Protein AF-A0AAN9PR32-F1 (afdb_monomer)

Mean predicted aligned error: 22.36 Å

Sequence (413 aa):
MELLKLSKLKLQLQALVAEVRDLRDRERSATEQQHHLIQQKLKRNEEECGRKIQELQGELASIKEERQKLERKVNYLENDNVLLENKHKELKGTLNNLLQSREHFVHAYEVIVIVCDWRFCSLLLMLLRKPWFFSLINFVNGRRVPEFSITEIGEESTSQMKRSIETKDRMISVLSEKINSHLLLFDSIEKEVYCIKQIVDKVQNIVNDREEVMTSLKSKMDRISAFEKAFVENISDLRSRMENNEAELRRKDRVISELEAKLDAAKLRNNNQVLHYEVGSLRLVLQRVHNTVTNMNEEDKRLFSSILQPKEASVMDMKIADNCVPVYSVGLFQSISGSLQPTLSLITGTQSSDRKKSKVTPYLAVCAPSLPSIPQTNKKRTPGSLCMGLVCVLVQYQKESCLTKSSAYRYRL

Structure (mmCIF, N/CA/C/O backbone):
data_AF-A0AAN9PR32-F1
#
_entry.id   AF-A0AAN9PR32-F1
#
loop_
_atom_site.group_PDB
_atom_site.id
_atom_site.type_symbol
_atom_site.label_atom_id
_atom_site.label_alt_id
_atom_site.label_comp_id
_atom_site.label_asym_id
_atom_site.label_entity_id
_atom_site.label_seq_id
_atom_site.pdbx_PDB_ins_code
_atom_site.Cartn_x
_atom_site.Cartn_y
_atom_site.Cartn_z
_atom_site.occupancy
_atom_site.B_iso_or_equiv
_atom_site.auth_seq_id
_atom_site.auth_comp_id
_atom_site.auth_asym_id
_atom_site.auth_atom_id
_atom_site.pdbx_PDB_model_num
ATOM 1 N N . MET A 1 1 ? -34.795 -29.668 75.881 1.00 60.62 1 MET A N 1
ATOM 2 C CA . MET A 1 1 ? -34.990 -29.578 74.413 1.00 60.62 1 MET A CA 1
ATOM 3 C C . MET A 1 1 ? -34.187 -28.428 73.782 1.00 60.62 1 MET A C 1
ATOM 5 O O . MET A 1 1 ? -33.631 -28.623 72.710 1.00 60.62 1 MET A O 1
ATOM 9 N N . GLU A 1 2 ? -34.036 -27.278 74.450 1.00 67.56 2 GLU A N 1
ATOM 10 C CA . GLU A 1 2 ? -33.294 -26.096 73.949 1.00 67.56 2 GLU A CA 1
ATOM 11 C C . GLU A 1 2 ? -31.763 -26.286 73.809 1.00 67.56 2 GLU A C 1
ATOM 13 O O . GLU A 1 2 ? -31.183 -25.914 72.792 1.00 67.56 2 GLU A O 1
ATOM 18 N N . LEU A 1 3 ? -31.104 -26.961 74.762 1.00 70.44 3 LEU A N 1
ATOM 19 C CA . LEU A 1 3 ? -29.653 -27.249 74.715 1.00 70.44 3 LEU A CA 1
ATOM 20 C C . LEU A 1 3 ? -29.220 -28.067 73.480 1.00 70.44 3 LEU A C 1
ATOM 22 O O . LEU A 1 3 ? -28.127 -27.876 72.949 1.00 70.44 3 LEU A O 1
ATOM 26 N N . LEU A 1 4 ? -30.093 -28.953 72.995 1.00 78.19 4 LEU A N 1
ATOM 27 C CA . LEU A 1 4 ? -29.823 -29.832 71.852 1.00 78.19 4 LEU A CA 1
ATOM 28 C C . LEU A 1 4 ? -29.930 -29.071 70.517 1.00 78.19 4 LEU A C 1
ATOM 30 O O . LEU A 1 4 ? -29.149 -29.306 69.596 1.00 78.19 4 LEU A O 1
ATOM 34 N N . LYS A 1 5 ? -30.843 -28.090 70.439 1.00 84.56 5 LYS A N 1
ATOM 35 C CA . LYS A 1 5 ? -30.944 -27.160 69.303 1.00 84.56 5 LYS A CA 1
ATOM 36 C C . LYS A 1 5 ? -29.714 -26.254 69.219 1.00 84.56 5 LYS A C 1
ATOM 38 O O . LYS A 1 5 ? -29.181 -26.068 68.129 1.00 84.56 5 LYS A O 1
ATOM 43 N N . LEU A 1 6 ? -29.228 -25.755 70.360 1.00 85.69 6 LEU A N 1
ATOM 44 C CA . LEU A 1 6 ? -28.029 -24.912 70.434 1.00 85.69 6 LEU A CA 1
ATOM 45 C C . LEU A 1 6 ? -26.762 -25.670 69.994 1.00 85.69 6 LEU A C 1
ATOM 47 O O . LEU A 1 6 ? -25.956 -25.147 69.228 1.00 85.69 6 LEU A O 1
ATOM 51 N N . SER A 1 7 ? -26.614 -26.925 70.430 1.00 88.88 7 SER A N 1
ATOM 52 C CA . SER A 1 7 ? -25.534 -27.828 70.004 1.00 88.88 7 SER A CA 1
ATOM 53 C C . SER A 1 7 ? -25.527 -28.054 68.485 1.00 88.88 7 SER A C 1
ATOM 55 O O . SER A 1 7 ? -24.475 -27.939 67.852 1.00 88.88 7 SER A O 1
ATOM 57 N N . LYS A 1 8 ? -26.700 -28.306 67.889 1.00 91.81 8 LYS A N 1
ATOM 58 C CA . LYS A 1 8 ? -26.852 -28.480 66.438 1.00 91.81 8 LYS A CA 1
ATOM 59 C C . LYS A 1 8 ? -26.476 -27.211 65.669 1.00 91.81 8 LYS A C 1
ATOM 61 O O . LYS A 1 8 ? -25.722 -27.287 64.703 1.00 91.81 8 LYS A O 1
ATOM 66 N N . LEU A 1 9 ? -26.941 -26.053 66.138 1.00 92.44 9 LEU A N 1
ATOM 67 C CA . LEU A 1 9 ? -26.614 -24.748 65.558 1.00 92.44 9 LEU A CA 1
ATOM 68 C C . LEU A 1 9 ? -25.109 -24.459 65.609 1.00 92.44 9 LEU A C 1
ATOM 70 O O . LEU A 1 9 ? -24.534 -24.008 64.623 1.00 92.44 9 LEU A O 1
ATOM 74 N N . LYS A 1 10 ? -24.448 -24.773 66.730 1.00 93.75 10 LYS A N 1
ATOM 75 C CA . LYS A 1 10 ? -22.998 -24.599 66.890 1.00 93.75 10 LYS A CA 1
ATOM 76 C C . LYS A 1 10 ? -22.202 -25.435 65.883 1.00 93.75 10 LYS A C 1
ATOM 78 O O . LYS A 1 10 ? -21.266 -24.918 65.281 1.00 93.75 10 LYS A O 1
ATOM 83 N N . LEU A 1 11 ? -22.582 -26.697 65.683 1.00 94.69 11 LEU A N 1
ATOM 84 C CA . LEU A 1 11 ? -21.932 -27.579 64.708 1.00 94.69 11 LEU A CA 1
ATOM 85 C C . LEU A 1 11 ? -22.156 -27.100 63.267 1.00 94.69 11 LEU A C 1
ATOM 87 O O . LEU A 1 11 ? -21.213 -27.081 62.482 1.00 94.69 11 LEU A O 1
ATOM 91 N N . GLN A 1 12 ? -23.370 -26.649 62.934 1.00 94.75 12 GLN A N 1
ATOM 92 C CA . GLN A 1 12 ? -23.669 -26.073 61.618 1.00 94.75 12 GLN A CA 1
ATOM 93 C C . GLN A 1 12 ? -22.874 -24.790 61.359 1.00 94.75 12 GLN A C 1
ATOM 95 O O . GLN A 1 12 ? -22.346 -24.609 60.266 1.00 94.75 12 GLN A O 1
ATOM 100 N N . LEU A 1 13 ? -22.730 -23.926 62.369 1.00 94.56 13 LEU A N 1
ATOM 101 C CA . LEU A 1 13 ? -21.920 -22.716 62.259 1.00 94.56 13 LEU A CA 1
ATOM 102 C C . LEU A 1 13 ? -20.433 -23.050 62.072 1.00 94.56 13 LEU A C 1
ATOM 104 O O . LEU A 1 13 ? -19.771 -22.431 61.246 1.00 94.56 13 LEU A O 1
ATOM 108 N N . GLN A 1 14 ? -19.905 -24.044 62.794 1.00 95.44 14 GLN A N 1
ATOM 109 C CA . GLN A 1 14 ? -18.523 -24.503 62.613 1.00 95.44 14 GLN A CA 1
ATOM 110 C C . GLN A 1 14 ? -18.286 -25.097 61.218 1.00 95.44 14 GLN A C 1
ATOM 112 O O . GLN A 1 14 ? -17.263 -24.791 60.606 1.00 95.44 14 GLN A O 1
ATOM 117 N N . ALA A 1 15 ? -19.234 -25.883 60.699 1.00 94.62 15 ALA A N 1
ATOM 118 C CA . ALA A 1 15 ? -19.174 -26.425 59.343 1.00 94.62 15 ALA A CA 1
ATOM 119 C C . ALA A 1 15 ? -19.189 -25.309 58.285 1.00 94.62 15 ALA A C 1
ATOM 121 O O . ALA A 1 15 ? -18.332 -25.289 57.405 1.00 94.62 15 ALA A O 1
ATOM 122 N N . LEU A 1 16 ? -20.083 -24.325 58.430 1.00 95.75 16 LEU A N 1
ATOM 123 C CA . LEU A 1 16 ? -20.166 -23.179 57.524 1.00 95.75 16 LEU A CA 1
ATOM 124 C C . LEU A 1 16 ? -18.889 -22.323 57.555 1.00 95.75 16 LEU A C 1
ATOM 126 O O . LEU A 1 16 ? -18.403 -21.886 56.517 1.00 95.75 16 LEU A O 1
ATOM 130 N N . VAL A 1 17 ? -18.304 -22.099 58.737 1.00 95.81 17 VAL A N 1
ATOM 131 C CA . VAL A 1 17 ? -17.031 -21.368 58.871 1.00 95.81 17 VAL A CA 1
ATOM 132 C C . VAL A 1 17 ? -15.878 -22.120 58.199 1.00 95.81 17 VAL A C 1
ATOM 134 O O . VAL A 1 17 ? -15.019 -21.480 57.591 1.00 95.81 17 VAL A O 1
ATOM 137 N N . ALA A 1 18 ? -15.848 -23.453 58.288 1.00 95.00 18 ALA A N 1
ATOM 138 C CA . ALA A 1 18 ? -14.849 -24.270 57.602 1.00 95.00 18 ALA A CA 1
ATOM 139 C C . ALA A 1 18 ? -15.007 -24.193 56.074 1.00 95.00 18 ALA A C 1
ATOM 141 O O . ALA A 1 18 ? -14.023 -23.991 55.369 1.00 95.00 18 ALA A O 1
ATOM 142 N N . GLU A 1 19 ? -16.240 -24.254 55.573 1.00 96.06 19 GLU A N 1
ATOM 143 C CA . GLU A 1 19 ? -16.541 -24.164 54.142 1.00 96.06 19 GLU A CA 1
ATOM 144 C C . GLU A 1 19 ? -16.216 -22.777 53.566 1.00 96.06 19 GLU A C 1
ATOM 146 O O . GLU A 1 19 ? -15.592 -22.669 52.513 1.00 96.06 19 GLU A O 1
ATOM 151 N N . VAL A 1 20 ? -16.531 -21.700 54.294 1.00 95.19 20 VAL A N 1
ATOM 152 C CA . VAL A 1 20 ? -16.152 -20.328 53.909 1.00 95.19 20 VAL A CA 1
ATOM 153 C C . VAL A 1 20 ? -14.633 -20.138 53.897 1.00 95.19 20 VAL A C 1
ATOM 155 O O . VAL A 1 20 ? -14.124 -19.366 53.083 1.00 95.19 20 VAL A O 1
ATOM 158 N N . ARG A 1 21 ? -13.886 -20.806 54.788 1.00 95.44 21 ARG A N 1
ATOM 159 C CA . ARG A 1 21 ? -12.414 -20.785 54.751 1.00 95.44 21 ARG A CA 1
ATOM 160 C C . ARG A 1 21 ? -11.884 -21.504 53.517 1.00 95.44 21 ARG A C 1
ATOM 162 O O . ARG A 1 21 ? -11.101 -20.907 52.788 1.00 95.44 21 ARG A O 1
ATOM 169 N N . ASP A 1 22 ? -12.372 -22.709 53.247 1.00 96.06 22 ASP A N 1
ATOM 170 C CA . ASP A 1 22 ? -11.945 -23.502 52.093 1.00 96.06 22 ASP A CA 1
ATOM 171 C C . ASP A 1 22 ? -12.285 -22.817 50.757 1.00 96.06 22 ASP A C 1
ATOM 173 O O . ASP A 1 22 ? -11.457 -22.756 49.850 1.00 96.06 22 ASP A O 1
ATOM 177 N N . LEU A 1 23 ? -13.467 -22.198 50.653 1.00 94.56 23 LEU A N 1
ATOM 178 C CA . LEU A 1 23 ? -13.840 -21.379 49.496 1.00 94.56 23 LEU A CA 1
ATOM 179 C C . LEU A 1 23 ? -12.902 -20.185 49.308 1.00 94.56 23 LEU A C 1
ATOM 181 O O . LEU A 1 23 ? -12.512 -19.896 48.181 1.00 94.56 23 LEU A O 1
ATOM 185 N N . ARG A 1 24 ? -12.509 -19.516 50.395 1.00 95.44 24 ARG A N 1
ATOM 186 C CA . ARG A 1 24 ? -11.589 -18.372 50.342 1.00 95.44 24 ARG A CA 1
ATOM 187 C C . ARG A 1 24 ? -10.173 -18.794 49.951 1.00 95.44 24 ARG A C 1
ATOM 189 O O . ARG A 1 24 ? -9.487 -18.055 49.253 1.00 95.44 24 ARG A O 1
ATOM 196 N N . ASP A 1 25 ? -9.732 -19.969 50.384 1.00 95.12 25 ASP A N 1
ATOM 197 C CA . ASP A 1 25 ? -8.428 -20.516 50.009 1.00 95.12 25 ASP A CA 1
ATOM 198 C C . ASP A 1 25 ? -8.421 -20.964 48.536 1.00 95.12 25 ASP A C 1
ATOM 200 O O . ASP A 1 25 ? -7.474 -20.663 47.805 1.00 95.12 25 ASP A O 1
ATOM 204 N N . ARG A 1 26 ? -9.519 -21.567 48.054 1.00 95.06 26 ARG A N 1
ATOM 205 C CA . ARG A 1 26 ? -9.723 -21.873 46.627 1.00 95.06 26 ARG A CA 1
ATOM 206 C C . ARG A 1 26 ? -9.806 -20.615 45.762 1.00 95.06 26 ARG A C 1
ATOM 208 O O . ARG A 1 26 ? -9.203 -20.586 44.694 1.00 95.06 26 ARG A O 1
ATOM 215 N N . GLU A 1 27 ? -10.498 -19.574 46.222 1.00 93.94 27 GLU A N 1
ATOM 216 C CA . GLU A 1 27 ? -10.556 -18.270 45.551 1.00 93.94 27 GLU A CA 1
ATOM 217 C C . GLU A 1 27 ? -9.156 -17.659 45.425 1.00 93.94 27 GLU A C 1
ATOM 219 O O . GLU A 1 27 ? -8.745 -17.303 44.321 1.00 93.94 27 GLU A O 1
ATOM 224 N N . ARG A 1 28 ? -8.377 -17.620 46.519 1.00 94.75 28 ARG A N 1
ATOM 225 C CA . ARG A 1 28 ? -6.992 -17.124 46.475 1.00 94.75 28 ARG A CA 1
ATOM 226 C C . ARG A 1 28 ? -6.135 -17.923 45.494 1.00 94.75 28 ARG A C 1
ATOM 228 O O . ARG A 1 28 ? -5.510 -17.321 44.624 1.00 94.75 28 ARG A O 1
ATOM 235 N N .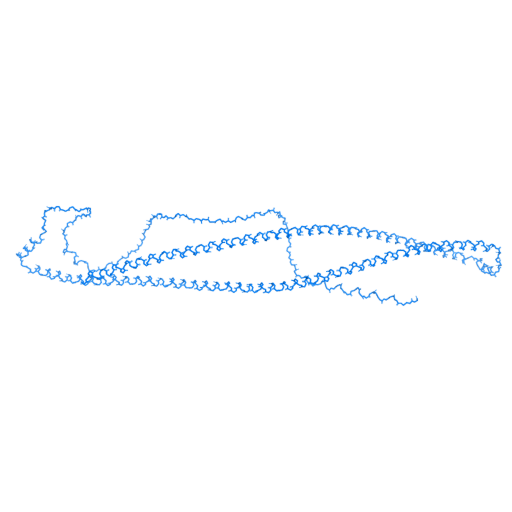 SER A 1 29 ? -6.180 -19.254 45.549 1.00 95.25 29 SER A N 1
ATOM 236 C CA . SER A 1 29 ? -5.419 -20.106 44.625 1.00 95.25 29 SER A CA 1
ATOM 237 C C . SER A 1 29 ? -5.806 -19.876 43.157 1.00 95.25 29 SER A C 1
ATOM 239 O O . SER A 1 29 ? -4.930 -19.744 42.301 1.00 95.25 29 SER A O 1
ATOM 241 N N . ALA A 1 30 ? -7.102 -19.747 42.856 1.00 94.31 30 ALA A N 1
ATOM 242 C CA . ALA A 1 30 ? -7.576 -19.456 41.505 1.00 94.31 30 ALA A CA 1
ATOM 243 C C . ALA A 1 30 ? -7.101 -18.078 41.011 1.00 94.31 30 ALA A C 1
ATOM 245 O O . ALA A 1 30 ? -6.661 -17.950 39.865 1.00 94.31 30 ALA A O 1
ATOM 246 N N . THR A 1 31 ? -7.125 -17.054 41.874 1.00 93.31 31 THR A N 1
ATOM 247 C CA . THR A 1 31 ? -6.624 -15.716 41.518 1.00 93.31 31 THR A CA 1
ATOM 248 C C . THR A 1 31 ? -5.117 -15.701 41.266 1.00 93.31 31 THR A C 1
ATOM 250 O O . THR A 1 31 ? -4.672 -15.075 40.305 1.00 93.31 31 THR A O 1
ATOM 253 N N . GLU A 1 32 ? -4.330 -16.436 42.056 1.00 94.88 32 GLU A N 1
ATOM 254 C CA . GLU A 1 32 ? -2.880 -16.566 41.870 1.00 94.88 32 GLU A CA 1
ATOM 255 C C . GLU A 1 32 ? -2.542 -17.300 40.567 1.00 94.88 32 GLU A C 1
ATOM 257 O O . GLU A 1 32 ? -1.697 -16.841 39.794 1.00 94.88 32 GLU A O 1
ATOM 262 N N . GLN A 1 33 ? -3.251 -18.391 40.259 1.00 94.62 33 GLN A N 1
ATOM 263 C CA . GLN A 1 33 ? -3.103 -19.105 38.987 1.00 94.62 33 GLN A CA 1
ATOM 264 C C . GLN A 1 33 ? -3.440 -18.212 37.789 1.00 94.62 33 GLN A C 1
ATOM 266 O O . GLN A 1 33 ? -2.694 -18.175 36.805 1.00 94.62 33 GLN A O 1
ATOM 271 N N . GLN A 1 34 ? -4.536 -17.454 37.872 1.00 93.81 34 GLN A N 1
ATOM 272 C CA . GLN A 1 34 ? -4.925 -16.519 36.821 1.00 93.81 34 GLN A CA 1
ATOM 273 C C . GLN A 1 34 ? -3.890 -15.396 36.658 1.00 93.81 34 GLN A C 1
ATOM 275 O O . GLN A 1 34 ? -3.549 -15.033 35.529 1.00 93.81 34 GLN A O 1
ATOM 280 N N . HIS A 1 35 ? -3.349 -14.877 37.764 1.00 95.06 35 HIS A N 1
ATOM 281 C CA . HIS A 1 35 ? -2.312 -13.849 37.741 1.00 95.06 35 HIS A CA 1
ATOM 282 C C . HIS A 1 35 ? -1.027 -14.354 37.071 1.00 95.06 35 HIS A C 1
ATOM 284 O O . HIS A 1 35 ? -0.492 -13.684 36.184 1.00 95.06 35 HIS A O 1
ATOM 290 N N . HIS A 1 36 ? -0.580 -15.567 37.410 1.00 96.19 36 HIS A N 1
ATOM 291 C CA . HIS A 1 36 ? 0.566 -16.202 36.760 1.00 96.19 36 HIS A CA 1
ATOM 292 C C . HIS A 1 36 ? 0.350 -16.410 35.257 1.00 96.19 36 HIS A C 1
ATOM 294 O O . HIS A 1 36 ? 1.250 -16.127 34.462 1.00 96.19 36 HIS A O 1
ATOM 300 N N . LEU A 1 37 ? -0.844 -16.846 34.843 1.00 96.44 37 LEU A N 1
ATOM 301 C CA . LEU A 1 37 ? -1.163 -17.043 33.428 1.00 96.44 37 LEU A CA 1
ATOM 302 C C . LEU A 1 37 ? -1.130 -15.720 32.645 1.00 96.44 37 LEU A C 1
ATOM 304 O O . LEU A 1 37 ? -0.610 -15.668 31.527 1.00 96.44 37 LEU A O 1
ATOM 308 N N . ILE A 1 38 ? -1.667 -14.644 33.231 1.00 94.94 38 ILE A N 1
ATOM 309 C CA . ILE A 1 38 ? -1.645 -13.304 32.631 1.00 94.94 38 ILE A CA 1
ATOM 310 C C . ILE A 1 38 ? -0.203 -12.803 32.504 1.00 94.94 38 ILE A C 1
ATOM 312 O O . ILE A 1 38 ? 0.184 -12.377 31.417 1.00 94.94 38 ILE A O 1
ATOM 316 N N . GLN A 1 39 ? 0.609 -12.905 33.562 1.00 94.75 39 GLN A N 1
ATOM 317 C CA . GLN A 1 39 ? 2.021 -12.506 33.514 1.00 94.75 39 GLN A CA 1
ATOM 318 C C . GLN A 1 39 ? 2.800 -13.273 32.444 1.00 94.75 39 GLN A C 1
ATOM 320 O O . GLN A 1 39 ? 3.554 -12.675 31.679 1.00 94.75 39 GLN A O 1
ATOM 325 N N . GLN A 1 40 ? 2.593 -14.588 32.341 1.00 95.44 40 GLN A N 1
ATOM 326 C CA . GLN A 1 40 ? 3.268 -15.399 31.332 1.00 95.44 40 GLN A CA 1
ATOM 327 C C . GLN A 1 40 ? 2.862 -14.998 29.906 1.00 95.44 40 GLN A C 1
ATOM 329 O O . GLN A 1 40 ? 3.715 -14.944 29.018 1.00 95.44 40 GLN A O 1
ATOM 334 N N . LYS A 1 41 ? 1.574 -14.705 29.674 1.00 94.25 41 LYS A N 1
ATOM 335 C CA . LYS A 1 41 ? 1.090 -14.216 28.374 1.00 94.25 41 LYS A CA 1
ATOM 336 C C . LYS A 1 41 ? 1.673 -12.850 28.025 1.00 94.25 41 LYS A C 1
ATOM 338 O O . LYS A 1 41 ? 2.115 -12.672 26.896 1.00 94.25 41 LYS A O 1
ATOM 343 N N . LEU A 1 42 ? 1.704 -11.919 28.977 1.00 93.75 42 LEU A N 1
ATOM 344 C CA . LEU A 1 42 ? 2.298 -10.597 28.767 1.00 93.75 42 LEU A CA 1
ATOM 345 C C . LEU A 1 42 ? 3.776 -10.715 28.396 1.00 93.75 42 LEU A C 1
ATOM 347 O O . LEU A 1 42 ? 4.183 -10.174 27.373 1.00 93.75 42 LEU A O 1
ATOM 351 N N . LYS A 1 43 ? 4.540 -11.519 29.141 1.00 95.81 43 LYS A N 1
ATOM 352 C CA . LYS A 1 43 ? 5.958 -11.751 28.857 1.00 95.81 43 LYS A CA 1
ATOM 353 C C . LYS A 1 43 ? 6.191 -12.343 27.463 1.00 95.81 43 LYS A C 1
ATOM 355 O O . LYS A 1 43 ? 7.041 -11.857 26.726 1.00 95.81 43 LYS A O 1
ATOM 360 N N . ARG A 1 44 ? 5.408 -13.355 27.063 1.00 94.38 44 ARG A N 1
ATOM 361 C CA . ARG A 1 44 ? 5.492 -13.914 25.699 1.00 94.38 44 ARG A CA 1
ATOM 362 C C . ARG A 1 44 ? 5.194 -12.870 24.626 1.00 94.38 44 ARG A C 1
ATOM 364 O O . ARG A 1 44 ? 5.899 -12.823 23.622 1.00 94.38 44 ARG A O 1
ATOM 371 N N . ASN A 1 45 ? 4.167 -12.050 24.837 1.00 92.88 45 ASN A N 1
ATOM 372 C CA . ASN A 1 45 ? 3.782 -11.019 23.879 1.00 92.88 45 ASN A CA 1
ATOM 373 C C . ASN A 1 45 ? 4.855 -9.925 23.762 1.00 92.88 45 ASN A C 1
ATOM 375 O O . ASN A 1 45 ? 5.126 -9.459 22.659 1.00 92.88 45 ASN A O 1
ATOM 379 N N . GLU A 1 46 ? 5.490 -9.534 24.869 1.00 94.50 46 GLU A N 1
ATOM 380 C CA . GLU A 1 46 ? 6.612 -8.585 24.867 1.00 94.50 46 GLU A CA 1
ATOM 381 C C . GLU A 1 46 ? 7.823 -9.139 24.105 1.00 94.50 46 GLU A C 1
ATOM 383 O O . GLU A 1 46 ? 8.397 -8.439 23.272 1.00 94.50 46 GLU A O 1
ATOM 388 N N . GLU A 1 47 ? 8.176 -10.409 24.319 1.00 95.44 47 GLU A N 1
ATOM 389 C CA . GLU A 1 47 ? 9.267 -11.081 23.598 1.00 95.44 47 GLU A CA 1
ATOM 390 C C . GLU A 1 47 ? 8.971 -11.226 22.094 1.00 95.44 47 GLU A C 1
ATOM 392 O O . GLU A 1 47 ? 9.857 -11.077 21.250 1.00 95.44 47 GLU A O 1
ATOM 397 N N . GLU A 1 48 ? 7.721 -11.505 21.720 1.00 94.81 48 GLU A N 1
ATOM 398 C CA . GLU A 1 48 ? 7.290 -11.547 20.320 1.00 94.81 48 GLU A CA 1
ATOM 399 C C . GLU A 1 48 ? 7.322 -10.162 19.662 1.00 94.81 48 GLU A C 1
ATOM 401 O O . GLU A 1 48 ? 7.853 -10.022 18.558 1.00 94.81 48 GLU A O 1
ATOM 406 N N . CYS A 1 49 ? 6.845 -9.130 20.361 1.00 94.19 49 CYS A N 1
ATOM 407 C CA . CYS A 1 49 ? 6.929 -7.746 19.905 1.00 94.19 49 CYS A CA 1
ATOM 408 C C . CYS A 1 49 ? 8.391 -7.308 19.719 1.00 94.19 49 CYS A C 1
ATOM 410 O O . CYS A 1 49 ? 8.740 -6.747 18.680 1.00 94.19 49 CYS A O 1
ATOM 412 N N . GLY A 1 50 ? 9.268 -7.642 20.671 1.00 95.81 50 GLY A N 1
ATOM 413 C CA . GLY A 1 50 ? 10.702 -7.360 20.588 1.00 95.81 50 GLY A CA 1
ATOM 414 C C . GLY A 1 50 ? 11.362 -7.999 19.364 1.00 95.81 50 GLY A C 1
ATOM 415 O O . GLY A 1 50 ? 12.083 -7.318 18.634 1.00 95.81 50 GLY A O 1
ATOM 416 N N . ARG A 1 51 ? 11.053 -9.272 19.077 1.00 96.06 51 ARG A N 1
ATOM 417 C CA . ARG A 1 51 ? 11.544 -9.961 17.868 1.00 96.06 51 ARG A CA 1
ATOM 418 C C . ARG A 1 51 ? 11.081 -9.270 16.588 1.00 96.06 51 ARG A C 1
ATOM 420 O O . ARG A 1 51 ? 11.896 -9.039 15.700 1.00 96.06 51 ARG A O 1
ATOM 427 N N . LYS A 1 52 ? 9.805 -8.883 16.520 1.00 96.31 52 LYS A N 1
ATOM 428 C CA . LYS A 1 52 ? 9.233 -8.201 15.351 1.00 96.31 52 LYS A CA 1
ATOM 429 C C . LYS A 1 52 ? 9.867 -6.831 15.108 1.00 96.31 52 LYS A C 1
ATOM 431 O O . LYS A 1 52 ? 10.144 -6.465 13.971 1.00 96.31 52 LYS A O 1
ATOM 436 N N . ILE A 1 53 ? 10.122 -6.078 16.178 1.00 93.75 53 ILE A N 1
ATOM 437 C CA . ILE A 1 53 ? 10.817 -4.789 16.095 1.00 93.75 53 ILE A CA 1
ATOM 438 C C . ILE A 1 53 ? 12.228 -4.985 15.535 1.00 93.75 53 ILE A C 1
ATOM 440 O O . ILE A 1 53 ? 12.637 -4.238 14.650 1.00 93.75 53 ILE A O 1
ATOM 444 N N . GLN A 1 54 ? 12.957 -5.992 16.015 1.00 95.88 54 GLN A N 1
ATOM 445 C CA . GLN A 1 54 ? 14.322 -6.259 15.568 1.00 95.88 54 GLN A CA 1
ATOM 446 C C . GLN A 1 54 ? 14.379 -6.712 14.100 1.00 95.88 54 GLN A C 1
ATOM 448 O O . GLN A 1 54 ? 15.251 -6.266 13.355 1.00 95.88 54 GLN A O 1
ATOM 453 N N . GLU A 1 55 ? 13.429 -7.543 13.669 1.00 95.81 55 GLU A N 1
ATOM 454 C CA . GLU A 1 55 ? 13.263 -7.957 12.271 1.00 95.81 55 GLU A CA 1
ATOM 455 C C . GLU A 1 55 ? 13.026 -6.745 11.358 1.00 95.81 55 GLU A C 1
ATOM 457 O O . GLU A 1 55 ? 13.798 -6.511 10.427 1.00 95.81 55 GLU A O 1
ATOM 462 N N . LEU A 1 56 ? 12.044 -5.900 11.693 1.00 94.19 56 LEU A N 1
ATOM 463 C CA . LEU A 1 56 ? 11.735 -4.687 10.929 1.00 94.19 56 LEU A CA 1
ATOM 464 C C . LEU A 1 56 ? 12.904 -3.691 10.902 1.00 94.19 56 LEU A C 1
ATOM 466 O O . LEU A 1 56 ? 13.130 -3.021 9.896 1.00 94.19 56 LEU A O 1
ATOM 470 N N . GLN A 1 57 ? 13.670 -3.583 11.990 1.00 96.69 57 GLN A N 1
ATOM 471 C CA . GLN A 1 57 ? 14.886 -2.767 12.020 1.00 96.69 57 GLN A CA 1
ATOM 472 C C . GLN A 1 57 ? 15.957 -3.298 11.057 1.00 96.69 57 GLN A C 1
ATOM 474 O O . GLN A 1 57 ? 16.614 -2.502 10.381 1.00 96.69 57 GLN A O 1
ATOM 479 N N . GLY A 1 58 ? 16.113 -4.622 10.965 1.00 95.88 58 GLY A N 1
ATOM 480 C CA . GLY A 1 58 ? 17.011 -5.270 10.009 1.00 95.88 58 GLY A CA 1
ATOM 481 C C . GLY A 1 58 ? 16.592 -5.027 8.557 1.00 95.88 58 GLY A C 1
ATOM 482 O O . GLY A 1 58 ? 17.414 -4.604 7.742 1.00 95.88 58 GLY A O 1
ATOM 483 N N . GLU A 1 59 ? 15.306 -5.206 8.247 1.00 96.06 59 GLU A N 1
ATOM 484 C CA . GLU A 1 59 ? 14.753 -4.912 6.918 1.00 96.06 59 GLU A CA 1
ATOM 485 C C . GLU A 1 59 ? 14.953 -3.443 6.532 1.00 96.06 59 GLU A C 1
ATOM 487 O O . GLU A 1 59 ? 15.390 -3.135 5.422 1.00 96.06 59 GLU A O 1
ATOM 492 N N . LEU A 1 60 ? 14.710 -2.516 7.462 1.00 94.50 60 LEU A N 1
ATOM 493 C CA . LEU A 1 60 ? 14.892 -1.086 7.222 1.00 94.50 60 LEU A CA 1
ATOM 494 C C . LEU A 1 60 ? 16.360 -0.727 6.949 1.00 94.50 60 LEU A C 1
ATOM 496 O O . LEU A 1 60 ? 16.636 0.117 6.092 1.00 94.50 60 LEU A O 1
ATOM 500 N N . ALA A 1 61 ? 17.307 -1.374 7.635 1.00 96.56 61 ALA A N 1
ATOM 501 C CA . ALA A 1 61 ? 18.734 -1.207 7.371 1.00 96.56 61 ALA A CA 1
ATOM 502 C C . ALA A 1 61 ? 19.123 -1.729 5.976 1.00 96.56 61 ALA A C 1
ATOM 504 O O . ALA A 1 61 ? 19.808 -1.022 5.234 1.00 96.56 61 ALA A O 1
ATOM 505 N N . SER A 1 62 ? 18.624 -2.908 5.593 1.00 97.56 62 SER A N 1
ATOM 506 C CA . SER A 1 62 ? 18.843 -3.491 4.263 1.00 97.56 62 SER A CA 1
ATOM 507 C C . SER A 1 62 ? 18.288 -2.595 3.148 1.00 97.56 62 SER A C 1
ATOM 509 O O . SER A 1 62 ? 19.010 -2.234 2.217 1.00 97.56 62 SER A O 1
ATOM 511 N N . ILE A 1 63 ? 17.047 -2.118 3.291 1.00 94.94 63 ILE A N 1
ATOM 512 C CA . ILE A 1 63 ? 16.415 -1.201 2.329 1.00 94.94 63 ILE A CA 1
ATOM 513 C C . ILE A 1 63 ? 17.210 0.106 2.201 1.00 94.94 63 ILE A C 1
ATOM 515 O O . ILE A 1 63 ? 17.335 0.665 1.107 1.00 94.94 63 ILE A O 1
ATOM 519 N N . LYS A 1 64 ? 17.756 0.623 3.308 1.00 96.75 64 LYS A N 1
ATOM 520 C CA . LYS A 1 64 ? 18.577 1.840 3.295 1.00 96.75 64 LYS A CA 1
ATOM 521 C C . LYS A 1 64 ? 19.869 1.642 2.497 1.00 96.75 64 LYS A C 1
ATOM 523 O O . LYS A 1 64 ? 20.250 2.535 1.739 1.00 96.75 64 LYS A O 1
ATOM 528 N N . GLU A 1 65 ? 20.516 0.489 2.635 1.00 96.94 65 GLU A N 1
ATOM 529 C CA . GLU A 1 65 ? 21.717 0.144 1.871 1.00 96.94 65 GLU A CA 1
ATOM 530 C C . GLU A 1 65 ? 21.418 0.020 0.369 1.00 96.94 65 GLU A C 1
ATOM 532 O O . GLU A 1 65 ? 22.127 0.600 -0.462 1.00 96.94 65 GLU A O 1
ATOM 537 N N . GLU A 1 66 ? 20.325 -0.656 0.007 1.00 93.12 66 GLU A N 1
ATOM 538 C CA . GLU A 1 66 ? 19.893 -0.775 -1.387 1.00 93.12 66 GLU A CA 1
ATOM 539 C C . GLU A 1 66 ? 19.555 0.584 -2.010 1.00 93.12 66 GLU A C 1
ATOM 541 O O . GLU A 1 66 ? 19.995 0.875 -3.128 1.00 93.12 66 GLU A O 1
ATOM 546 N N . ARG A 1 67 ? 18.846 1.455 -1.277 1.00 90.81 67 ARG A N 1
ATOM 547 C CA . ARG A 1 67 ? 18.578 2.835 -1.715 1.00 90.81 67 ARG A CA 1
ATOM 548 C C . ARG A 1 67 ? 19.866 3.599 -1.983 1.00 90.81 67 ARG A C 1
ATOM 550 O O . ARG A 1 67 ? 19.976 4.239 -3.025 1.00 90.81 67 ARG A O 1
ATOM 557 N N . GLN A 1 68 ? 20.855 3.489 -1.100 1.00 96.75 68 GLN A N 1
ATOM 558 C CA . GLN A 1 68 ? 22.140 4.157 -1.289 1.00 96.75 68 GLN A CA 1
ATOM 559 C C . GLN A 1 68 ? 22.892 3.611 -2.514 1.00 96.75 68 GLN A C 1
ATOM 561 O O . GLN A 1 68 ? 23.526 4.360 -3.257 1.00 96.75 68 GLN A O 1
ATOM 566 N N . LYS A 1 69 ? 22.822 2.299 -2.768 1.00 97.38 69 LYS A N 1
ATOM 567 C CA . LYS A 1 69 ? 23.402 1.685 -3.972 1.00 97.38 69 LYS A CA 1
ATOM 568 C C . LYS A 1 69 ? 22.719 2.180 -5.247 1.00 97.38 69 LYS A C 1
ATOM 570 O O . LYS A 1 69 ? 23.406 2.429 -6.238 1.00 97.38 69 LYS A O 1
ATOM 575 N N . LEU A 1 70 ? 21.396 2.325 -5.225 1.00 96.12 70 LEU A N 1
ATOM 576 C CA . LEU A 1 70 ? 20.633 2.856 -6.349 1.00 96.12 70 LEU A CA 1
ATOM 577 C C . LEU A 1 70 ? 20.958 4.332 -6.600 1.00 96.12 70 LEU A C 1
ATOM 579 O O . LEU A 1 70 ? 21.203 4.707 -7.739 1.00 96.12 70 LEU A O 1
ATOM 583 N N . GLU A 1 71 ? 21.050 5.138 -5.546 1.00 96.19 71 GLU A N 1
ATOM 584 C CA . GLU A 1 71 ? 21.407 6.557 -5.626 1.00 96.19 71 GLU A CA 1
ATOM 585 C C . GLU A 1 71 ? 22.783 6.768 -6.277 1.00 96.19 71 GLU A C 1
ATOM 587 O O . GLU A 1 71 ? 22.924 7.577 -7.191 1.00 96.19 71 GLU A O 1
ATOM 592 N N . ARG A 1 72 ? 23.785 5.951 -5.919 1.00 97.44 72 ARG A N 1
ATOM 593 C CA . ARG A 1 72 ? 25.096 5.976 -6.594 1.00 97.44 72 ARG A CA 1
ATOM 594 C C . ARG A 1 72 ? 24.991 5.679 -8.095 1.00 97.44 72 ARG A C 1
ATOM 596 O O . ARG A 1 72 ? 25.686 6.312 -8.884 1.00 97.44 72 ARG A O 1
ATOM 603 N N . LYS A 1 73 ? 24.140 4.725 -8.497 1.00 97.50 73 LYS A N 1
ATOM 604 C CA . LYS A 1 73 ? 23.924 4.396 -9.918 1.00 97.50 73 LYS A CA 1
ATOM 605 C C . LYS A 1 73 ? 23.221 5.525 -10.666 1.00 97.50 73 LYS A C 1
ATOM 607 O O . LYS A 1 73 ? 23.608 5.813 -11.792 1.00 97.50 73 LYS A O 1
ATOM 612 N N . VAL A 1 74 ? 22.223 6.157 -10.047 1.00 95.62 74 VAL A N 1
ATOM 613 C CA . VAL A 1 74 ? 21.525 7.314 -10.625 1.00 95.62 74 VAL A CA 1
ATOM 614 C C . VAL A 1 74 ? 22.513 8.449 -10.870 1.00 95.62 74 VAL A C 1
ATOM 616 O O . VAL A 1 74 ? 22.599 8.922 -11.996 1.00 95.62 74 VAL A O 1
ATOM 619 N N . ASN A 1 75 ? 23.344 8.785 -9.880 1.00 97.19 75 ASN A N 1
ATOM 620 C CA . ASN A 1 75 ? 24.354 9.835 -10.030 1.00 97.19 75 ASN A CA 1
ATOM 621 C C . ASN A 1 75 ? 25.367 9.520 -11.143 1.00 97.19 75 ASN A C 1
ATOM 623 O O . ASN A 1 75 ? 25.778 10.411 -11.880 1.00 97.19 75 ASN A O 1
ATOM 627 N N . TYR A 1 76 ? 25.778 8.255 -11.291 1.00 96.50 76 TYR A N 1
ATOM 628 C CA . TYR A 1 76 ? 26.669 7.851 -12.381 1.00 96.50 76 TYR A CA 1
ATOM 629 C C . TYR A 1 76 ? 26.024 8.062 -13.758 1.00 96.50 76 TYR A C 1
ATOM 631 O O . TYR A 1 76 ? 26.641 8.658 -14.637 1.00 96.50 76 TYR A O 1
ATOM 639 N N . LEU A 1 77 ? 24.776 7.617 -13.929 1.00 95.12 77 LEU A N 1
ATOM 640 C CA . LEU A 1 77 ? 24.040 7.777 -15.185 1.00 95.12 77 LEU A CA 1
ATOM 641 C C . LEU A 1 77 ? 23.724 9.244 -15.493 1.00 95.12 77 LEU A C 1
ATOM 643 O O . LEU A 1 77 ? 23.755 9.650 -16.649 1.00 95.12 77 LEU A O 1
ATOM 647 N N . GLU A 1 78 ? 23.441 10.048 -14.472 1.00 96.19 78 GLU A N 1
ATOM 648 C CA . GLU A 1 78 ? 23.219 11.484 -14.628 1.00 96.19 78 GLU A CA 1
ATOM 649 C C . GLU A 1 78 ? 24.484 12.187 -15.136 1.00 96.19 78 GLU A C 1
ATOM 651 O O . GLU A 1 78 ? 24.419 12.950 -16.099 1.00 96.19 78 GLU A O 1
ATOM 656 N N . ASN A 1 79 ? 25.649 11.853 -14.575 1.00 97.56 79 ASN A N 1
ATOM 657 C CA . ASN A 1 79 ? 26.931 12.373 -15.052 1.00 97.56 79 ASN A CA 1
ATOM 658 C C . ASN A 1 79 ? 27.233 11.958 -16.502 1.00 97.56 79 ASN A C 1
ATOM 660 O O . ASN A 1 79 ? 27.706 12.781 -17.288 1.00 97.56 79 ASN A O 1
ATOM 664 N N . ASP A 1 80 ? 26.951 10.705 -16.868 1.00 96.75 80 ASP A N 1
ATOM 665 C CA . ASP A 1 80 ? 27.172 10.209 -18.231 1.00 96.75 80 ASP A CA 1
ATOM 666 C C . ASP A 1 80 ? 26.230 10.889 -19.241 1.00 96.75 80 ASP A C 1
ATOM 668 O O . ASP A 1 80 ? 26.657 11.328 -20.308 1.00 96.75 80 ASP A O 1
ATOM 672 N N . ASN A 1 81 ? 24.968 11.113 -18.863 1.00 94.62 81 ASN A N 1
ATOM 673 C CA . ASN A 1 81 ? 24.024 11.886 -19.672 1.00 94.62 81 ASN A CA 1
ATOM 674 C C . ASN A 1 81 ? 24.505 13.322 -19.912 1.00 94.62 81 ASN A C 1
ATOM 676 O O . ASN A 1 81 ? 24.430 13.803 -21.042 1.00 94.62 81 ASN A O 1
ATOM 680 N N . VAL A 1 82 ? 25.044 13.997 -18.890 1.00 97.94 82 VAL A N 1
ATOM 681 C CA . VAL A 1 82 ? 25.626 15.343 -19.046 1.00 97.94 82 VAL A CA 1
ATOM 682 C C . VAL A 1 82 ? 26.803 15.321 -20.026 1.00 97.94 82 VAL A C 1
ATOM 684 O O . VAL A 1 82 ? 26.916 16.199 -20.888 1.00 97.94 82 VAL A O 1
ATOM 687 N N . LEU A 1 83 ? 27.676 14.313 -19.938 1.00 97.31 83 LEU A N 1
ATOM 688 C CA . LEU A 1 83 ? 28.796 14.150 -20.865 1.00 97.31 83 LEU A CA 1
ATOM 689 C C . LEU A 1 83 ? 28.313 13.943 -22.309 1.00 97.31 83 LEU A C 1
ATOM 691 O O . LEU A 1 83 ? 28.817 14.597 -23.228 1.00 97.31 83 LEU A O 1
ATOM 695 N N . LEU A 1 84 ? 27.320 13.075 -22.508 1.00 94.88 84 LEU A N 1
ATOM 696 C CA . LEU A 1 84 ? 26.726 12.806 -23.817 1.00 94.88 84 LEU A CA 1
ATOM 697 C C . LEU A 1 84 ? 26.032 14.041 -24.396 1.00 94.88 84 LEU A C 1
ATOM 699 O O . LEU A 1 84 ? 26.182 14.330 -25.584 1.00 94.88 84 LEU A O 1
ATOM 703 N N . GLU A 1 85 ? 25.328 14.816 -23.573 1.00 96.38 85 GLU A N 1
ATOM 704 C CA . GLU A 1 85 ? 24.682 16.052 -24.009 1.00 96.38 85 GLU A CA 1
ATOM 705 C C . GLU A 1 85 ? 25.716 17.094 -24.465 1.00 96.38 85 GLU A C 1
ATOM 707 O O . GLU A 1 85 ? 25.538 17.752 -25.496 1.00 96.38 85 GLU A O 1
ATOM 712 N N . ASN A 1 86 ? 26.841 17.201 -23.753 1.00 97.62 86 ASN A N 1
ATOM 713 C CA . ASN A 1 86 ? 27.955 18.060 -24.150 1.00 97.62 86 ASN A CA 1
ATOM 714 C C . ASN A 1 86 ? 28.584 17.600 -25.471 1.00 97.62 86 ASN A C 1
ATOM 716 O O . ASN A 1 86 ? 28.810 18.423 -26.360 1.00 97.62 86 ASN A O 1
ATOM 720 N N . LYS A 1 87 ? 28.800 16.290 -25.645 1.00 97.75 87 LYS A N 1
ATOM 721 C CA . LYS A 1 87 ? 29.310 15.722 -26.902 1.00 97.75 87 LYS A CA 1
ATOM 722 C C . LYS A 1 87 ? 28.357 15.951 -28.071 1.00 97.75 87 LYS A C 1
ATOM 724 O O . LYS A 1 87 ? 28.798 16.274 -29.172 1.00 97.75 87 LYS A O 1
ATOM 729 N N . HIS A 1 88 ? 27.053 15.855 -27.833 1.00 94.06 88 HIS A N 1
ATOM 730 C CA . HIS A 1 88 ? 26.046 16.172 -28.837 1.00 94.06 88 HIS A CA 1
ATOM 731 C C . HIS A 1 88 ? 26.090 17.653 -29.245 1.00 94.06 88 HIS A C 1
ATOM 733 O O . HIS A 1 88 ? 26.060 17.965 -30.437 1.00 94.06 88 HIS A O 1
ATOM 739 N N . LYS A 1 89 ? 26.205 18.571 -28.274 1.00 97.56 89 LYS A N 1
ATOM 740 C CA . LYS A 1 89 ? 26.344 20.015 -28.534 1.00 97.56 89 LYS A CA 1
ATOM 741 C C . LYS A 1 89 ? 27.603 20.328 -29.346 1.00 97.56 89 LYS A C 1
ATOM 743 O O . LYS A 1 89 ? 27.517 21.089 -30.308 1.00 97.56 89 LYS A O 1
ATOM 748 N N . GLU A 1 90 ? 28.734 19.712 -29.002 1.00 97.19 90 GLU A N 1
ATOM 749 C CA . GLU A 1 90 ? 30.001 19.834 -29.735 1.00 97.19 90 GLU A CA 1
ATOM 750 C C . GLU A 1 90 ? 29.837 19.384 -31.194 1.00 97.19 90 GLU A C 1
ATOM 752 O O . GLU A 1 90 ? 30.085 20.163 -32.114 1.00 97.19 90 GLU A O 1
ATOM 757 N N . LEU A 1 91 ? 29.316 18.170 -31.409 1.00 94.94 91 LEU A N 1
ATOM 758 C CA . LEU A 1 91 ? 29.126 17.604 -32.746 1.00 94.94 91 LEU A CA 1
ATOM 759 C C . LEU A 1 91 ? 28.172 18.449 -33.603 1.00 94.94 91 LEU A C 1
ATOM 761 O O . LEU A 1 91 ? 28.428 18.677 -34.787 1.00 94.94 91 LEU A O 1
ATOM 765 N N . LYS A 1 92 ? 27.089 18.956 -33.003 1.00 97.06 92 LYS A N 1
ATOM 766 C CA . LYS A 1 92 ? 26.152 19.874 -33.662 1.00 97.06 92 LYS A CA 1
ATOM 767 C C . LYS A 1 92 ? 26.837 21.180 -34.078 1.00 97.06 92 LYS A C 1
ATOM 769 O O . LYS A 1 92 ? 26.585 21.673 -35.176 1.00 97.06 92 LYS A O 1
ATOM 774 N N . GLY A 1 93 ? 27.717 21.719 -33.233 1.00 95.88 93 GLY A N 1
ATOM 775 C CA . GLY A 1 93 ? 28.535 22.889 -33.554 1.00 95.88 93 GLY A CA 1
ATOM 776 C C . GLY A 1 93 ? 29.474 22.632 -34.733 1.00 95.88 93 GLY A C 1
ATOM 777 O O . GLY A 1 93 ? 29.489 23.408 -35.688 1.00 95.88 93 GLY A O 1
ATOM 778 N N . THR A 1 94 ? 30.191 21.506 -34.721 1.00 96.75 94 THR A N 1
ATOM 779 C CA . THR A 1 94 ? 31.062 21.100 -35.833 1.00 96.75 94 THR A CA 1
ATOM 780 C C . THR A 1 94 ? 30.280 20.966 -37.139 1.00 96.75 94 THR A C 1
ATOM 782 O O . THR A 1 94 ? 30.699 21.513 -38.156 1.00 96.75 94 THR A O 1
ATOM 785 N N . LEU A 1 95 ? 29.116 20.307 -37.117 1.00 95.00 95 LEU A N 1
ATOM 786 C CA . LEU A 1 95 ? 28.265 20.156 -38.299 1.00 95.00 95 LEU A CA 1
ATOM 787 C C . LEU A 1 95 ? 27.833 21.511 -38.872 1.00 95.00 95 LEU A C 1
ATOM 789 O O . LEU A 1 95 ? 27.918 21.714 -40.082 1.00 95.00 95 LEU A O 1
ATOM 793 N N . ASN A 1 96 ? 27.415 22.445 -38.017 1.00 95.62 96 ASN A N 1
ATOM 794 C CA . ASN A 1 96 ? 27.024 23.786 -38.451 1.00 95.62 96 ASN A CA 1
ATOM 795 C C . ASN A 1 96 ? 28.187 24.537 -39.116 1.00 95.62 96 ASN A C 1
ATOM 797 O O . ASN A 1 96 ? 27.992 25.138 -40.170 1.00 95.62 96 ASN A O 1
ATOM 801 N N . ASN A 1 97 ? 29.398 24.447 -38.559 1.00 95.69 97 ASN A N 1
ATOM 802 C CA . ASN A 1 97 ? 30.588 25.062 -39.153 1.00 95.69 97 ASN A CA 1
ATOM 803 C C . ASN A 1 97 ? 30.916 24.459 -40.530 1.00 95.69 97 ASN A C 1
ATOM 805 O O . ASN A 1 97 ? 31.250 25.189 -41.464 1.00 95.69 97 ASN A O 1
ATOM 809 N N . LEU A 1 98 ? 30.791 23.133 -40.686 1.00 93.56 98 LEU A N 1
ATOM 810 C CA . LEU A 1 98 ? 30.966 22.479 -41.987 1.00 93.56 98 LEU A CA 1
ATOM 811 C C . LEU A 1 98 ? 29.901 22.913 -42.998 1.00 93.56 98 LEU A C 1
ATOM 813 O O . LEU A 1 98 ? 30.231 23.141 -44.160 1.00 93.56 98 LEU A O 1
ATOM 817 N N . LEU A 1 99 ? 28.639 23.032 -42.577 1.00 90.06 99 LEU A N 1
ATOM 818 C CA . LEU A 1 99 ? 27.557 23.492 -43.448 1.00 90.06 99 LEU A CA 1
ATOM 819 C C . LEU A 1 99 ? 27.788 24.930 -43.923 1.00 90.06 99 LEU A C 1
ATOM 821 O O . LEU A 1 99 ? 27.665 25.181 -45.119 1.00 90.06 99 LEU A O 1
ATOM 825 N N . GLN A 1 100 ? 28.205 25.833 -43.030 1.00 91.62 100 GLN A N 1
ATOM 826 C CA . GLN A 1 100 ? 28.575 27.205 -43.398 1.00 91.62 100 GLN A CA 1
ATOM 827 C C . GLN A 1 100 ? 29.762 27.233 -44.366 1.00 91.62 100 GLN A C 1
ATOM 829 O O . GLN A 1 100 ? 29.708 27.898 -45.395 1.00 91.62 100 GLN A O 1
ATOM 834 N N . SER A 1 101 ? 30.817 26.459 -44.091 1.00 93.12 101 SER A N 1
ATOM 835 C CA . SER A 1 101 ? 31.971 26.341 -44.993 1.00 93.12 101 SER A CA 1
ATOM 836 C C . SER A 1 101 ? 31.570 25.831 -46.384 1.00 93.12 101 SER A C 1
ATOM 838 O O . SER A 1 101 ? 31.982 26.393 -47.400 1.00 93.12 101 SER A O 1
ATOM 840 N N . ARG A 1 102 ? 30.694 24.817 -46.448 1.00 93.88 102 ARG A N 1
ATOM 841 C CA . ARG A 1 102 ? 30.122 24.319 -47.706 1.00 93.88 102 ARG A CA 1
ATOM 842 C C . ARG A 1 102 ? 29.339 25.408 -48.435 1.00 93.88 102 ARG A C 1
ATOM 844 O O . ARG A 1 102 ? 29.481 25.526 -49.645 1.00 93.88 102 ARG A O 1
ATOM 851 N N . GLU A 1 103 ? 28.506 26.168 -47.736 1.00 92.50 103 GLU A N 1
ATOM 852 C CA . GLU A 1 103 ? 27.701 27.238 -48.331 1.00 92.50 103 GLU A CA 1
ATOM 853 C C . GLU A 1 103 ? 28.584 28.354 -48.902 1.00 92.50 103 GLU A C 1
ATOM 855 O O . GLU A 1 103 ? 28.405 28.750 -50.052 1.00 92.50 103 GLU A O 1
ATOM 860 N N . HIS A 1 104 ? 29.620 28.769 -48.167 1.00 91.06 104 HIS A N 1
ATOM 861 C CA . HIS A 1 104 ? 30.628 29.708 -48.665 1.00 91.06 104 HIS A CA 1
ATOM 862 C C . HIS A 1 104 ? 31.352 29.182 -49.907 1.00 91.06 104 HIS A C 1
ATOM 864 O O . HIS A 1 104 ? 31.560 29.928 -50.864 1.00 91.06 104 HIS A O 1
ATOM 870 N N . PHE A 1 105 ? 31.712 27.898 -49.911 1.00 89.56 105 PHE A N 1
ATOM 871 C CA . PHE A 1 105 ? 32.348 27.262 -51.058 1.00 89.56 105 PHE A CA 1
ATOM 872 C C . PHE A 1 105 ? 31.421 27.239 -52.277 1.00 89.56 105 PHE A C 1
ATOM 874 O O . PHE A 1 105 ? 31.825 27.668 -53.352 1.00 89.56 105 PHE A O 1
ATOM 881 N N . VAL A 1 106 ? 30.170 26.795 -52.119 1.00 86.81 106 VAL A N 1
ATOM 882 C CA . VAL A 1 106 ? 29.180 26.780 -53.209 1.00 86.81 106 VAL A CA 1
ATOM 883 C C . VAL A 1 106 ? 28.981 28.185 -53.768 1.00 86.81 106 VAL A C 1
ATOM 885 O O . VAL A 1 106 ? 29.034 28.363 -54.982 1.00 86.81 106 VAL A O 1
ATOM 888 N N . HIS A 1 107 ? 28.857 29.190 -52.901 1.00 88.94 107 HIS A N 1
ATOM 889 C CA . HIS A 1 107 ? 28.683 30.568 -53.338 1.00 88.94 107 HIS A CA 1
ATOM 890 C C . HIS A 1 107 ? 29.900 31.096 -54.117 1.00 88.94 107 HIS A C 1
ATOM 892 O O . HIS A 1 107 ? 29.745 31.730 -55.160 1.00 88.94 107 HIS A O 1
ATOM 898 N N . ALA A 1 108 ? 31.122 30.777 -53.675 1.00 84.31 108 ALA A N 1
ATOM 899 C CA . ALA A 1 108 ? 32.336 31.111 -54.420 1.00 84.31 108 ALA A CA 1
ATOM 900 C C . ALA A 1 108 ? 32.358 30.450 -55.812 1.00 84.31 108 ALA A C 1
ATOM 902 O O . ALA A 1 108 ? 32.745 31.090 -56.790 1.00 84.31 108 ALA A O 1
ATOM 903 N N . TYR A 1 109 ? 31.904 29.198 -55.920 1.00 74.81 109 TYR A N 1
ATOM 904 C CA . TYR A 1 109 ? 31.801 28.494 -57.201 1.00 74.81 109 TYR A CA 1
ATOM 905 C C . TYR A 1 109 ? 30.738 29.095 -58.118 1.00 74.81 109 TYR A C 1
ATOM 907 O O . TYR A 1 109 ? 31.008 29.267 -59.302 1.00 74.81 109 TYR A O 1
ATOM 915 N N . GLU A 1 110 ? 29.566 29.461 -57.599 1.00 80.19 110 GLU A N 1
ATOM 916 C CA . GLU A 1 110 ? 28.530 30.143 -58.384 1.00 80.19 110 GLU A CA 1
ATOM 917 C C . GLU A 1 110 ? 29.049 31.459 -58.971 1.00 80.19 110 GLU A C 1
ATOM 919 O O . GLU A 1 110 ? 28.875 31.713 -60.162 1.00 80.19 110 GLU A O 1
ATOM 924 N N . VAL A 1 111 ? 29.763 32.263 -58.173 1.00 80.94 111 VAL A N 1
ATOM 925 C CA . VAL A 1 111 ? 30.387 33.506 -58.652 1.00 80.94 111 VAL A CA 1
ATOM 926 C C . VAL A 1 111 ? 31.412 33.219 -59.753 1.00 80.94 111 VAL A C 1
ATOM 928 O O . VAL A 1 111 ? 31.421 33.916 -60.768 1.00 80.94 111 VAL A O 1
ATOM 931 N N . ILE A 1 112 ? 32.248 32.186 -59.602 1.00 75.06 112 ILE A N 1
ATOM 932 C CA . ILE A 1 112 ? 33.227 31.797 -60.629 1.00 75.06 112 ILE A CA 1
ATOM 933 C C . ILE A 1 112 ? 32.526 31.354 -61.914 1.00 75.06 112 ILE A C 1
ATOM 935 O O . ILE A 1 112 ? 32.900 31.829 -62.982 1.00 75.06 112 ILE A O 1
ATOM 939 N N . VAL A 1 113 ? 31.507 30.494 -61.830 1.00 71.38 113 VAL A N 1
ATOM 940 C CA . VAL A 1 113 ? 30.754 30.012 -63.000 1.00 71.38 113 VAL A CA 1
ATOM 941 C C . VAL A 1 113 ? 30.099 31.181 -63.734 1.00 71.38 113 VAL A C 1
ATOM 943 O O . VAL A 1 113 ? 30.277 31.298 -64.941 1.00 71.38 113 VAL A O 1
ATOM 946 N N . ILE A 1 114 ? 29.451 32.106 -63.018 1.00 72.88 114 ILE A N 1
ATOM 947 C CA . ILE A 1 114 ? 28.821 33.297 -63.612 1.00 72.88 114 ILE A CA 1
ATOM 948 C C . ILE A 1 114 ? 29.862 34.211 -64.279 1.00 72.88 114 ILE A C 1
ATOM 950 O O . ILE A 1 114 ? 29.646 34.699 -65.390 1.00 72.88 114 ILE A O 1
ATOM 954 N N . VAL A 1 115 ? 31.010 34.447 -63.634 1.00 70.06 115 VAL A N 1
ATOM 955 C CA . VAL A 1 115 ? 32.090 35.273 -64.202 1.00 70.06 115 VAL A CA 1
ATOM 956 C C . VAL A 1 115 ? 32.721 34.597 -65.421 1.00 70.06 115 VAL A C 1
ATOM 958 O O . VAL A 1 115 ? 33.024 35.271 -66.409 1.00 70.06 115 VAL A O 1
ATOM 961 N N . CYS A 1 116 ? 32.921 33.281 -65.376 1.00 64.81 116 CYS A N 1
ATOM 962 C CA . CYS A 1 116 ? 33.433 32.497 -66.492 1.00 64.81 116 CYS A CA 1
ATOM 963 C C . CYS A 1 116 ? 32.452 32.493 -67.666 1.00 64.81 116 CYS A C 1
ATOM 965 O O . CYS A 1 116 ? 32.892 32.767 -68.779 1.00 64.81 116 CYS A O 1
ATOM 967 N N . ASP A 1 117 ? 31.152 32.304 -67.432 1.00 67.31 117 ASP A N 1
ATOM 968 C CA . ASP A 1 117 ? 30.117 32.399 -68.469 1.00 67.31 117 ASP A CA 1
ATOM 969 C C . ASP A 1 117 ? 30.057 33.801 -69.080 1.00 67.31 117 ASP A C 1
ATOM 971 O O . ASP A 1 117 ? 30.025 33.940 -70.302 1.00 67.31 117 ASP A O 1
ATOM 975 N N . TRP A 1 118 ? 30.137 34.861 -68.267 1.00 62.66 118 TRP A N 1
ATOM 976 C CA . TRP A 1 118 ? 30.176 36.237 -68.771 1.00 62.66 118 TRP A CA 1
ATOM 977 C C . TRP A 1 118 ? 31.414 36.504 -69.634 1.00 62.66 118 TRP A C 1
ATOM 979 O O . TRP A 1 118 ? 31.321 37.103 -70.709 1.00 62.66 118 TRP A O 1
ATOM 989 N N . ARG A 1 119 ? 32.594 36.042 -69.200 1.00 65.25 119 ARG A N 1
ATOM 990 C CA . ARG A 1 119 ? 33.839 36.175 -69.973 1.00 65.25 119 ARG A CA 1
ATOM 991 C C . ARG A 1 119 ? 33.812 35.332 -71.242 1.00 65.25 119 ARG A C 1
ATOM 993 O O . ARG A 1 119 ? 34.284 35.809 -72.271 1.00 65.25 119 ARG A O 1
ATOM 1000 N N . PHE A 1 120 ? 33.234 34.135 -71.193 1.00 64.31 120 PHE A N 1
ATOM 1001 C CA . PHE A 1 120 ? 33.075 33.259 -72.349 1.00 64.31 120 PHE A CA 1
ATOM 1002 C C . PHE A 1 120 ? 32.095 33.860 -73.363 1.00 64.31 120 PHE A C 1
ATOM 1004 O O . PHE A 1 120 ? 32.423 33.948 -74.541 1.00 64.31 120 PHE A O 1
ATOM 1011 N N . CYS A 1 121 ? 30.958 34.397 -72.912 1.00 56.62 121 CYS A N 1
ATOM 1012 C CA . CYS A 1 121 ? 29.990 35.097 -73.761 1.00 56.62 121 CYS A CA 1
ATOM 1013 C C . CYS A 1 121 ? 30.574 36.379 -74.368 1.00 56.62 121 CYS A C 1
ATOM 1015 O O . CYS A 1 121 ? 30.363 36.653 -75.547 1.00 56.62 121 CYS A O 1
ATOM 1017 N N . SER A 1 122 ? 31.356 37.141 -73.599 1.00 60.31 122 SER A N 1
ATOM 1018 C CA . SER A 1 122 ? 32.030 38.355 -74.076 1.00 60.31 122 SER A CA 1
ATOM 1019 C C . SER A 1 122 ? 33.126 38.044 -75.110 1.00 60.31 122 SER A C 1
ATOM 1021 O O . SER A 1 122 ? 33.201 38.697 -76.153 1.00 60.31 122 SER A O 1
ATOM 1023 N N . LEU A 1 123 ? 33.921 36.987 -74.895 1.00 64.88 123 LEU A N 1
ATOM 1024 C CA . LEU A 1 123 ? 34.898 36.491 -75.874 1.00 64.88 123 LEU A CA 1
ATOM 1025 C C . LEU A 1 123 ? 34.220 35.936 -77.136 1.00 64.88 123 LEU A C 1
ATOM 1027 O O . LEU A 1 123 ? 34.670 36.228 -78.243 1.00 64.88 123 LEU A O 1
ATOM 1031 N N . LEU A 1 124 ? 33.116 35.199 -76.992 1.00 62.19 124 LEU A N 1
ATOM 1032 C CA . LEU A 1 124 ? 32.334 34.662 -78.108 1.00 62.19 124 LEU A CA 1
ATOM 1033 C C . LEU A 1 124 ? 31.715 35.790 -78.954 1.00 62.19 124 LEU A C 1
ATOM 1035 O O . LEU A 1 124 ? 31.795 35.756 -80.180 1.00 62.19 124 LEU A O 1
ATOM 1039 N N . LEU A 1 125 ? 31.182 36.838 -78.316 1.00 58.88 125 LEU A N 1
ATOM 1040 C CA . LEU A 1 125 ? 30.685 38.050 -78.981 1.00 58.88 125 LEU A CA 1
ATOM 1041 C C . LEU A 1 125 ? 31.798 38.834 -79.692 1.00 58.88 125 LEU A C 1
ATOM 1043 O O . LEU A 1 125 ? 31.578 39.344 -80.792 1.00 58.88 125 LEU A O 1
ATOM 1047 N N . MET A 1 126 ? 33.004 38.910 -79.114 1.00 61.03 126 MET A N 1
ATOM 1048 C CA . MET A 1 126 ? 34.162 39.516 -79.788 1.00 61.03 126 MET A CA 1
ATOM 1049 C C . MET A 1 126 ? 34.637 38.697 -80.996 1.00 61.03 126 MET A C 1
ATOM 1051 O O . MET A 1 126 ? 35.052 39.283 -81.998 1.00 61.03 126 MET A O 1
ATOM 1055 N N . LEU A 1 127 ? 34.568 37.366 -80.925 1.00 60.09 127 LEU A N 1
ATOM 1056 C CA . LEU A 1 127 ? 34.952 36.468 -82.017 1.00 60.09 127 LEU A CA 1
ATOM 1057 C C . LEU A 1 127 ? 33.929 36.475 -83.163 1.00 60.09 127 LEU A C 1
ATOM 1059 O O . LEU A 1 127 ? 34.327 36.557 -84.323 1.00 60.09 127 LEU A O 1
ATOM 1063 N N . LEU A 1 128 ? 32.628 36.509 -82.856 1.00 57.94 128 LEU A N 1
ATOM 1064 C CA . LEU A 1 128 ? 31.549 36.586 -83.852 1.00 57.94 128 LEU A CA 1
ATOM 1065 C C . LEU A 1 128 ? 31.510 37.920 -84.620 1.00 57.94 128 LEU A C 1
ATOM 1067 O O . LEU A 1 128 ? 30.929 37.994 -85.700 1.00 57.94 128 LEU A O 1
ATOM 1071 N N . ARG A 1 129 ? 32.151 38.977 -84.102 1.00 57.34 129 ARG A N 1
ATOM 1072 C CA . ARG A 1 129 ? 32.191 40.313 -84.727 1.00 57.34 129 ARG A CA 1
ATOM 1073 C C . ARG A 1 129 ? 33.423 40.544 -85.618 1.00 57.34 129 ARG A C 1
ATOM 1075 O O . ARG A 1 129 ? 33.573 41.622 -86.192 1.00 57.34 129 ARG A O 1
ATOM 1082 N N . LYS A 1 130 ? 34.323 39.560 -85.744 1.00 53.00 130 LYS A N 1
ATOM 1083 C CA . LYS A 1 130 ? 35.545 39.655 -86.563 1.00 53.00 130 LYS A CA 1
ATOM 1084 C C . LYS A 1 130 ? 35.297 39.078 -87.971 1.00 53.00 130 LYS A C 1
ATOM 1086 O O . LYS A 1 130 ? 34.949 37.904 -88.079 1.00 53.00 130 LYS A O 1
ATOM 1091 N N . PRO A 1 131 ? 35.561 39.830 -89.062 1.00 54.28 131 PRO A N 1
ATOM 1092 C CA . PRO A 1 131 ? 35.286 39.389 -90.440 1.00 54.28 131 PRO A CA 1
ATOM 1093 C C . PRO A 1 131 ? 35.987 38.086 -90.861 1.00 54.28 131 PRO A C 1
ATOM 1095 O O . PRO A 1 131 ? 35.539 37.401 -91.773 1.00 54.28 131 PRO A O 1
ATOM 1098 N N . TRP A 1 132 ? 37.083 37.719 -90.194 1.00 53.94 132 TRP A N 1
ATOM 1099 C CA . TRP A 1 132 ? 37.857 36.511 -90.497 1.00 53.94 132 TRP A CA 1
ATOM 1100 C C . TRP A 1 132 ? 37.265 35.217 -89.917 1.00 53.94 132 TRP A C 1
ATOM 1102 O O . TRP A 1 132 ? 37.693 34.136 -90.316 1.00 53.94 132 TRP A O 1
ATOM 1112 N N . PHE A 1 133 ? 36.279 35.285 -89.014 1.00 50.06 133 PHE A N 1
ATOM 1113 C CA . PHE A 1 133 ? 35.708 34.087 -88.382 1.00 50.06 133 PHE A CA 1
ATOM 1114 C C . PHE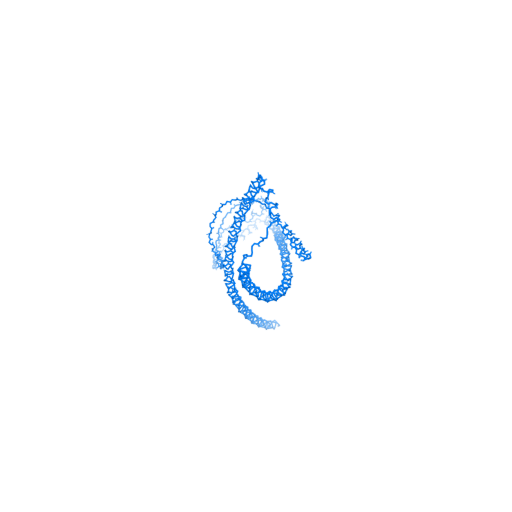 A 1 133 ? 34.946 33.204 -89.392 1.00 50.06 133 PHE A C 1
ATOM 1116 O O . PHE A 1 133 ? 35.024 31.979 -89.329 1.00 50.06 133 PHE A O 1
ATOM 1123 N N . PHE A 1 134 ? 34.327 33.808 -90.414 1.00 49.12 134 PHE A N 1
ATOM 1124 C CA . PHE A 1 134 ? 33.737 33.076 -91.545 1.00 49.12 134 PHE A CA 1
ATOM 1125 C C . PHE A 1 134 ? 34.784 32.486 -92.512 1.00 49.12 134 PHE A C 1
ATOM 1127 O O . PHE A 1 134 ? 34.531 31.446 -93.118 1.00 49.12 134 PHE A O 1
ATOM 1134 N N . SER A 1 135 ? 35.986 33.070 -92.614 1.00 49.41 135 SER A N 1
ATOM 1135 C CA . SER A 1 135 ? 37.092 32.466 -93.379 1.00 49.41 135 SER A CA 1
ATOM 1136 C C . SER A 1 135 ? 37.710 31.261 -92.668 1.00 49.41 135 SER A C 1
ATOM 1138 O O . SER A 1 135 ? 38.177 30.341 -93.333 1.00 49.41 135 SER A O 1
ATOM 1140 N N . LEU A 1 136 ? 37.690 31.223 -91.331 1.00 49.91 136 LEU A N 1
ATOM 1141 C CA . LEU A 1 136 ? 38.277 30.123 -90.562 1.00 49.91 136 LEU A CA 1
ATOM 1142 C C . LEU A 1 136 ? 37.398 28.859 -90.575 1.00 49.91 136 LEU A C 1
ATOM 1144 O O . LEU A 1 136 ? 37.934 27.759 -90.672 1.00 49.91 136 LEU A O 1
ATOM 1148 N N . ILE A 1 137 ? 36.064 28.997 -90.586 1.00 50.69 137 ILE A N 1
ATOM 1149 C CA . ILE A 1 137 ? 35.146 27.850 -90.742 1.00 50.69 137 ILE A CA 1
ATOM 1150 C C . ILE A 1 137 ? 35.330 27.167 -92.111 1.00 50.69 137 ILE A C 1
ATOM 1152 O O . ILE A 1 137 ? 35.311 25.941 -92.192 1.00 50.69 137 ILE A O 1
ATOM 1156 N N . ASN A 1 138 ? 35.623 27.927 -93.172 1.00 44.44 138 ASN A N 1
ATOM 1157 C CA . ASN A 1 138 ? 35.961 27.356 -94.484 1.00 44.44 138 ASN A CA 1
ATOM 1158 C C . ASN A 1 138 ? 37.402 26.818 -94.576 1.00 44.44 138 ASN A C 1
ATOM 1160 O O . ASN A 1 138 ? 37.701 26.016 -95.457 1.00 44.44 138 ASN A O 1
ATOM 1164 N N . PHE A 1 139 ? 38.293 27.212 -93.664 1.00 48.19 139 PHE A N 1
ATOM 1165 C CA . PHE A 1 139 ? 39.685 26.756 -93.634 1.00 48.19 139 PHE A CA 1
ATOM 1166 C C . PHE A 1 139 ? 39.877 25.450 -92.844 1.00 48.19 139 PHE A C 1
ATOM 1168 O O . PHE A 1 139 ? 40.769 24.664 -93.160 1.00 48.19 139 PHE A O 1
ATOM 1175 N N . VAL A 1 140 ? 39.023 25.173 -91.852 1.00 49.22 140 VAL A N 1
ATOM 1176 C CA . VAL A 1 140 ? 39.082 23.935 -91.048 1.00 49.22 140 VAL A CA 1
ATOM 1177 C C . VAL A 1 140 ? 38.575 22.703 -91.819 1.00 49.22 140 VAL A C 1
ATOM 1179 O O . VAL A 1 140 ? 38.992 21.589 -91.519 1.00 49.22 140 VAL A O 1
ATOM 1182 N N . ASN A 1 141 ? 37.799 22.879 -92.895 1.00 46.78 141 ASN A N 1
ATOM 1183 C CA . ASN A 1 141 ? 37.402 21.781 -93.794 1.00 46.78 141 ASN A CA 1
ATOM 1184 C C . ASN A 1 141 ? 38.485 21.366 -94.811 1.00 46.78 141 ASN A C 1
ATOM 1186 O O . ASN A 1 141 ? 38.232 20.532 -95.679 1.00 46.78 141 ASN A O 1
ATOM 1190 N N . GLY A 1 142 ? 39.696 21.923 -94.731 1.00 50.81 142 GLY A N 1
ATOM 1191 C CA . GLY A 1 142 ? 40.723 21.696 -95.741 1.00 50.81 142 GLY A CA 1
ATOM 1192 C C . GLY A 1 142 ? 42.142 21.837 -95.221 1.00 50.81 142 GLY A C 1
ATOM 1193 O O . GLY A 1 142 ? 42.895 22.647 -95.751 1.00 50.81 142 GLY A O 1
ATOM 1194 N N . ARG A 1 143 ? 42.547 21.039 -94.226 1.00 39.84 143 ARG A N 1
ATOM 1195 C CA . ARG A 1 143 ? 43.973 20.738 -94.012 1.00 39.84 143 ARG A CA 1
ATOM 1196 C C . ARG A 1 143 ? 44.183 19.422 -93.267 1.00 39.84 143 ARG A C 1
ATOM 1198 O O . ARG A 1 143 ? 43.683 19.222 -92.167 1.00 39.84 143 ARG A O 1
ATOM 1205 N N . ARG A 1 144 ? 44.964 18.546 -93.907 1.00 48.09 144 ARG A N 1
ATOM 1206 C CA . ARG A 1 144 ? 45.546 17.328 -93.335 1.00 48.09 144 ARG A CA 1
ATOM 1207 C C . ARG A 1 144 ? 46.347 17.675 -92.081 1.00 48.09 144 ARG A C 1
ATOM 1209 O O . ARG A 1 144 ? 47.188 18.572 -92.114 1.00 48.09 144 ARG A O 1
ATOM 1216 N N . VAL A 1 145 ? 46.058 16.941 -91.013 1.00 43.00 145 VAL A N 1
ATOM 1217 C CA . VAL A 1 145 ? 46.777 16.959 -89.739 1.00 43.00 145 VAL A CA 1
ATOM 1218 C C . VAL A 1 145 ? 48.212 16.472 -89.989 1.00 43.00 145 VAL A C 1
ATOM 1220 O O . VAL A 1 145 ? 48.377 15.438 -90.638 1.00 43.00 145 VAL A O 1
ATOM 1223 N N . PRO A 1 146 ? 49.248 17.196 -89.536 1.00 40.44 146 PRO A N 1
ATOM 1224 C CA . PRO A 1 146 ? 50.610 16.684 -89.555 1.00 40.44 146 PRO A CA 1
ATOM 1225 C C . PRO A 1 146 ? 50.738 15.552 -88.529 1.00 40.44 146 PRO A C 1
ATOM 1227 O O . PRO A 1 146 ? 50.282 15.697 -87.396 1.00 40.44 146 PRO A O 1
ATOM 1230 N N . GLU A 1 147 ? 51.347 14.435 -88.932 1.00 39.03 147 GLU A N 1
ATOM 1231 C CA . GLU A 1 147 ? 51.765 13.334 -88.055 1.00 39.03 147 GLU A CA 1
ATOM 1232 C C . GLU A 1 147 ? 52.780 13.852 -87.021 1.00 39.03 147 GLU A C 1
ATOM 1234 O O . GLU A 1 147 ? 53.991 13.766 -87.195 1.00 39.03 147 GLU A O 1
ATOM 1239 N N . PHE A 1 148 ? 52.271 14.447 -85.945 1.00 45.19 148 PHE A N 1
ATOM 1240 C CA . PHE A 1 148 ? 52.996 14.677 -84.704 1.00 45.19 148 PHE A CA 1
ATOM 1241 C C . PHE A 1 148 ? 52.671 13.514 -83.763 1.00 45.19 148 PHE A C 1
ATOM 1243 O O . PHE A 1 148 ? 51.513 13.323 -83.403 1.00 45.19 148 PHE A O 1
ATOM 1250 N N . SER A 1 149 ? 53.694 12.727 -83.423 1.00 47.28 149 SER A N 1
ATOM 1251 C CA . SER A 1 149 ? 53.819 11.796 -82.287 1.00 47.28 149 SER A CA 1
ATOM 1252 C C . SER A 1 149 ? 52.516 11.317 -81.612 1.00 47.28 149 SER A C 1
ATOM 1254 O O . SER A 1 149 ? 52.311 11.529 -80.418 1.00 47.28 149 SER A O 1
ATOM 1256 N N . ILE A 1 150 ? 51.632 10.628 -82.346 1.00 52.53 150 ILE A N 1
ATOM 1257 C CA . ILE A 1 150 ? 50.383 10.049 -81.799 1.00 52.53 150 ILE A CA 1
ATOM 1258 C C . ILE A 1 150 ? 50.680 9.030 -80.673 1.00 52.53 150 ILE A C 1
ATOM 1260 O O . ILE A 1 150 ? 49.842 8.793 -79.804 1.00 52.53 150 ILE A O 1
ATOM 1264 N N . THR A 1 151 ? 51.894 8.476 -80.636 1.00 55.19 151 THR A N 1
ATOM 1265 C CA . THR A 1 151 ? 52.367 7.552 -79.599 1.00 55.19 151 THR A CA 1
ATOM 1266 C C . THR A 1 151 ? 52.615 8.222 -78.242 1.00 55.19 151 THR A C 1
ATOM 1268 O O . THR A 1 151 ? 52.148 7.695 -77.240 1.00 55.19 151 THR A O 1
ATOM 1271 N N . GLU A 1 152 ? 53.240 9.404 -78.172 1.00 55.34 152 GLU A N 1
ATOM 1272 C CA . GLU A 1 152 ? 53.555 10.064 -76.884 1.00 55.34 152 GLU A CA 1
ATOM 1273 C C . GLU A 1 152 ? 52.305 10.590 -76.156 1.00 55.34 152 GLU A C 1
ATOM 1275 O O . GLU A 1 152 ? 52.166 10.420 -74.945 1.00 55.34 152 GLU A O 1
ATOM 1280 N N . ILE A 1 153 ? 51.340 11.166 -76.884 1.00 59.59 153 ILE A N 1
ATOM 1281 C CA . ILE A 1 153 ? 50.084 11.669 -76.289 1.00 59.59 153 ILE A CA 1
ATOM 1282 C C . ILE A 1 153 ? 49.198 10.500 -75.819 1.00 59.59 153 ILE A C 1
ATOM 1284 O O . ILE A 1 153 ? 48.532 10.585 -74.781 1.00 59.59 153 ILE A O 1
ATOM 1288 N N . GLY A 1 154 ? 49.208 9.386 -76.561 1.00 60.88 154 GLY A N 1
ATOM 1289 C CA . GLY A 1 154 ? 48.530 8.151 -76.167 1.00 60.88 154 GLY A CA 1
ATOM 1290 C C . GLY A 1 154 ? 49.149 7.508 -74.921 1.00 60.88 154 GLY A C 1
ATOM 1291 O O . GLY A 1 154 ? 48.423 7.091 -74.015 1.00 60.88 154 GLY A O 1
ATOM 1292 N N . GLU A 1 155 ? 50.479 7.472 -74.825 1.00 64.75 155 GLU A N 1
ATOM 1293 C CA . GLU A 1 155 ? 51.205 6.918 -73.674 1.00 64.75 155 GLU A CA 1
ATOM 1294 C C . GLU A 1 155 ? 51.035 7.761 -72.398 1.00 64.75 155 GLU A C 1
ATOM 1296 O O . GLU A 1 155 ? 50.862 7.212 -71.303 1.00 64.75 155 GLU A O 1
ATOM 1301 N N . GLU A 1 156 ? 50.990 9.091 -72.508 1.00 70.12 156 GLU A N 1
ATOM 1302 C CA . GLU A 1 156 ? 50.765 9.958 -71.347 1.00 70.12 156 GLU A CA 1
ATOM 1303 C C . GLU A 1 156 ? 49.315 9.878 -70.835 1.00 70.12 156 GLU A C 1
ATOM 1305 O O . GLU A 1 156 ? 49.085 9.742 -69.627 1.00 70.12 156 GLU A O 1
ATOM 1310 N N . SER A 1 157 ? 48.325 9.873 -71.736 1.00 75.50 157 SER A N 1
ATOM 1311 C CA . SER A 1 157 ? 46.908 9.735 -71.369 1.00 75.50 157 SER A CA 1
ATOM 1312 C C . SER A 1 157 ? 46.605 8.375 -70.726 1.00 75.50 157 SER A C 1
ATOM 1314 O O . SER A 1 157 ? 45.929 8.302 -69.693 1.00 75.50 157 SER A O 1
ATOM 1316 N N . THR A 1 158 ? 47.171 7.290 -71.263 1.00 76.44 158 THR A N 1
ATOM 1317 C CA . THR A 1 158 ? 47.035 5.943 -70.679 1.00 76.44 158 THR A CA 1
ATOM 1318 C C . THR A 1 158 ? 47.713 5.842 -69.311 1.00 76.44 158 THR A C 1
ATOM 1320 O O . THR A 1 158 ? 47.133 5.277 -68.378 1.00 76.44 158 THR A O 1
ATOM 1323 N N . SER A 1 159 ? 48.881 6.466 -69.135 1.00 82.69 159 SER A N 1
ATOM 1324 C CA . SER A 1 159 ? 49.580 6.541 -67.843 1.00 82.69 159 SER A CA 1
ATOM 1325 C C . SER A 1 159 ? 48.809 7.347 -66.789 1.00 82.69 159 SER A C 1
ATOM 1327 O O . SER A 1 159 ? 48.793 6.986 -65.607 1.00 82.69 159 SER A O 1
ATOM 1329 N N . GLN A 1 160 ? 48.144 8.437 -67.181 1.00 80.88 160 GLN A N 1
ATOM 1330 C CA . GLN A 1 160 ? 47.267 9.202 -66.287 1.00 80.88 160 GLN A CA 1
ATOM 1331 C C . GLN A 1 160 ? 46.006 8.413 -65.907 1.00 80.88 160 GLN A C 1
ATOM 1333 O O . GLN A 1 160 ? 45.650 8.359 -64.726 1.00 80.88 160 GLN A O 1
ATOM 1338 N N . MET A 1 161 ? 45.368 7.745 -66.873 1.00 90.25 161 MET A N 1
ATOM 1339 C CA . MET A 1 161 ? 44.202 6.894 -66.624 1.00 90.25 161 MET A CA 1
ATOM 1340 C C . MET A 1 161 ? 44.534 5.760 -65.649 1.00 90.25 161 MET A C 1
ATOM 1342 O O . MET A 1 161 ? 43.786 5.538 -64.699 1.00 90.25 161 MET A O 1
ATOM 1346 N N . LYS A 1 162 ? 45.690 5.106 -65.816 1.00 90.75 162 LYS A N 1
ATOM 1347 C CA . LYS A 1 162 ? 46.151 4.038 -64.921 1.00 90.75 162 LYS A CA 1
ATOM 1348 C C . LYS A 1 162 ? 46.300 4.517 -63.472 1.00 90.75 162 LYS A C 1
ATOM 1350 O O . LYS A 1 162 ? 45.733 3.904 -62.572 1.00 90.75 162 LYS A O 1
ATOM 1355 N N . ARG A 1 163 ? 46.957 5.662 -63.243 1.00 90.56 163 ARG A N 1
ATOM 1356 C CA . ARG A 1 163 ? 47.076 6.263 -61.896 1.00 90.56 163 ARG A CA 1
ATOM 1357 C C . ARG 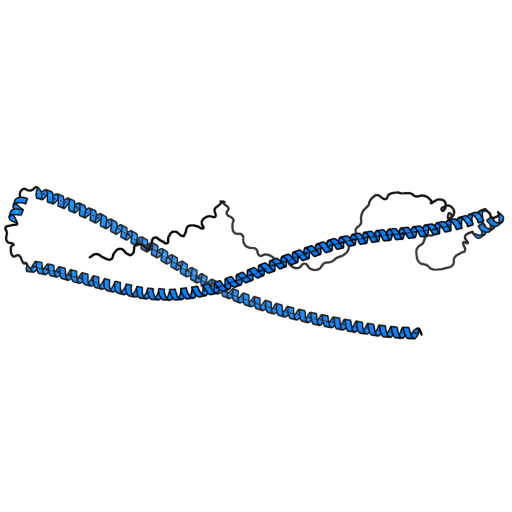A 1 163 ? 45.718 6.645 -61.295 1.00 90.56 163 ARG A C 1
ATOM 1359 O O . ARG A 1 163 ? 45.513 6.502 -60.089 1.00 90.56 163 ARG A O 1
ATOM 1366 N N . SER A 1 164 ? 44.784 7.125 -62.119 1.00 92.44 164 SER A N 1
ATOM 1367 C CA . SER A 1 164 ? 43.423 7.450 -61.675 1.00 92.44 164 SER A CA 1
ATOM 1368 C C . SER A 1 164 ? 42.642 6.202 -61.251 1.00 92.44 164 SER A C 1
ATOM 1370 O O . SER A 1 164 ? 42.015 6.217 -60.191 1.00 92.44 164 SER A O 1
ATOM 1372 N N . ILE A 1 165 ? 42.719 5.118 -62.033 1.00 92.31 165 ILE A N 1
ATOM 1373 C CA . ILE A 1 165 ? 42.100 3.823 -61.710 1.00 92.31 165 ILE A CA 1
ATOM 1374 C C . ILE A 1 165 ? 42.680 3.281 -60.403 1.00 92.31 165 ILE A C 1
ATOM 1376 O O . ILE A 1 165 ? 41.923 3.039 -59.471 1.00 92.31 165 ILE A O 1
ATOM 1380 N N . GLU A 1 166 ? 44.008 3.228 -60.275 1.00 93.31 166 GLU A N 1
ATOM 1381 C CA . GLU A 1 166 ? 44.673 2.762 -59.050 1.00 93.31 166 GLU A CA 1
ATOM 1382 C C . GLU A 1 166 ? 44.255 3.574 -57.812 1.00 93.31 166 GLU A C 1
ATOM 1384 O O . GLU A 1 166 ? 44.063 3.029 -56.725 1.00 93.31 166 GLU A O 1
ATOM 1389 N N . THR A 1 167 ? 44.075 4.890 -57.962 1.00 92.81 167 THR A N 1
ATOM 1390 C CA . THR A 1 167 ? 43.591 5.750 -56.872 1.00 92.81 167 THR A CA 1
ATOM 1391 C C . THR A 1 167 ? 42.142 5.424 -56.503 1.00 92.81 167 THR A C 1
ATOM 1393 O O . THR A 1 167 ? 41.806 5.360 -55.320 1.00 92.81 167 THR A O 1
ATOM 1396 N N . LYS A 1 168 ? 41.277 5.192 -57.498 1.00 94.38 168 LYS A N 1
ATOM 1397 C CA . LYS A 1 168 ? 39.882 4.792 -57.272 1.00 94.38 168 LYS A CA 1
ATOM 1398 C C . LYS A 1 168 ? 39.774 3.412 -56.632 1.00 94.38 168 LYS A C 1
ATOM 1400 O O . LYS A 1 168 ? 38.989 3.273 -55.699 1.00 94.38 168 LYS A O 1
ATOM 1405 N N . ASP A 1 169 ? 40.595 2.449 -57.033 1.00 94.12 169 ASP A N 1
ATOM 1406 C CA . ASP A 1 169 ? 40.611 1.107 -56.441 1.00 94.12 169 ASP A CA 1
ATOM 1407 C C . ASP A 1 169 ? 41.004 1.149 -54.960 1.00 94.12 169 ASP A C 1
ATOM 1409 O O . ASP A 1 169 ? 40.370 0.501 -54.126 1.00 94.12 169 ASP A O 1
ATOM 1413 N N . ARG A 1 170 ? 41.978 1.996 -54.591 1.00 96.06 170 ARG A N 1
ATOM 1414 C CA . ARG A 1 170 ? 42.317 2.240 -53.177 1.00 96.06 170 ARG A CA 1
ATOM 1415 C C . ARG A 1 170 ? 41.138 2.824 -52.400 1.00 96.06 170 ARG A C 1
ATOM 1417 O O . ARG A 1 170 ? 40.861 2.374 -51.291 1.00 96.06 170 ARG A O 1
ATOM 1424 N N . MET A 1 171 ? 40.423 3.797 -52.970 1.00 96.06 171 MET A N 1
ATOM 1425 C CA . MET A 1 171 ? 39.226 4.361 -52.330 1.00 96.06 171 MET A CA 1
ATOM 1426 C C . MET A 1 171 ? 38.116 3.316 -52.171 1.00 96.06 171 MET A C 1
ATOM 1428 O O . MET A 1 171 ? 37.495 3.250 -51.113 1.00 96.06 171 MET A O 1
ATOM 1432 N N . ILE A 1 172 ? 37.890 2.478 -53.186 1.00 95.62 172 ILE A N 1
ATOM 1433 C CA . ILE A 1 172 ? 36.922 1.375 -53.131 1.00 95.62 172 ILE A CA 1
ATOM 1434 C C . ILE A 1 172 ? 37.303 0.385 -52.025 1.00 95.62 172 ILE A C 1
ATOM 1436 O O . ILE A 1 172 ? 36.433 -0.014 -51.253 1.00 95.62 172 ILE A O 1
ATOM 1440 N N . SER A 1 173 ? 38.588 0.045 -51.894 1.00 96.19 173 SER A N 1
ATOM 1441 C CA . SER A 1 173 ? 39.079 -0.831 -50.824 1.00 96.19 173 SER A CA 1
ATOM 1442 C C . SER A 1 173 ? 38.761 -0.267 -49.437 1.00 96.19 173 SER A C 1
ATOM 1444 O O . SER A 1 173 ? 38.160 -0.956 -48.616 1.00 96.19 173 SER A O 1
ATOM 1446 N N . VAL A 1 174 ? 39.077 1.011 -49.193 1.00 95.81 174 VAL A N 1
ATOM 1447 C CA . VAL A 1 174 ? 38.794 1.679 -47.907 1.00 95.81 174 VAL A CA 1
ATOM 1448 C C . VAL A 1 174 ? 37.290 1.737 -47.620 1.00 95.81 174 VAL A C 1
ATOM 1450 O O . VAL A 1 174 ? 36.852 1.505 -46.493 1.00 95.81 174 VAL A O 1
ATOM 1453 N N . LEU A 1 175 ? 36.470 2.034 -48.632 1.00 95.19 175 LEU A N 1
ATOM 1454 C CA . LEU A 1 175 ? 35.014 2.051 -48.480 1.00 95.19 175 LEU A CA 1
ATOM 1455 C C . LEU A 1 175 ? 34.455 0.657 -48.177 1.00 95.19 175 LEU A C 1
ATOM 1457 O O . LEU A 1 175 ? 33.566 0.540 -47.337 1.00 95.19 175 LEU A O 1
ATOM 1461 N N . SER A 1 176 ? 34.990 -0.387 -48.811 1.00 95.12 176 SER A N 1
ATOM 1462 C CA . SER A 1 176 ? 34.611 -1.780 -48.556 1.00 95.12 176 SER A CA 1
ATOM 1463 C C . SER A 1 176 ? 34.897 -2.184 -47.105 1.00 95.12 176 SER A C 1
ATOM 1465 O O . SER A 1 176 ? 34.014 -2.688 -46.412 1.00 95.12 176 SER A O 1
ATOM 1467 N N . GLU A 1 177 ? 36.086 -1.865 -46.587 1.00 96.81 177 GLU A N 1
ATOM 1468 C CA . GLU A 1 177 ? 36.434 -2.095 -45.176 1.00 96.81 177 GLU A CA 1
ATOM 1469 C C . GLU A 1 177 ? 35.508 -1.334 -44.216 1.00 96.81 177 GLU A C 1
ATOM 1471 O O . GLU A 1 177 ? 35.042 -1.882 -43.210 1.00 96.81 177 GLU A O 1
ATOM 1476 N N . LYS A 1 178 ? 35.168 -0.082 -44.545 1.00 96.38 178 LYS A N 1
ATOM 1477 C CA . LYS A 1 178 ? 34.224 0.710 -43.751 1.00 96.38 178 LYS A CA 1
ATOM 1478 C C . LYS A 1 178 ? 32.823 0.089 -43.746 1.00 96.38 178 LYS A C 1
ATOM 1480 O O . LYS A 1 178 ? 32.197 0.019 -42.693 1.00 96.38 178 LYS A O 1
ATOM 1485 N N . ILE A 1 179 ? 32.339 -0.398 -44.888 1.00 96.75 179 ILE A N 1
ATOM 1486 C CA . ILE A 1 179 ? 31.048 -1.096 -44.982 1.00 96.75 179 ILE A CA 1
ATOM 1487 C C . ILE A 1 179 ? 31.062 -2.365 -44.123 1.00 96.75 179 ILE A C 1
ATOM 1489 O O . ILE A 1 179 ? 30.128 -2.585 -43.354 1.00 96.75 179 ILE A O 1
ATOM 1493 N N . ASN A 1 180 ? 32.139 -3.150 -44.180 1.00 97.25 180 ASN A N 1
ATOM 1494 C CA . ASN A 1 180 ? 32.265 -4.377 -43.393 1.00 97.25 180 ASN A CA 1
ATOM 1495 C C . ASN A 1 180 ? 32.293 -4.106 -41.882 1.00 97.25 180 ASN A C 1
ATOM 1497 O O . ASN A 1 180 ? 31.631 -4.807 -41.120 1.00 97.25 180 ASN A O 1
ATOM 1501 N N . SER A 1 181 ? 33.001 -3.064 -41.432 1.00 97.00 181 SER A N 1
ATOM 1502 C CA . SER A 1 181 ? 33.007 -2.700 -40.006 1.00 97.00 181 SER A CA 1
ATOM 1503 C C . SER A 1 181 ? 31.638 -2.209 -39.516 1.00 97.00 181 SER A C 1
ATOM 1505 O O . SER A 1 181 ? 31.222 -2.570 -38.416 1.00 97.00 181 SER A O 1
ATOM 1507 N N . HIS A 1 182 ? 30.892 -1.459 -40.337 1.00 95.31 182 HIS A N 1
ATOM 1508 C CA . HIS A 1 182 ? 29.509 -1.092 -40.019 1.00 95.31 182 HIS A CA 1
ATOM 1509 C C . HIS A 1 182 ? 28.571 -2.304 -39.966 1.00 95.31 182 HIS A C 1
ATOM 1511 O O . HIS A 1 182 ? 27.704 -2.349 -39.097 1.00 95.31 182 HIS A O 1
ATOM 1517 N N . LEU A 1 183 ? 28.753 -3.290 -40.848 1.00 97.12 183 LEU A N 1
ATOM 1518 C CA . LEU A 1 183 ? 27.959 -4.520 -40.841 1.00 97.12 183 LEU A CA 1
ATOM 1519 C C . LEU A 1 183 ? 28.156 -5.304 -39.533 1.00 97.12 183 LEU A C 1
ATOM 1521 O O . LEU A 1 183 ? 27.180 -5.642 -38.871 1.00 97.12 183 LEU A O 1
ATOM 1525 N N . LEU A 1 184 ? 29.407 -5.470 -39.090 1.00 96.19 184 LEU A N 1
ATOM 1526 C CA . LEU A 1 184 ? 29.718 -6.113 -37.806 1.00 96.19 184 LEU A CA 1
ATOM 1527 C C . LEU A 1 184 ? 29.146 -5.352 -36.600 1.00 96.19 184 LEU A C 1
ATOM 1529 O O . LEU A 1 184 ? 28.707 -5.963 -35.625 1.00 96.19 184 LEU A O 1
ATOM 1533 N N . LEU A 1 185 ? 29.140 -4.016 -36.653 1.00 96.56 185 LEU A N 1
ATOM 1534 C CA . LEU A 1 185 ? 28.509 -3.199 -35.618 1.00 96.56 185 LEU A CA 1
ATOM 1535 C C . LEU A 1 185 ? 26.994 -3.444 -35.567 1.00 96.56 185 LEU A C 1
ATOM 1537 O O . LEU A 1 185 ? 26.445 -3.575 -34.474 1.00 96.56 185 LEU A O 1
ATOM 1541 N N . PHE A 1 186 ? 26.323 -3.535 -36.719 1.00 95.75 186 PHE A N 1
ATOM 1542 C CA . PHE A 1 186 ? 24.891 -3.835 -36.764 1.00 95.75 186 PHE A CA 1
ATOM 1543 C C . PHE A 1 186 ? 24.569 -5.219 -36.202 1.00 95.75 186 PHE A C 1
ATOM 1545 O O . PHE A 1 186 ? 23.641 -5.321 -35.402 1.00 95.75 186 PHE A O 1
ATOM 1552 N N . ASP A 1 187 ? 25.376 -6.238 -36.502 1.00 95.88 187 ASP A N 1
ATOM 1553 C CA . ASP A 1 187 ? 25.212 -7.574 -35.913 1.00 95.88 187 ASP A CA 1
ATOM 1554 C C . ASP A 1 187 ? 25.357 -7.547 -34.379 1.00 95.88 187 ASP A C 1
ATOM 1556 O O . ASP A 1 187 ? 24.666 -8.269 -33.655 1.00 95.88 187 ASP A O 1
ATOM 1560 N N . SER A 1 188 ? 26.264 -6.713 -33.854 1.00 97.38 188 SER A N 1
ATOM 1561 C CA . SER A 1 188 ? 26.421 -6.518 -32.407 1.00 97.38 188 SER A CA 1
ATOM 1562 C C . SER A 1 188 ? 25.201 -5.827 -31.795 1.00 97.38 188 SER A C 1
ATOM 1564 O O . SER A 1 188 ? 24.683 -6.284 -30.776 1.00 97.38 188 SER A O 1
ATOM 1566 N N . ILE A 1 189 ? 24.708 -4.762 -32.435 1.00 95.44 189 ILE A N 1
ATOM 1567 C CA . ILE A 1 189 ? 23.512 -4.029 -31.998 1.00 95.44 189 ILE A CA 1
ATOM 1568 C C . ILE A 1 189 ? 22.286 -4.948 -32.004 1.00 95.44 189 ILE A C 1
ATOM 1570 O O . ILE A 1 189 ? 21.497 -4.922 -31.063 1.00 95.44 189 ILE A O 1
ATOM 1574 N N . GLU A 1 190 ? 22.123 -5.793 -33.021 1.00 95.00 190 GLU A N 1
ATOM 1575 C CA . GLU A 1 190 ? 21.002 -6.732 -33.104 1.00 95.00 190 GLU A CA 1
ATOM 1576 C C . GLU A 1 190 ? 20.985 -7.708 -31.917 1.00 95.00 190 GLU A C 1
ATOM 1578 O O . GLU A 1 190 ? 19.937 -7.925 -31.298 1.00 95.00 190 GLU A O 1
ATOM 1583 N N . LYS A 1 191 ? 22.154 -8.235 -31.528 1.00 96.50 191 LYS A N 1
ATOM 1584 C CA . LYS A 1 191 ? 22.291 -9.099 -30.343 1.00 96.50 191 LYS A CA 1
ATOM 1585 C C . LYS A 1 191 ? 21.936 -8.362 -29.053 1.00 96.50 191 LYS A C 1
ATOM 1587 O O . LYS A 1 191 ? 21.251 -8.925 -28.201 1.00 96.50 191 LYS A O 1
ATOM 1592 N N . GLU A 1 192 ? 22.364 -7.110 -28.903 1.00 94.00 192 GLU A N 1
ATOM 1593 C CA . GLU A 1 192 ? 22.014 -6.291 -27.738 1.00 94.00 192 GLU A CA 1
ATOM 1594 C C . GLU A 1 192 ? 20.512 -6.001 -27.672 1.00 94.00 192 GLU A C 1
ATOM 1596 O O . GLU A 1 192 ? 19.900 -6.185 -26.619 1.00 94.00 192 GLU A O 1
ATOM 1601 N N . VAL A 1 193 ? 19.890 -5.633 -28.795 1.00 94.81 193 VAL A N 1
ATOM 1602 C CA . VAL A 1 193 ? 18.437 -5.416 -28.895 1.00 94.81 193 VAL A CA 1
ATOM 1603 C C . VAL A 1 193 ? 17.671 -6.684 -28.515 1.00 94.81 193 VAL A C 1
ATOM 1605 O O . VAL A 1 193 ? 16.682 -6.613 -27.781 1.00 94.81 193 VAL A O 1
ATOM 1608 N N . TYR A 1 194 ? 18.147 -7.853 -28.946 1.00 95.88 194 TYR A N 1
ATOM 1609 C CA . TYR A 1 194 ? 17.562 -9.137 -28.565 1.00 95.88 194 TYR A CA 1
ATOM 1610 C C . TYR A 1 194 ? 17.672 -9.409 -27.054 1.00 95.88 194 TYR A C 1
ATOM 1612 O O . TYR A 1 194 ? 16.689 -9.805 -26.422 1.00 95.88 194 TYR A O 1
ATOM 1620 N N . CYS A 1 195 ? 18.831 -9.146 -26.445 1.00 95.88 195 CYS A N 1
ATOM 1621 C CA . CYS A 1 195 ? 19.018 -9.258 -24.996 1.00 95.88 195 CYS A CA 1
ATOM 1622 C C . CYS A 1 195 ? 18.112 -8.289 -24.218 1.00 95.88 195 CYS A C 1
ATOM 1624 O O . CYS A 1 195 ? 17.470 -8.693 -23.246 1.00 95.88 195 CYS A O 1
ATOM 1626 N N . ILE A 1 196 ? 18.014 -7.031 -24.662 1.00 95.06 196 ILE A N 1
ATOM 1627 C CA . ILE A 1 196 ? 17.129 -6.020 -24.067 1.00 95.06 196 ILE A CA 1
ATOM 1628 C C . ILE A 1 196 ? 15.677 -6.491 -24.128 1.00 95.06 196 ILE A C 1
ATOM 1630 O O . ILE A 1 196 ? 14.978 -6.424 -23.119 1.00 95.06 196 ILE A O 1
ATOM 1634 N N . LYS A 1 197 ? 15.233 -7.031 -25.269 1.00 97.25 197 LYS A N 1
ATOM 1635 C CA . LYS A 1 197 ? 13.875 -7.563 -25.424 1.00 97.25 197 LYS A CA 1
ATOM 1636 C C . LYS A 1 197 ? 13.559 -8.641 -24.384 1.00 97.25 197 LYS A C 1
ATOM 1638 O O . LYS A 1 197 ? 12.541 -8.540 -23.709 1.00 97.25 197 LYS A O 1
ATOM 1643 N N . GLN A 1 198 ? 14.454 -9.609 -24.175 1.00 97.81 198 GLN A N 1
ATOM 1644 C CA . GLN A 1 198 ? 14.244 -10.643 -23.151 1.00 97.81 198 GLN A CA 1
ATOM 1645 C C . GLN A 1 198 ? 14.128 -10.067 -21.735 1.00 97.81 198 GLN A C 1
ATOM 1647 O O . GLN A 1 198 ? 13.370 -10.582 -20.912 1.00 97.81 198 GLN A O 1
ATOM 1652 N N . ILE A 1 199 ? 14.907 -9.029 -21.421 1.00 96.44 199 ILE A N 1
ATOM 1653 C CA . ILE A 1 199 ? 14.829 -8.352 -20.123 1.00 96.44 199 ILE A CA 1
ATOM 1654 C C . ILE A 1 199 ? 13.481 -7.638 -19.987 1.00 96.44 199 ILE A C 1
ATOM 1656 O O . ILE A 1 199 ? 12.836 -7.774 -18.950 1.00 96.44 199 ILE A O 1
ATOM 1660 N N . VAL A 1 200 ? 13.038 -6.926 -21.027 1.00 96.56 200 VAL A N 1
ATOM 1661 C CA . VAL A 1 200 ? 11.738 -6.239 -21.049 1.00 96.56 200 VAL A CA 1
ATOM 1662 C C . VAL A 1 200 ? 10.590 -7.228 -20.845 1.00 96.56 200 VAL A C 1
ATOM 1664 O O . VAL A 1 200 ? 9.741 -6.981 -19.993 1.00 96.56 200 VAL A O 1
ATOM 1667 N N . ASP A 1 201 ? 10.606 -8.375 -21.526 1.00 96.62 201 ASP A N 1
ATOM 1668 C CA . ASP A 1 201 ? 9.570 -9.405 -21.377 1.00 96.62 201 ASP A CA 1
ATOM 1669 C C . ASP A 1 201 ? 9.517 -9.953 -19.936 1.00 96.62 201 ASP A C 1
ATOM 1671 O O . ASP A 1 201 ? 8.443 -10.096 -19.347 1.00 96.62 201 ASP A O 1
ATOM 1675 N N . LYS A 1 202 ? 10.681 -10.195 -19.313 1.00 97.94 202 LYS A N 1
ATOM 1676 C CA . LYS A 1 202 ? 10.759 -10.616 -17.901 1.00 97.94 202 LYS A CA 1
ATOM 1677 C C . LYS A 1 202 ? 10.211 -9.551 -16.953 1.00 97.94 202 LYS A C 1
ATOM 1679 O O . LYS A 1 202 ? 9.470 -9.881 -16.030 1.00 97.94 202 LYS A O 1
ATOM 1684 N N . VAL A 1 203 ? 10.577 -8.287 -17.164 1.00 97.06 203 VAL A N 1
ATOM 1685 C CA . VAL A 1 203 ? 10.090 -7.167 -16.347 1.00 97.06 203 VAL A CA 1
ATOM 1686 C C . VAL A 1 203 ? 8.579 -7.016 -16.490 1.00 97.06 203 VAL A C 1
ATOM 1688 O O . VAL A 1 203 ? 7.905 -6.832 -15.481 1.00 97.06 203 VAL A O 1
ATOM 1691 N N . GLN A 1 204 ? 8.038 -7.153 -17.701 1.00 97.25 204 GLN A N 1
ATOM 1692 C CA . GLN A 1 204 ? 6.600 -7.062 -17.942 1.00 97.25 204 GLN A CA 1
ATOM 1693 C C . GLN A 1 204 ? 5.826 -8.131 -17.164 1.00 97.25 204 GLN A C 1
ATOM 1695 O O . GLN A 1 204 ? 4.835 -7.807 -16.515 1.00 97.25 204 GLN A O 1
ATOM 1700 N N . ASN A 1 205 ? 6.303 -9.379 -17.160 1.00 97.50 205 ASN A N 1
ATOM 1701 C CA . ASN A 1 205 ? 5.675 -10.448 -16.380 1.00 97.50 205 ASN A CA 1
ATOM 1702 C C . ASN A 1 205 ? 5.691 -10.138 -14.874 1.00 97.50 205 ASN A C 1
ATOM 1704 O O . ASN A 1 205 ? 4.657 -10.214 -14.222 1.00 97.50 205 ASN A O 1
ATOM 1708 N N . ILE A 1 206 ? 6.832 -9.685 -14.337 1.00 96.44 206 ILE A N 1
ATOM 1709 C CA . ILE A 1 206 ? 6.945 -9.293 -12.920 1.00 96.44 206 ILE A CA 1
ATOM 1710 C C . ILE A 1 206 ? 5.991 -8.138 -12.578 1.00 96.44 206 ILE A C 1
ATOM 1712 O O . ILE A 1 206 ? 5.431 -8.101 -11.482 1.00 96.44 206 ILE A O 1
ATOM 1716 N N . VAL A 1 207 ? 5.828 -7.167 -13.482 1.00 97.19 207 VAL A N 1
ATOM 1717 C CA . VAL A 1 207 ? 4.893 -6.047 -13.297 1.00 97.19 207 VAL A CA 1
ATOM 1718 C C . VAL A 1 207 ? 3.453 -6.551 -13.246 1.00 97.19 207 VAL A C 1
ATOM 1720 O O . VAL A 1 207 ? 2.725 -6.147 -12.342 1.00 97.19 207 VAL A O 1
ATOM 1723 N N . ASN A 1 208 ? 3.074 -7.470 -14.135 1.00 96.44 208 ASN A N 1
ATOM 1724 C CA . ASN A 1 208 ? 1.734 -8.057 -14.155 1.00 96.44 208 ASN A CA 1
ATOM 1725 C C . ASN A 1 208 ? 1.434 -8.826 -12.851 1.00 96.44 208 ASN A C 1
ATOM 1727 O O . ASN A 1 208 ? 0.400 -8.590 -12.227 1.00 96.44 208 ASN A O 1
ATOM 1731 N N . ASP A 1 209 ? 2.366 -9.663 -12.378 1.00 97.00 209 ASP A N 1
ATOM 1732 C CA . ASP A 1 209 ? 2.212 -10.410 -11.117 1.00 97.00 209 ASP A CA 1
ATOM 1733 C C . ASP A 1 209 ? 2.052 -9.460 -9.912 1.00 97.00 209 ASP A C 1
ATOM 1735 O O . ASP A 1 209 ? 1.242 -9.677 -9.006 1.00 97.00 209 ASP A O 1
ATOM 1739 N N . ARG A 1 210 ? 2.816 -8.357 -9.892 1.00 95.62 210 ARG A N 1
ATOM 1740 C CA . ARG A 1 210 ? 2.715 -7.333 -8.838 1.00 95.62 210 ARG A CA 1
ATOM 1741 C C . ARG A 1 210 ? 1.398 -6.566 -8.891 1.00 95.62 210 ARG A C 1
ATOM 1743 O O . ARG A 1 210 ? 0.875 -6.203 -7.836 1.00 95.62 210 ARG A O 1
ATOM 1750 N N . GLU A 1 211 ? 0.875 -6.303 -10.082 1.00 96.31 211 GLU A N 1
ATOM 1751 C CA . GLU A 1 211 ? -0.422 -5.653 -10.258 1.00 96.31 211 GLU A CA 1
ATOM 1752 C C . GLU A 1 211 ? -1.552 -6.528 -9.699 1.00 96.31 211 GLU A C 1
ATOM 1754 O O . GLU A 1 211 ? -2.393 -6.032 -8.946 1.00 96.31 211 GLU A O 1
ATOM 1759 N N . GLU A 1 212 ? -1.515 -7.841 -9.938 1.00 97.12 212 GLU A N 1
ATOM 1760 C CA . GLU A 1 212 ? -2.476 -8.782 -9.352 1.00 97.12 212 GLU A CA 1
ATOM 1761 C C . GLU A 1 212 ? -2.461 -8.720 -7.814 1.00 97.12 212 GLU A C 1
ATOM 1763 O O . GLU A 1 212 ? -3.501 -8.514 -7.177 1.00 97.12 212 GLU A O 1
ATOM 1768 N N . VAL A 1 213 ? -1.277 -8.793 -7.197 1.00 97.31 213 VAL A N 1
ATOM 1769 C CA . VAL A 1 213 ? -1.137 -8.675 -5.735 1.00 97.31 213 VAL A CA 1
ATOM 1770 C C . VAL A 1 213 ? -1.679 -7.334 -5.228 1.00 97.31 213 VAL A C 1
ATOM 1772 O O . VAL A 1 213 ? -2.381 -7.298 -4.211 1.00 97.31 213 VAL A O 1
ATOM 1775 N N . MET A 1 214 ? -1.405 -6.237 -5.939 1.00 96.50 214 MET A N 1
ATOM 1776 C CA . MET A 1 214 ? -1.899 -4.903 -5.588 1.00 96.50 214 MET A CA 1
ATOM 1777 C C . MET A 1 214 ? -3.432 -4.838 -5.619 1.00 96.50 214 MET A C 1
ATOM 1779 O O . MET A 1 214 ? -4.041 -4.295 -4.695 1.00 96.50 214 MET A O 1
ATOM 1783 N N . THR A 1 215 ? -4.077 -5.418 -6.637 1.00 96.94 215 THR A N 1
ATOM 1784 C CA . THR A 1 215 ? -5.549 -5.447 -6.723 1.00 96.94 215 THR A CA 1
ATOM 1785 C C . THR A 1 215 ? -6.175 -6.263 -5.587 1.00 96.94 215 THR A C 1
ATOM 1787 O O . THR A 1 215 ? -7.142 -5.816 -4.962 1.00 96.94 215 THR A O 1
ATOM 1790 N N . SER A 1 216 ? -5.581 -7.409 -5.239 1.00 97.62 216 SER A N 1
ATOM 1791 C CA . SER A 1 216 ? -6.013 -8.235 -4.106 1.00 97.62 216 SER A CA 1
ATOM 1792 C C . SER A 1 216 ? -5.881 -7.487 -2.778 1.00 97.62 216 SER A C 1
ATOM 1794 O O . SER A 1 216 ? -6.836 -7.428 -1.995 1.00 97.62 216 SER A O 1
ATOM 1796 N N . LEU A 1 217 ? -4.732 -6.847 -2.539 1.00 98.06 217 LEU A N 1
ATOM 1797 C CA . LEU A 1 217 ? -4.494 -6.054 -1.335 1.00 98.06 217 LEU A CA 1
ATOM 1798 C C . LEU A 1 217 ? -5.475 -4.883 -1.224 1.00 98.06 217 LEU A C 1
ATOM 1800 O O . LEU A 1 217 ? -6.047 -4.672 -0.154 1.00 98.06 217 LEU A O 1
ATOM 1804 N N . LYS A 1 218 ? -5.724 -4.174 -2.329 1.00 98.31 218 LYS A N 1
ATOM 1805 C CA . LYS A 1 218 ? -6.702 -3.083 -2.390 1.00 98.31 218 LYS A CA 1
ATOM 1806 C C . LYS A 1 218 ? -8.095 -3.559 -1.975 1.00 98.31 218 LYS A C 1
ATOM 1808 O O . LYS A 1 218 ? -8.702 -2.959 -1.096 1.00 98.31 218 LYS A O 1
ATOM 1813 N N . SER A 1 219 ? -8.545 -4.704 -2.491 1.00 98.12 219 SER A N 1
ATOM 1814 C CA . SER A 1 219 ? -9.844 -5.277 -2.108 1.00 98.12 219 SER A CA 1
ATOM 1815 C C . SER A 1 219 ? -9.936 -5.640 -0.616 1.00 98.12 219 SER A C 1
ATOM 1817 O O . SER A 1 219 ? -10.988 -5.474 0.003 1.00 98.12 219 SER A O 1
ATOM 1819 N N . LYS A 1 220 ? -8.839 -6.120 -0.008 1.00 98.44 220 LYS A N 1
ATOM 1820 C CA . LYS A 1 220 ? -8.781 -6.403 1.435 1.00 98.44 220 LYS A CA 1
ATOM 1821 C C . LYS A 1 220 ? -8.819 -5.117 2.252 1.00 98.44 220 LYS A C 1
ATOM 1823 O O . LYS A 1 220 ? -9.517 -5.077 3.261 1.00 98.44 220 LYS A O 1
ATOM 1828 N N . MET A 1 221 ? -8.111 -4.082 1.804 1.00 98.00 221 MET A N 1
ATOM 1829 C CA . MET A 1 221 ? -8.129 -2.766 2.437 1.00 98.00 221 MET A CA 1
ATOM 1830 C C . MET A 1 221 ? -9.543 -2.180 2.438 1.00 98.00 221 MET A C 1
ATOM 1832 O O . MET A 1 221 ? -10.032 -1.788 3.492 1.00 98.00 221 MET A O 1
ATOM 1836 N N . ASP A 1 222 ? -10.244 -2.232 1.305 1.00 97.81 222 ASP A N 1
ATOM 1837 C CA . ASP A 1 222 ? -11.620 -1.734 1.198 1.00 97.81 222 ASP A CA 1
ATOM 1838 C C . ASP A 1 222 ? -12.573 -2.464 2.164 1.00 97.81 222 ASP A C 1
ATOM 1840 O O . ASP A 1 222 ? -13.421 -1.842 2.809 1.00 97.81 222 ASP A O 1
ATOM 1844 N N . ARG A 1 223 ? -12.404 -3.784 2.336 1.00 98.44 223 ARG A N 1
ATOM 1845 C CA . ARG A 1 223 ? -13.165 -4.573 3.323 1.00 98.44 223 ARG A CA 1
ATOM 1846 C C . ARG A 1 223 ? -12.856 -4.165 4.761 1.00 98.44 223 ARG A C 1
ATOM 1848 O O . ARG A 1 223 ? -13.778 -4.079 5.568 1.00 98.44 223 ARG A O 1
ATOM 1855 N N . ILE A 1 224 ? -11.584 -3.924 5.082 1.00 97.69 224 ILE A N 1
ATOM 1856 C CA . ILE A 1 224 ? -11.171 -3.452 6.410 1.00 97.69 224 ILE A CA 1
ATOM 1857 C C . ILE A 1 224 ? -11.773 -2.071 6.680 1.00 97.69 224 ILE A C 1
ATOM 1859 O O . ILE A 1 224 ? -12.360 -1.877 7.738 1.00 97.69 224 ILE A O 1
ATOM 1863 N N . SER A 1 225 ? -11.722 -1.149 5.716 1.00 98.44 225 SER A N 1
ATOM 1864 C CA . SER A 1 225 ? -12.327 0.180 5.853 1.00 98.44 225 SER A CA 1
ATOM 1865 C C . SER A 1 225 ? -13.847 0.117 6.033 1.00 98.44 225 SER A C 1
ATOM 1867 O O . SER A 1 225 ? -14.406 0.853 6.846 1.00 98.44 225 SER A O 1
ATOM 1869 N N . ALA A 1 226 ? -14.534 -0.785 5.325 1.00 98.50 226 ALA A N 1
ATOM 1870 C CA . ALA A 1 226 ? -15.965 -1.011 5.527 1.00 98.50 226 ALA A CA 1
ATOM 1871 C C . ALA A 1 226 ? -16.269 -1.560 6.933 1.00 98.50 226 ALA A C 1
ATOM 1873 O O . ALA A 1 226 ? -17.204 -1.097 7.589 1.00 98.50 226 ALA A O 1
ATOM 1874 N N . PHE A 1 227 ? -15.463 -2.512 7.411 1.00 98.19 227 PHE A N 1
ATOM 1875 C CA . PHE A 1 227 ? -15.585 -3.067 8.758 1.00 98.19 227 PHE A CA 1
ATOM 1876 C C . PHE A 1 227 ? -15.329 -2.012 9.842 1.00 98.19 227 PHE A C 1
ATOM 1878 O O . PHE A 1 227 ? -16.113 -1.900 10.781 1.00 98.19 227 PHE A O 1
ATOM 1885 N N . GLU A 1 228 ? -14.27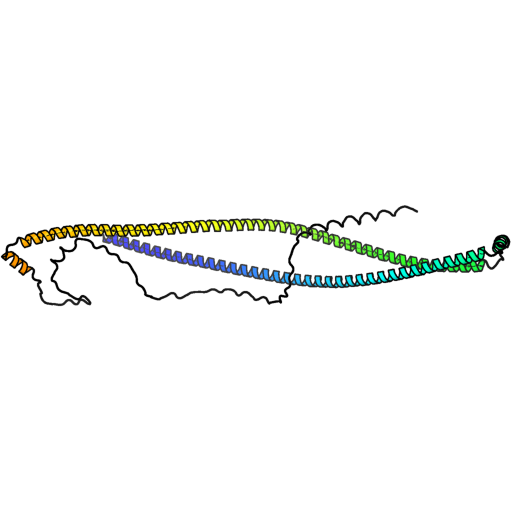6 -1.206 9.696 1.00 98.00 228 GLU A N 1
ATOM 1886 C CA . GLU A 1 228 ? -13.946 -0.109 10.611 1.00 98.00 228 GLU A CA 1
ATOM 1887 C C . GLU A 1 228 ? -15.103 0.886 10.716 1.00 98.00 228 GLU A C 1
ATOM 1889 O O . GLU A 1 228 ? -15.529 1.226 11.821 1.00 98.00 228 GLU A O 1
ATOM 1894 N N . LYS A 1 229 ? -15.680 1.288 9.576 1.00 98.56 229 LYS A N 1
ATOM 1895 C CA . LYS A 1 229 ? -16.838 2.185 9.550 1.00 98.56 229 LYS A CA 1
ATOM 1896 C C . LYS A 1 229 ? -18.030 1.604 10.317 1.00 98.56 229 LYS A C 1
ATOM 1898 O O . LYS A 1 229 ? -18.597 2.296 11.160 1.00 98.56 229 LYS A O 1
ATOM 1903 N N . ALA A 1 230 ? -18.378 0.340 10.067 1.00 98.56 230 ALA A N 1
ATOM 1904 C CA . ALA A 1 230 ? -19.474 -0.332 10.766 1.00 98.56 230 ALA A CA 1
ATOM 1905 C C . ALA A 1 230 ? -19.206 -0.465 12.277 1.00 98.56 230 ALA A C 1
ATOM 1907 O O . ALA A 1 230 ? -20.109 -0.313 13.099 1.00 98.56 230 ALA A O 1
ATOM 1908 N N . PHE A 1 231 ? -17.954 -0.718 12.662 1.00 98.06 231 PHE A N 1
ATOM 1909 C CA . PHE A 1 231 ? -17.558 -0.813 14.063 1.00 98.06 231 PHE A CA 1
ATOM 1910 C C . PHE A 1 231 ? -17.692 0.530 14.795 1.00 98.06 231 PHE A C 1
ATOM 1912 O O . PHE A 1 231 ? -18.242 0.582 15.897 1.00 98.06 231 PHE A O 1
ATOM 1919 N N . VAL A 1 232 ? -17.250 1.624 14.170 1.00 98.56 232 VAL A N 1
ATOM 1920 C CA . VAL A 1 232 ? -17.394 2.984 14.714 1.00 98.56 232 VAL A CA 1
ATOM 1921 C C . VAL A 1 232 ? -18.868 3.371 14.860 1.00 98.56 232 VAL A C 1
ATOM 1923 O O . VAL A 1 232 ? -19.252 3.935 15.886 1.00 98.56 232 VAL A O 1
ATOM 1926 N N . GLU A 1 233 ? -19.705 3.029 13.879 1.00 98.62 233 GLU A N 1
ATOM 1927 C CA . GLU A 1 233 ? -21.150 3.277 13.926 1.00 98.62 233 GLU A CA 1
ATOM 1928 C C . GLU A 1 233 ? -21.822 2.527 15.088 1.00 98.62 233 GLU A C 1
ATOM 1930 O O . GLU A 1 233 ? -22.553 3.138 15.866 1.00 98.62 233 GLU A O 1
ATOM 1935 N N . ASN A 1 234 ? -21.480 1.252 15.301 1.00 98.69 234 ASN A N 1
ATOM 1936 C CA . ASN A 1 234 ? -21.982 0.472 16.439 1.00 98.69 234 ASN A CA 1
ATOM 1937 C C . ASN A 1 234 ? -21.566 1.061 17.796 1.00 98.69 234 ASN A C 1
ATOM 1939 O O . ASN A 1 234 ? -22.366 1.094 18.731 1.00 98.69 234 ASN A O 1
ATOM 1943 N N . ILE A 1 235 ? -20.323 1.539 17.927 1.00 98.38 235 ILE A N 1
ATOM 1944 C CA . ILE A 1 235 ? -19.866 2.219 19.151 1.00 98.38 235 ILE A CA 1
ATOM 1945 C C . ILE A 1 235 ? -20.675 3.496 19.387 1.00 98.38 235 ILE A C 1
ATOM 1947 O O . ILE A 1 235 ? -21.059 3.777 20.525 1.00 98.38 235 ILE A O 1
ATOM 1951 N N . SER A 1 236 ? -20.929 4.267 18.328 1.00 98.56 236 SER A N 1
ATOM 1952 C CA . SER A 1 236 ? -21.739 5.483 18.404 1.00 98.56 236 SER A CA 1
ATOM 1953 C C . SER A 1 236 ? -23.180 5.180 18.830 1.00 98.56 236 SER A C 1
ATOM 1955 O O . SER A 1 236 ? -23.699 5.847 19.727 1.00 98.56 236 SER A O 1
ATOM 1957 N N . ASP A 1 237 ? -23.805 4.148 18.254 1.00 98.69 237 ASP A N 1
ATOM 1958 C CA . ASP A 1 237 ? -25.149 3.698 18.639 1.00 98.69 237 ASP A CA 1
ATOM 1959 C C . ASP A 1 237 ? -25.202 3.287 20.116 1.00 98.69 237 ASP A C 1
ATOM 1961 O O . ASP A 1 237 ? -26.003 3.820 20.889 1.00 98.69 237 ASP A O 1
ATOM 1965 N N . LEU A 1 238 ? -24.284 2.418 20.551 1.00 98.56 238 LEU A N 1
ATOM 1966 C CA . LEU A 1 238 ? -24.213 1.967 21.943 1.00 98.56 238 LEU A CA 1
ATOM 1967 C C . LEU A 1 238 ? -24.010 3.128 22.918 1.00 98.56 238 LEU A C 1
ATOM 1969 O O . LEU A 1 238 ? -24.663 3.166 23.963 1.00 98.56 238 LEU A O 1
ATOM 1973 N N . ARG A 1 239 ? -23.153 4.096 22.574 1.00 98.69 239 ARG A N 1
ATOM 1974 C CA . ARG A 1 239 ? -22.950 5.303 23.383 1.00 98.69 239 ARG A CA 1
ATOM 1975 C C . ARG A 1 239 ? -24.251 6.090 23.538 1.00 98.69 239 ARG A C 1
ATOM 1977 O O . ARG A 1 239 ? -24.617 6.414 24.664 1.00 98.69 239 ARG A O 1
ATOM 1984 N N . SER A 1 240 ? -24.981 6.321 22.446 1.00 98.50 240 SER A N 1
ATOM 1985 C CA . SER A 1 240 ? -26.255 7.052 22.487 1.00 98.50 240 SER A CA 1
ATOM 1986 C C . SER A 1 240 ? -27.309 6.351 23.357 1.00 98.50 240 SER A C 1
ATOM 1988 O O . SER A 1 240 ? -28.016 6.988 24.143 1.00 98.50 240 SER A O 1
ATOM 1990 N N . ARG A 1 241 ? -27.367 5.013 23.297 1.00 98.62 241 ARG A N 1
ATOM 1991 C CA . ARG A 1 241 ? -28.262 4.200 24.132 1.00 98.62 241 ARG A CA 1
ATOM 1992 C C . ARG A 1 241 ? -27.893 4.291 25.609 1.00 98.62 241 ARG A C 1
ATOM 1994 O O . ARG A 1 241 ? -28.783 4.396 26.452 1.00 98.62 241 ARG A O 1
ATOM 2001 N N . MET A 1 242 ? -26.600 4.261 25.928 1.00 98.12 242 MET A N 1
ATOM 2002 C CA . MET A 1 242 ? -26.119 4.425 27.300 1.00 98.12 242 MET A CA 1
ATOM 2003 C C . MET A 1 242 ? -26.460 5.806 27.866 1.00 98.12 242 MET A C 1
ATOM 2005 O O . MET A 1 242 ? -26.976 5.883 28.977 1.00 98.12 242 MET A O 1
ATOM 2009 N N . GLU A 1 243 ? -26.237 6.874 27.100 1.00 98.50 243 GLU A N 1
ATOM 2010 C CA . GLU A 1 243 ? -26.560 8.247 27.510 1.00 98.50 243 GLU A CA 1
ATOM 2011 C C . GLU A 1 243 ? -28.062 8.425 27.782 1.00 98.50 243 GLU A C 1
ATOM 2013 O O . GLU A 1 243 ? -28.452 9.024 28.788 1.00 98.50 243 GLU A O 1
ATOM 2018 N N . ASN A 1 244 ? -28.926 7.848 26.937 1.00 98.44 244 ASN A N 1
ATOM 2019 C CA . ASN A 1 244 ? -30.372 7.873 27.163 1.00 98.44 244 ASN A CA 1
ATOM 2020 C C . ASN A 1 244 ? -30.770 7.130 28.450 1.00 98.44 244 ASN A C 1
ATOM 2022 O O . ASN A 1 244 ? -31.546 7.647 29.257 1.00 98.44 244 ASN A O 1
ATOM 2026 N N . ASN A 1 245 ? -30.201 5.942 28.674 1.00 98.56 245 ASN A N 1
ATOM 2027 C CA . ASN A 1 245 ? -30.459 5.160 29.883 1.00 98.56 245 ASN A CA 1
ATOM 2028 C C . ASN A 1 245 ? -29.985 5.893 31.146 1.00 98.56 245 ASN A C 1
ATOM 2030 O O . ASN A 1 245 ? -30.687 5.891 32.156 1.00 98.56 245 ASN A O 1
ATOM 2034 N N . GLU A 1 246 ? -28.830 6.562 31.096 1.00 98.56 246 GLU A N 1
ATOM 2035 C CA . GLU A 1 246 ? -28.341 7.388 32.203 1.00 98.56 246 GLU A CA 1
ATOM 2036 C C . GLU A 1 246 ? -29.297 8.555 32.490 1.00 98.56 246 GLU A C 1
ATOM 2038 O O . GLU A 1 246 ? -29.649 8.815 33.644 1.00 98.56 246 GLU A O 1
ATOM 2043 N N . ALA A 1 247 ? -29.779 9.237 31.447 1.00 98.25 247 ALA A N 1
ATOM 2044 C CA . ALA A 1 247 ? -30.758 10.309 31.594 1.00 98.25 247 ALA A CA 1
ATOM 2045 C C . ALA A 1 247 ? -32.092 9.812 32.180 1.00 98.25 247 ALA A C 1
ATOM 2047 O O . ALA A 1 247 ? -32.751 10.542 32.925 1.00 98.25 247 ALA A O 1
ATOM 2048 N N . GLU A 1 248 ? -32.514 8.589 31.850 1.00 98.44 248 GLU A N 1
ATOM 2049 C CA . GLU A 1 248 ? -33.690 7.950 32.445 1.00 98.44 248 GLU A CA 1
ATOM 2050 C C . GLU A 1 248 ? -33.470 7.585 33.916 1.00 98.44 248 GLU A C 1
ATOM 2052 O O . GLU A 1 248 ? -34.337 7.867 34.746 1.00 98.44 248 GLU A O 1
ATOM 2057 N N . LEU A 1 249 ? -32.303 7.034 34.263 1.00 98.19 249 LEU A N 1
ATOM 2058 C CA . LEU A 1 249 ? -31.945 6.721 35.646 1.00 98.19 249 LEU A CA 1
ATOM 2059 C C . LEU A 1 249 ? -31.960 7.987 36.510 1.00 98.19 249 LEU A C 1
ATOM 2061 O O . LEU A 1 249 ? -32.668 8.037 37.511 1.00 98.19 249 LEU A O 1
ATOM 2065 N N . ARG A 1 250 ? -31.327 9.072 36.041 1.00 98.31 250 ARG A N 1
ATOM 2066 C CA . ARG A 1 250 ? -31.359 10.373 36.730 1.00 98.31 250 ARG A CA 1
ATOM 2067 C C . ARG A 1 250 ? -32.769 10.948 36.880 1.00 98.31 250 ARG A C 1
ATOM 2069 O O . ARG A 1 250 ? -33.004 11.743 37.788 1.00 98.31 250 ARG A O 1
ATOM 2076 N N . ARG A 1 251 ? -33.705 10.632 35.977 1.00 98.44 251 ARG A N 1
ATOM 2077 C CA . ARG A 1 251 ? -35.122 11.015 36.125 1.00 98.44 251 ARG A CA 1
ATOM 2078 C C . ARG A 1 251 ? -35.796 10.185 37.214 1.00 98.44 251 ARG A C 1
ATOM 2080 O O . ARG A 1 251 ? -36.487 10.760 38.050 1.00 98.44 251 ARG A O 1
ATOM 2087 N N . LYS A 1 252 ? -35.567 8.870 37.229 1.00 98.44 252 LYS A N 1
ATOM 2088 C CA . LYS A 1 252 ? -36.087 7.959 38.260 1.00 98.44 252 LYS A CA 1
ATOM 2089 C C . LYS A 1 252 ? -35.577 8.333 39.652 1.00 98.44 252 LYS A C 1
ATOM 2091 O O . LYS A 1 252 ? -36.391 8.409 40.564 1.00 98.44 252 LYS A O 1
ATOM 2096 N N . ASP A 1 253 ? -34.302 8.688 39.794 1.00 98.56 253 ASP A N 1
ATOM 2097 C CA . ASP A 1 253 ? -33.729 9.131 41.074 1.00 98.56 253 ASP A CA 1
ATOM 2098 C C . ASP A 1 253 ? -34.430 10.381 41.623 1.00 98.56 253 ASP A C 1
ATOM 2100 O O . ASP A 1 253 ? -34.777 10.431 42.800 1.00 98.56 253 ASP A O 1
ATOM 2104 N N . ARG A 1 254 ? -34.728 11.371 40.766 1.00 98.44 254 ARG A N 1
ATOM 2105 C CA . ARG A 1 254 ? -35.492 12.565 41.182 1.00 98.44 254 ARG A CA 1
ATOM 2106 C C . ARG A 1 254 ? -36.886 12.203 41.686 1.00 98.44 254 ARG A C 1
ATOM 2108 O O . ARG A 1 254 ? -37.327 12.759 42.687 1.00 98.44 254 ARG A O 1
ATOM 2115 N N . VAL A 1 255 ? -37.568 11.286 40.998 1.00 98.38 255 VAL A N 1
ATOM 2116 C CA . VAL A 1 255 ? -38.899 10.809 41.405 1.00 98.38 255 VAL A CA 1
ATOM 2117 C C . VAL A 1 255 ? -38.822 10.066 42.738 1.00 98.38 255 VAL A C 1
ATOM 2119 O O . VAL A 1 255 ? -39.672 10.288 43.596 1.00 98.38 255 VAL A O 1
ATOM 2122 N N . ILE A 1 256 ? -37.803 9.226 42.942 1.00 98.38 256 ILE A N 1
ATOM 2123 C CA . ILE A 1 256 ? -37.578 8.529 44.215 1.00 98.38 256 ILE A CA 1
ATOM 2124 C C . ILE A 1 256 ? -37.396 9.548 45.345 1.00 98.38 256 ILE A C 1
ATOM 2126 O O . ILE A 1 256 ? -38.145 9.488 46.317 1.00 98.38 256 ILE A O 1
ATOM 2130 N N . SER A 1 257 ? -36.508 10.535 45.186 1.00 98.25 257 SER A N 1
ATOM 2131 C CA . SER A 1 257 ? -36.306 11.580 46.201 1.00 98.25 257 SER A CA 1
ATOM 2132 C C . SER A 1 257 ? -37.581 12.380 46.499 1.00 98.25 257 SER A C 1
ATOM 2134 O O . SER A 1 257 ? -37.844 12.732 47.649 1.00 98.25 257 SER A O 1
ATOM 2136 N N . GLU A 1 258 ? -38.410 12.661 45.487 1.00 98.25 258 GLU A N 1
ATOM 2137 C CA . GLU A 1 258 ? -39.698 13.337 45.688 1.00 98.25 258 GLU A CA 1
ATOM 2138 C C . GLU A 1 258 ? -40.687 12.470 46.487 1.00 98.25 258 GLU A C 1
ATOM 2140 O O . GLU A 1 258 ? -41.386 12.968 47.375 1.00 98.25 258 GLU A O 1
ATOM 2145 N N . LEU A 1 259 ? -40.757 11.170 46.189 1.00 98.12 259 LEU A N 1
ATOM 2146 C CA . LEU A 1 259 ? -41.617 10.227 46.904 1.00 98.12 259 LEU A CA 1
ATOM 2147 C C . LEU A 1 259 ? -41.158 10.011 48.350 1.00 98.12 259 LEU A C 1
ATOM 2149 O O . LEU A 1 259 ? -42.006 9.960 49.240 1.00 98.12 259 LEU A O 1
ATOM 2153 N N . GLU A 1 260 ? -39.850 9.941 48.600 1.00 97.88 260 GLU A N 1
ATOM 2154 C CA . GLU A 1 260 ? -39.274 9.876 49.949 1.00 97.88 260 GLU A CA 1
ATOM 2155 C C . GLU A 1 260 ? -39.675 11.103 50.778 1.00 97.88 260 GLU A C 1
ATOM 2157 O O . GLU A 1 260 ? -40.222 10.959 51.873 1.00 97.88 260 GLU A O 1
ATOM 2162 N N . ALA A 1 261 ? -39.531 12.308 50.215 1.00 97.56 261 ALA A N 1
ATOM 2163 C CA . ALA A 1 261 ? -39.945 13.541 50.881 1.00 97.56 261 ALA A CA 1
ATOM 2164 C C . ALA A 1 261 ? -41.453 13.562 51.200 1.00 97.56 261 ALA A C 1
ATOM 2166 O O . ALA A 1 261 ? -41.858 13.954 52.299 1.00 97.56 261 ALA A O 1
ATOM 2167 N N . LYS A 1 262 ? -42.304 13.106 50.266 1.00 98.00 262 LYS A N 1
ATOM 2168 C CA . LYS A 1 262 ? -43.758 12.985 50.491 1.00 98.00 262 LYS A CA 1
ATOM 2169 C C . LYS A 1 262 ? -44.086 11.974 51.588 1.00 98.00 262 LYS A C 1
ATOM 2171 O O . LYS A 1 262 ? -44.971 12.230 52.407 1.00 98.00 262 LYS A O 1
ATOM 2176 N N . LEU A 1 263 ? -43.389 10.840 51.611 1.00 97.31 263 LEU A N 1
ATOM 2177 C CA . LEU A 1 263 ? -43.573 9.804 52.619 1.00 97.31 263 LEU A CA 1
ATOM 2178 C C . LEU A 1 263 ? -43.213 10.319 54.017 1.00 97.31 263 LEU A C 1
ATOM 2180 O O . LEU A 1 263 ? -43.974 10.107 54.963 1.00 97.31 263 LEU A O 1
ATOM 2184 N N . ASP A 1 264 ? -42.095 11.025 54.156 1.00 96.06 264 ASP A N 1
ATOM 2185 C CA . ASP A 1 264 ? -41.662 11.556 55.449 1.00 96.06 264 ASP A CA 1
ATOM 2186 C C . ASP A 1 264 ? -42.575 12.683 55.952 1.00 96.06 264 ASP A C 1
ATOM 2188 O O . ASP A 1 264 ? -42.935 12.705 57.134 1.00 96.06 264 ASP A O 1
ATOM 2192 N N . ALA A 1 265 ? -43.072 13.543 55.056 1.00 95.56 265 ALA A N 1
ATOM 2193 C CA . ALA A 1 265 ? -44.106 14.522 55.392 1.00 95.56 265 ALA A CA 1
ATOM 2194 C C . ALA A 1 265 ? -45.408 13.852 55.880 1.00 95.56 265 ALA A C 1
ATOM 2196 O O . ALA A 1 265 ? -46.018 14.301 56.856 1.00 95.56 265 ALA A O 1
ATOM 2197 N N . ALA A 1 266 ? -45.827 12.752 55.244 1.00 95.75 266 ALA A N 1
ATOM 2198 C CA . ALA A 1 266 ? -47.010 11.996 55.654 1.00 95.75 266 ALA A CA 1
ATOM 2199 C C . ALA A 1 266 ? -46.831 11.318 57.026 1.00 95.75 266 ALA A C 1
ATOM 2201 O O . ALA A 1 266 ? -47.743 11.378 57.854 1.00 95.75 266 ALA A O 1
ATOM 2202 N N . LYS A 1 267 ? -45.657 10.730 57.306 1.00 96.31 267 LYS A N 1
ATOM 2203 C CA . LYS A 1 267 ? -45.333 10.158 58.629 1.00 96.31 267 LYS A CA 1
ATOM 2204 C C . LYS A 1 267 ? -45.422 11.211 59.735 1.00 96.31 267 LYS A C 1
ATOM 2206 O O . LYS A 1 267 ? -46.071 10.972 60.751 1.00 96.31 267 LYS A O 1
ATOM 2211 N N . LEU A 1 268 ? -44.822 12.386 59.522 1.00 93.25 268 LEU A N 1
ATOM 2212 C CA . LEU A 1 268 ? -44.887 13.505 60.470 1.00 93.25 268 LEU A CA 1
ATOM 2213 C C . LEU A 1 268 ? -46.333 13.958 60.716 1.00 93.25 268 LEU A C 1
ATOM 2215 O O . LEU A 1 268 ? -46.731 14.158 61.863 1.00 93.25 268 LEU A O 1
ATOM 2219 N N . ARG A 1 269 ? -47.146 14.063 59.656 1.00 93.56 269 ARG A N 1
ATOM 2220 C CA . ARG A 1 269 ? -48.571 14.410 59.767 1.00 93.56 269 ARG A CA 1
ATOM 2221 C C . ARG A 1 269 ? -49.349 13.401 60.614 1.00 93.56 269 ARG A C 1
ATOM 2223 O O . ARG A 1 269 ? -50.118 13.824 61.474 1.00 93.56 269 ARG A O 1
ATOM 2230 N N . ASN A 1 270 ? -49.147 12.103 60.397 1.00 93.31 270 ASN A N 1
ATOM 2231 C CA . ASN A 1 270 ? -49.832 11.057 61.162 1.00 93.31 270 ASN A CA 1
ATOM 2232 C C . ASN A 1 270 ? -49.431 11.084 62.645 1.00 93.31 270 ASN A C 1
ATOM 2234 O O . ASN A 1 270 ? -50.302 11.050 63.511 1.00 93.31 270 ASN A O 1
ATOM 2238 N N . ASN A 1 271 ? -48.137 11.230 62.949 1.00 92.31 271 ASN A N 1
ATOM 2239 C CA . ASN A 1 271 ? -47.661 11.345 64.333 1.00 92.31 271 ASN A CA 1
ATOM 2240 C C . ASN A 1 271 ? -48.264 12.569 65.043 1.00 92.31 271 ASN A C 1
ATOM 2242 O O . ASN A 1 271 ? -48.723 12.460 66.178 1.00 92.31 271 ASN A O 1
ATOM 2246 N N . ASN A 1 272 ? -48.338 13.716 64.359 1.00 89.88 272 ASN A N 1
ATOM 2247 C CA . ASN A 1 272 ? -48.973 14.920 64.900 1.00 89.88 272 ASN A CA 1
ATOM 2248 C C . ASN A 1 272 ? -50.472 14.723 65.174 1.00 89.88 272 ASN A C 1
ATOM 2250 O O . ASN A 1 272 ? -50.982 15.243 66.163 1.00 89.88 272 ASN A O 1
ATOM 2254 N N . GLN A 1 273 ? -51.186 13.965 64.333 1.00 89.50 273 GLN A N 1
ATOM 2255 C CA . GLN A 1 273 ? -52.592 13.630 64.577 1.00 89.50 273 GLN A CA 1
ATOM 2256 C C . GLN A 1 273 ? -52.758 12.764 65.832 1.00 89.50 273 GLN A C 1
ATOM 2258 O O . GLN A 1 273 ? -53.614 13.071 66.658 1.00 89.50 273 GLN A O 1
ATOM 2263 N N . VAL A 1 274 ? -51.927 11.729 66.006 1.00 90.00 274 VAL A N 1
ATOM 2264 C CA . VAL A 1 274 ? -51.946 10.862 67.200 1.00 90.00 274 VAL A CA 1
ATOM 2265 C C . VAL A 1 274 ? -51.688 11.676 68.469 1.00 90.00 274 VAL A C 1
ATOM 2267 O O . VAL A 1 274 ? -52.504 11.643 69.390 1.00 90.00 274 VAL A O 1
ATOM 2270 N N . LEU A 1 275 ? -50.624 12.488 68.477 1.00 89.81 275 LEU A N 1
ATOM 2271 C CA . LEU A 1 275 ? -50.305 13.375 69.601 1.00 89.81 275 LEU A CA 1
ATOM 2272 C C . LEU A 1 275 ? -51.454 14.341 69.913 1.00 89.81 275 LEU A C 1
ATOM 2274 O O . LEU A 1 275 ? -51.770 14.577 71.076 1.00 89.81 275 LEU A O 1
ATOM 2278 N N . HIS A 1 276 ? -52.123 14.876 68.890 1.00 87.69 276 HIS A N 1
ATOM 2279 C CA . HIS A 1 276 ? -53.276 15.751 69.084 1.00 87.69 276 HIS A CA 1
ATOM 2280 C C . HIS A 1 276 ? -54.449 15.036 69.784 1.00 87.69 276 HIS A C 1
ATOM 2282 O O . HIS A 1 276 ? -55.084 15.629 70.659 1.00 87.69 276 HIS A O 1
ATOM 2288 N N . TYR A 1 277 ? -54.736 13.768 69.455 1.00 88.38 277 TYR A N 1
ATOM 2289 C CA . TYR A 1 277 ? -55.763 12.980 70.156 1.00 88.38 277 TYR A CA 1
ATOM 2290 C C . TYR A 1 277 ? -55.388 12.702 71.617 1.00 88.38 277 TYR A C 1
ATOM 2292 O O . TYR A 1 277 ? -56.231 12.861 72.502 1.00 88.38 277 TYR A O 1
ATOM 2300 N N . GLU A 1 278 ? -54.135 12.331 71.884 1.00 90.88 278 GLU A N 1
ATOM 2301 C CA . GLU A 1 278 ? -53.643 12.069 73.242 1.00 90.88 278 GLU A CA 1
ATOM 2302 C C . GLU A 1 278 ? -53.689 13.327 74.116 1.00 90.88 278 GLU A C 1
ATOM 2304 O O . GLU A 1 278 ? -54.235 13.297 75.221 1.00 90.88 278 GLU A O 1
ATOM 2309 N N . VAL A 1 279 ? -53.207 14.462 73.598 1.00 90.56 279 VAL A N 1
ATOM 2310 C CA . VAL A 1 279 ? -53.277 15.764 74.280 1.00 90.56 279 VAL A CA 1
ATOM 2311 C C . VAL A 1 279 ? -54.731 16.196 74.493 1.00 90.56 279 VAL A C 1
ATOM 2313 O O . VAL A 1 279 ? -55.068 16.712 75.559 1.00 90.56 279 VAL A O 1
ATOM 2316 N N . GLY A 1 280 ? -55.618 15.950 73.524 1.00 90.62 280 GLY A N 1
ATOM 2317 C CA . GLY A 1 280 ? -57.056 16.191 73.670 1.00 90.62 280 GLY A CA 1
ATOM 2318 C C . GLY A 1 280 ? -57.687 15.354 74.788 1.00 90.62 280 GLY A C 1
ATOM 2319 O O . GLY A 1 280 ? -58.452 15.880 75.596 1.00 90.62 280 GLY A O 1
ATOM 2320 N N . SER A 1 281 ? -57.322 14.074 74.888 1.00 90.19 281 SER A N 1
ATOM 2321 C CA . SER A 1 281 ? -57.764 13.185 75.969 1.00 90.19 281 SER A CA 1
ATOM 2322 C C . SER A 1 281 ? -57.244 13.646 77.335 1.00 90.19 281 SER A C 1
ATOM 2324 O O . SER A 1 281 ? -58.018 13.785 78.284 1.00 90.19 281 SER A O 1
ATOM 2326 N N . LEU A 1 282 ? -55.955 13.992 77.426 1.00 93.69 282 LEU A N 1
ATOM 2327 C CA . LEU A 1 282 ? -55.352 14.554 78.639 1.00 93.69 282 LEU A CA 1
ATOM 2328 C C . LEU A 1 282 ? -56.028 15.857 79.066 1.00 93.69 282 LEU A C 1
ATOM 2330 O O . LEU A 1 282 ? -56.295 16.042 80.252 1.00 93.69 282 LEU A O 1
ATOM 2334 N N . ARG A 1 283 ? -56.369 16.737 78.116 1.00 90.94 283 ARG A N 1
ATOM 2335 C CA . ARG A 1 283 ? -57.135 17.959 78.391 1.00 90.94 283 ARG A CA 1
ATOM 2336 C C . ARG A 1 283 ? -58.480 17.637 79.046 1.00 90.94 283 ARG A C 1
ATOM 2338 O O . ARG A 1 283 ? -58.836 18.294 80.021 1.00 90.94 283 ARG A O 1
ATOM 2345 N N . LEU A 1 284 ? -59.206 16.624 78.563 1.00 89.75 284 LEU A N 1
ATOM 2346 C CA . LEU A 1 284 ? -60.474 16.198 79.170 1.00 89.75 284 LEU A CA 1
ATOM 2347 C C . LEU A 1 284 ? -60.281 15.665 80.597 1.00 89.75 284 LEU A C 1
ATOM 2349 O O . LEU A 1 284 ? -61.072 15.993 81.483 1.00 89.75 284 LEU A O 1
ATOM 2353 N N . VAL A 1 285 ? -59.234 14.869 80.838 1.00 92.81 285 VAL A N 1
ATOM 2354 C CA . VAL A 1 285 ? -58.902 14.360 82.181 1.00 92.81 285 VAL A CA 1
ATOM 2355 C C . VAL A 1 285 ? -58.558 15.510 83.128 1.00 92.81 285 VAL A C 1
ATOM 2357 O O . VAL A 1 285 ? -59.138 15.597 84.209 1.00 92.81 285 VAL A O 1
ATOM 2360 N N . LEU A 1 286 ? -57.682 16.427 82.709 1.00 90.56 286 LEU A N 1
ATOM 2361 C CA . LEU A 1 286 ? -57.317 17.616 83.484 1.00 90.56 286 LEU A CA 1
ATOM 2362 C C . LEU A 1 286 ? -58.540 18.469 83.819 1.00 90.56 286 LEU A C 1
ATOM 2364 O O . LEU A 1 286 ? -58.674 18.925 84.950 1.00 90.56 286 LEU A O 1
ATOM 2368 N N . GLN A 1 287 ? -59.464 18.640 82.873 1.00 89.75 287 GLN A N 1
ATOM 2369 C CA . GLN A 1 287 ? -60.692 19.394 83.103 1.00 89.75 287 GLN A CA 1
ATOM 2370 C C . GLN A 1 287 ? -61.616 18.705 84.119 1.00 89.75 287 GLN A C 1
ATOM 2372 O O . GLN A 1 287 ? -62.194 19.383 84.966 1.00 89.75 287 GLN A O 1
ATOM 2377 N N . ARG A 1 288 ? -61.708 17.366 84.118 1.00 91.50 288 ARG A N 1
ATOM 2378 C CA . ARG A 1 288 ? -62.427 16.623 85.174 1.00 91.50 288 ARG A CA 1
ATOM 2379 C C . ARG A 1 288 ? -61.775 16.782 86.544 1.00 91.50 288 ARG A C 1
ATOM 2381 O O . ARG A 1 288 ? -62.487 17.016 87.519 1.00 91.50 288 ARG A O 1
ATOM 2388 N N . VAL A 1 289 ? -60.448 16.670 86.625 1.00 90.00 289 VAL A N 1
ATOM 2389 C CA . VAL A 1 289 ? -59.703 16.882 87.877 1.00 90.00 289 VAL A CA 1
ATOM 2390 C C . VAL A 1 289 ? -59.941 18.301 88.389 1.00 90.00 289 VAL A C 1
ATOM 2392 O O . VAL A 1 289 ? -60.342 18.469 89.536 1.00 90.00 289 VAL A O 1
ATOM 2395 N N . HIS A 1 290 ? -59.798 19.309 87.526 1.00 87.62 290 HIS A N 1
ATOM 2396 C CA . HIS A 1 290 ? -60.059 20.710 87.854 1.00 87.62 290 HIS A CA 1
ATOM 2397 C C . HIS A 1 290 ? -61.490 20.931 88.372 1.00 87.62 290 HIS A C 1
ATOM 2399 O O . HIS A 1 290 ? -61.678 21.554 89.415 1.00 87.62 290 HIS A O 1
ATOM 2405 N N . ASN A 1 291 ? -62.503 20.380 87.696 1.00 89.31 291 ASN A N 1
ATOM 2406 C CA . ASN A 1 291 ? -63.902 20.469 88.136 1.00 89.31 291 ASN A CA 1
ATOM 2407 C C . ASN A 1 291 ? -64.134 19.779 89.492 1.00 89.31 291 ASN A C 1
ATOM 2409 O O . ASN A 1 291 ? -64.922 20.252 90.303 1.00 89.31 291 ASN A O 1
ATOM 2413 N N . THR A 1 292 ? -63.436 18.673 89.759 1.00 88.06 292 THR A N 1
ATOM 2414 C CA . THR A 1 292 ? -63.528 17.972 91.048 1.00 88.06 292 THR A CA 1
ATOM 2415 C C . THR A 1 292 ? -62.906 18.813 92.161 1.00 88.06 292 THR A C 1
ATOM 2417 O O . THR A 1 292 ? -63.558 19.038 93.171 1.00 88.06 292 THR A O 1
ATOM 2420 N N . VAL A 1 293 ? -61.689 19.337 91.958 1.00 83.31 293 VAL A N 1
ATOM 2421 C CA . VAL A 1 293 ? -60.975 20.188 92.931 1.00 83.31 293 VAL A CA 1
ATOM 2422 C C . VAL A 1 293 ? -61.737 21.481 93.228 1.00 83.31 293 VAL A C 1
ATOM 2424 O O . VAL A 1 293 ? -61.837 21.893 94.382 1.00 83.31 293 VAL A O 1
ATOM 2427 N N . THR A 1 294 ? -62.313 22.120 92.207 1.00 83.81 294 THR A N 1
ATOM 2428 C CA . THR A 1 294 ? -63.114 23.344 92.389 1.00 83.81 294 THR A CA 1
ATOM 2429 C C . THR A 1 294 ? -64.389 23.099 93.201 1.00 83.81 294 THR A C 1
ATOM 2431 O O . THR A 1 294 ? -64.759 23.960 93.999 1.00 83.81 294 THR A O 1
ATOM 2434 N N . ASN A 1 295 ? -64.994 21.913 93.075 1.00 82.06 295 ASN A N 1
ATOM 2435 C CA . ASN A 1 295 ? -66.197 21.505 93.808 1.00 82.06 295 ASN A CA 1
ATOM 2436 C C . ASN A 1 295 ? -65.937 20.931 95.221 1.00 82.06 295 ASN A C 1
ATOM 2438 O O . ASN A 1 295 ? -66.899 20.609 95.917 1.00 82.06 295 ASN A O 1
ATOM 2442 N N . MET A 1 296 ? -64.682 20.778 95.663 1.00 86.81 296 MET A N 1
ATOM 2443 C CA . MET A 1 296 ? -64.355 20.328 97.030 1.00 86.81 296 MET A CA 1
ATOM 2444 C C . MET A 1 296 ? -64.746 21.379 98.092 1.00 86.81 296 MET A C 1
ATOM 2446 O O . MET A 1 296 ? -64.810 22.574 97.797 1.00 86.81 296 MET A O 1
ATOM 2450 N N . ASN A 1 297 ? -64.982 20.951 99.341 1.00 83.50 297 ASN A N 1
ATOM 2451 C CA . ASN A 1 297 ? -65.241 21.863 100.466 1.00 83.50 297 ASN A CA 1
ATOM 2452 C C . ASN A 1 297 ? -63.937 22.566 100.932 1.00 83.50 297 ASN A C 1
ATOM 2454 O O . ASN A 1 297 ? -62.837 22.124 100.601 1.00 83.50 297 ASN A O 1
ATOM 2458 N N . GLU A 1 298 ? -64.028 23.668 101.686 1.00 77.50 298 GLU A N 1
ATOM 2459 C CA . GLU A 1 298 ? -62.855 24.477 102.071 1.00 77.50 298 GLU A CA 1
ATOM 2460 C C . GLU A 1 298 ? -61.856 23.778 103.022 1.00 77.50 298 GLU A C 1
ATOM 2462 O O . GLU A 1 298 ? -60.657 24.058 102.956 1.00 77.50 298 GLU A O 1
ATOM 2467 N N . GLU A 1 299 ? -62.293 22.842 103.868 1.00 76.50 299 GLU A N 1
ATOM 2468 C CA . GLU A 1 299 ? -61.403 22.013 104.700 1.00 76.50 299 GLU A CA 1
ATOM 2469 C C . GLU A 1 299 ? -60.649 20.979 103.850 1.00 76.50 299 GLU A C 1
ATOM 2471 O O . GLU A 1 299 ? -59.427 20.852 103.972 1.00 76.50 299 GLU A O 1
ATOM 2476 N N . ASP A 1 300 ? -61.340 20.321 102.914 1.00 79.44 300 ASP A N 1
ATOM 2477 C CA . ASP A 1 300 ? -60.738 19.349 101.990 1.00 79.44 300 ASP A CA 1
ATOM 2478 C C . ASP A 1 300 ? -59.740 20.017 101.035 1.00 79.44 300 ASP A C 1
ATOM 2480 O O . ASP A 1 300 ? -58.664 19.475 100.770 1.00 79.44 300 ASP A O 1
ATOM 2484 N N . LYS A 1 301 ? -60.035 21.237 100.566 1.00 79.06 301 LYS A N 1
ATOM 2485 C CA . LYS A 1 301 ? -59.093 22.042 99.769 1.00 79.06 301 LYS A CA 1
ATOM 2486 C C . LYS A 1 301 ? -57.824 22.392 100.548 1.00 79.06 301 LYS A C 1
ATOM 2488 O O . LYS A 1 301 ? -56.731 22.350 99.972 1.00 79.06 301 LYS A O 1
ATOM 2493 N N . ARG A 1 302 ? -57.939 22.722 101.845 1.00 73.38 302 ARG A N 1
ATOM 2494 C CA . ARG A 1 302 ? -56.777 22.985 102.718 1.00 73.38 302 ARG A CA 1
ATOM 2495 C C . ARG A 1 302 ? -55.917 21.736 102.888 1.00 73.38 302 ARG A C 1
ATOM 2497 O O . ARG A 1 302 ? -54.697 21.829 102.768 1.00 73.38 302 ARG A O 1
ATOM 2504 N N . LEU A 1 303 ? -56.537 20.575 103.097 1.00 74.31 303 LEU A N 1
ATOM 2505 C CA . LEU A 1 303 ? -55.844 19.285 103.189 1.00 74.31 303 LEU A CA 1
ATOM 2506 C C . LEU A 1 303 ? -55.148 18.912 101.875 1.00 74.31 303 LEU A C 1
ATOM 2508 O O . LEU A 1 303 ? -53.963 18.582 101.878 1.00 74.31 303 LEU A O 1
ATOM 2512 N N . PHE A 1 304 ? -55.840 19.041 100.742 1.00 77.88 304 PHE A N 1
ATOM 2513 C CA . PHE A 1 304 ? -55.275 18.758 99.422 1.00 77.88 304 PHE A CA 1
ATOM 2514 C C . PHE A 1 304 ? -54.076 19.669 99.102 1.00 77.88 304 PHE A C 1
ATOM 2516 O O . PHE A 1 304 ? -53.040 19.197 98.632 1.00 77.88 304 PHE A O 1
ATOM 2523 N N . SER A 1 305 ? -54.169 20.959 99.445 1.00 75.06 305 SER A N 1
ATOM 2524 C CA . SER A 1 305 ? -53.069 21.926 99.292 1.00 75.06 305 SER A CA 1
ATOM 2525 C C . SER A 1 305 ? -51.888 21.628 100.223 1.00 75.06 305 SER A C 1
ATOM 2527 O O . SER A 1 305 ? -50.739 21.825 99.835 1.00 75.06 305 SER A O 1
ATOM 2529 N N . SER A 1 306 ? -52.151 21.116 101.431 1.00 70.62 306 SER A N 1
ATOM 2530 C CA . SER A 1 306 ? -51.112 20.710 102.384 1.00 70.62 306 SER A CA 1
ATOM 2531 C C . SER A 1 306 ? -50.359 19.449 101.944 1.00 70.62 306 SER A C 1
ATOM 2533 O O . SER A 1 306 ? -49.181 19.318 102.263 1.00 70.62 306 SER A O 1
ATOM 2535 N N . ILE A 1 307 ? -51.013 18.526 101.226 1.00 70.31 307 ILE A N 1
ATOM 2536 C CA . ILE A 1 307 ? -50.398 17.286 100.715 1.00 70.31 307 ILE A CA 1
ATOM 2537 C C . ILE A 1 307 ? -49.574 17.547 99.443 1.00 70.31 307 ILE A C 1
ATOM 2539 O O . ILE A 1 307 ? -48.552 16.897 99.235 1.00 70.31 307 ILE A O 1
ATOM 2543 N N . LEU A 1 308 ? -49.992 18.497 98.599 1.00 66.62 308 LEU A N 1
ATOM 2544 C CA . LEU A 1 308 ? -49.291 18.858 97.359 1.00 66.62 308 LEU A CA 1
ATOM 2545 C C . LEU A 1 308 ? -48.068 19.764 97.555 1.00 66.62 308 LEU A C 1
ATOM 2547 O O . LEU A 1 308 ? -47.404 20.095 96.570 1.00 66.62 308 LEU A O 1
ATOM 2551 N N . GLN A 1 309 ? -47.744 20.171 98.787 1.00 54.59 309 GLN A N 1
ATOM 2552 C CA . GLN A 1 309 ? -46.492 20.881 99.027 1.00 54.59 309 GLN A CA 1
ATOM 2553 C C . GLN A 1 309 ? -45.304 19.996 98.614 1.00 54.59 309 GLN A C 1
ATOM 2555 O O . GLN A 1 309 ? -45.248 18.828 99.014 1.00 54.59 309 GLN A O 1
ATOM 2560 N N . PRO A 1 310 ? -44.348 20.514 97.817 1.00 48.78 310 PRO A N 1
ATOM 2561 C CA . PRO A 1 310 ? -43.151 19.769 97.471 1.00 48.78 310 PRO A CA 1
ATOM 2562 C C . PRO A 1 310 ? -42.450 19.338 98.754 1.00 48.78 310 PRO A C 1
ATOM 2564 O O . PRO A 1 310 ? -42.090 20.161 99.594 1.00 48.78 310 PRO A O 1
ATOM 2567 N N . LYS A 1 311 ? -42.266 18.031 98.916 1.00 51.56 311 LYS A N 1
ATOM 2568 C CA . LYS A 1 311 ? -41.488 17.474 100.015 1.00 51.56 311 LYS A CA 1
ATOM 2569 C C . LYS A 1 311 ? -40.009 17.710 99.706 1.00 51.56 311 LYS A C 1
ATOM 2571 O O . LYS A 1 311 ? -39.339 16.833 99.170 1.00 51.56 311 LYS A O 1
ATOM 2576 N N . GLU A 1 312 ? -39.509 18.907 100.000 1.00 47.56 312 GLU A N 1
ATOM 2577 C CA . GLU A 1 312 ? -38.071 19.179 100.058 1.00 47.56 312 GLU A CA 1
ATOM 2578 C C . GLU A 1 312 ? -37.486 18.410 101.250 1.00 47.56 312 GLU A C 1
ATOM 2580 O O . GLU A 1 312 ? -37.427 18.896 102.376 1.00 47.56 312 GLU A O 1
ATOM 2585 N N . ALA A 1 313 ? -37.107 17.153 101.015 1.00 41.00 313 ALA A N 1
ATOM 2586 C CA . ALA A 1 313 ? -36.407 16.322 101.984 1.00 41.00 313 ALA A CA 1
ATOM 2587 C C . ALA A 1 313 ? -34.962 16.079 101.517 1.00 41.00 313 ALA A C 1
ATOM 2589 O O . ALA A 1 313 ? -34.707 15.309 100.596 1.00 41.00 313 ALA A O 1
ATOM 2590 N N . SER A 1 314 ? -34.050 16.805 102.165 1.00 43.91 314 SER A N 1
ATOM 2591 C CA . SER A 1 314 ? -32.644 16.501 102.481 1.00 43.91 314 SER A CA 1
ATOM 2592 C C . SER A 1 314 ? -31.941 15.301 101.801 1.00 43.91 314 SER A C 1
ATOM 2594 O O . SER A 1 314 ? -32.217 14.144 102.108 1.00 43.91 314 SER A O 1
ATOM 2596 N N . VAL A 1 315 ? -30.941 15.638 100.977 1.00 45.78 315 VAL A N 1
ATOM 2597 C CA . VAL A 1 315 ? -29.593 15.046 100.770 1.00 45.78 315 VAL A CA 1
ATOM 2598 C C . VAL A 1 315 ? -29.286 13.663 101.383 1.00 45.78 315 VAL A C 1
ATOM 2600 O O . VAL A 1 315 ? -29.235 13.545 102.601 1.00 45.78 315 VAL A O 1
ATOM 2603 N N . MET A 1 316 ? -28.905 12.694 100.529 1.00 41.66 316 MET A N 1
ATOM 2604 C CA . MET A 1 316 ? -27.730 11.801 100.685 1.00 41.66 316 MET A CA 1
ATOM 2605 C C . MET A 1 316 ? -27.356 11.140 99.332 1.00 41.66 316 MET A C 1
ATOM 2607 O O . MET A 1 316 ? -28.167 10.449 98.724 1.00 41.66 316 MET A O 1
ATOM 2611 N N . ASP A 1 317 ? -26.122 11.398 98.887 1.00 42.28 317 ASP A N 1
ATOM 2612 C CA . ASP A 1 317 ? -25.243 10.669 97.952 1.00 42.28 317 ASP A CA 1
ATOM 2613 C C . ASP A 1 317 ? -25.808 9.772 96.828 1.00 42.28 317 ASP A C 1
ATOM 2615 O O . ASP A 1 317 ? -26.079 8.586 97.008 1.00 42.28 317 ASP A O 1
ATOM 2619 N N . MET A 1 318 ? -25.712 10.270 95.587 1.00 45.88 318 MET A N 1
ATOM 2620 C CA . MET A 1 318 ? -25.291 9.443 94.450 1.00 45.88 318 MET A CA 1
ATOM 2621 C C . MET A 1 318 ? -24.409 10.282 93.517 1.00 45.88 318 MET A C 1
ATOM 2623 O O . MET A 1 318 ? -24.864 11.250 92.912 1.00 45.88 318 MET A O 1
ATOM 2627 N N . LYS A 1 319 ? -23.118 9.932 93.424 1.00 48.09 319 LYS A N 1
ATOM 2628 C CA . LYS A 1 319 ? -22.186 10.488 92.431 1.00 48.09 319 LYS A CA 1
ATOM 2629 C C . LYS A 1 319 ? -22.772 10.291 91.032 1.00 48.09 319 LYS A C 1
ATOM 2631 O O . LYS A 1 319 ? -22.844 9.156 90.566 1.00 48.09 319 LYS A O 1
ATOM 2636 N N . ILE A 1 320 ? -23.113 11.378 90.349 1.00 42.41 320 ILE A N 1
ATOM 2637 C CA . ILE A 1 320 ? -23.305 11.393 88.898 1.00 42.41 320 ILE A CA 1
ATOM 2638 C C . ILE A 1 320 ? -22.533 12.590 88.354 1.00 42.41 320 ILE A C 1
ATOM 2640 O O . ILE A 1 320 ? -22.668 13.713 88.835 1.00 42.41 320 ILE A O 1
ATOM 2644 N N . ALA A 1 321 ? -21.664 12.294 87.395 1.00 43.38 321 ALA A N 1
ATOM 2645 C CA . ALA A 1 321 ? -20.873 13.258 86.661 1.00 43.38 321 ALA A CA 1
ATOM 2646 C C . ALA A 1 321 ? -21.759 14.160 85.784 1.00 43.38 321 ALA A C 1
ATOM 2648 O O . ALA A 1 321 ? -22.690 13.684 85.142 1.00 43.38 321 ALA A O 1
ATOM 2649 N N . ASP A 1 322 ? -21.383 15.437 85.774 1.00 41.66 322 ASP A N 1
ATOM 2650 C CA . ASP A 1 322 ? -21.589 16.487 84.776 1.00 41.66 322 ASP A CA 1
ATOM 2651 C C . ASP A 1 322 ? -22.998 16.829 84.243 1.00 41.66 322 ASP A C 1
ATOM 2653 O O . ASP A 1 322 ? -23.630 16.112 83.473 1.00 41.66 322 ASP A O 1
ATOM 2657 N N . ASN A 1 323 ? -23.339 18.094 84.530 1.00 48.38 323 ASN A N 1
ATOM 2658 C CA . ASN A 1 323 ? -24.168 19.037 83.773 1.00 48.38 323 ASN A CA 1
ATOM 2659 C C . ASN A 1 323 ? -25.687 18.827 83.734 1.00 48.38 323 ASN A C 1
ATOM 2661 O O . ASN A 1 323 ? -26.230 18.359 82.739 1.00 48.38 323 ASN A O 1
ATOM 2665 N N . CYS A 1 324 ? -26.384 19.389 84.729 1.00 35.88 324 CYS A N 1
ATOM 2666 C CA . CYS A 1 324 ? -27.651 20.103 84.516 1.00 35.88 324 CYS A CA 1
ATOM 2667 C C . CYS A 1 324 ? -27.894 21.146 85.624 1.00 35.88 324 CYS A C 1
ATOM 2669 O O . CYS A 1 324 ? -27.780 20.851 86.810 1.00 35.88 324 CYS A O 1
ATOM 2671 N N . VAL A 1 325 ? -28.230 22.372 85.215 1.00 39.44 325 VAL A N 1
ATOM 2672 C CA . VAL A 1 325 ? -28.634 23.500 86.074 1.00 39.44 325 VAL A CA 1
ATOM 2673 C C . VAL A 1 325 ? -30.107 23.329 86.485 1.00 39.44 325 VAL A C 1
ATOM 2675 O O . VAL A 1 325 ? -30.919 23.036 85.607 1.00 39.44 325 VAL A O 1
ATOM 2678 N N . PRO A 1 326 ? -30.498 23.551 87.757 1.00 45.91 326 PRO A N 1
ATOM 2679 C CA . PRO A 1 326 ? -31.897 23.543 88.168 1.00 45.91 326 PRO A CA 1
ATOM 2680 C C . PRO A 1 326 ? -32.480 24.968 88.186 1.00 45.91 326 PRO A C 1
ATOM 2682 O O . PRO A 1 326 ? -31.868 25.890 88.723 1.00 45.91 326 PRO A O 1
ATOM 2685 N N . VAL A 1 327 ? -33.695 25.149 87.659 1.00 40.91 327 VAL A N 1
ATOM 2686 C CA . VAL A 1 327 ? -34.547 26.311 87.970 1.00 40.91 327 VAL A CA 1
ATOM 2687 C C . VAL A 1 327 ? -35.928 25.802 88.383 1.00 40.91 327 VAL A C 1
ATOM 2689 O O . VAL A 1 327 ? -36.517 24.947 87.725 1.00 40.91 327 VAL A O 1
ATOM 2692 N N . TYR A 1 328 ? -36.376 26.316 89.526 1.00 39.09 328 TYR A N 1
ATOM 2693 C CA . TYR A 1 328 ? -37.512 25.897 90.339 1.00 39.09 328 TYR A CA 1
ATOM 2694 C C . TYR A 1 328 ? -38.893 26.123 89.700 1.00 39.09 328 TYR A C 1
ATOM 2696 O O . TYR A 1 328 ? -39.109 26.997 88.863 1.00 39.09 328 TYR A O 1
ATOM 2704 N N . SER A 1 329 ? -39.847 25.335 90.190 1.00 44.53 329 SER A N 1
ATOM 2705 C CA . SER A 1 329 ? -41.291 25.395 89.971 1.00 44.53 329 SER A CA 1
ATOM 2706 C C . SER A 1 329 ? -41.947 26.684 90.483 1.00 44.53 329 SER A C 1
ATOM 2708 O O . SER A 1 329 ? -41.829 26.946 91.670 1.00 44.53 329 SER A O 1
ATOM 2710 N N . VAL A 1 330 ? -42.728 27.385 89.646 1.00 38.78 330 VAL A N 1
ATOM 2711 C CA . VAL A 1 330 ? -44.098 27.908 89.903 1.00 38.78 330 VAL A CA 1
ATOM 2712 C C . VAL A 1 330 ? -44.681 28.292 88.530 1.00 38.78 330 VAL A C 1
ATOM 2714 O O . VAL A 1 330 ? -44.120 29.149 87.857 1.00 38.78 330 VAL A O 1
ATOM 2717 N N . GLY A 1 331 ? -45.787 27.679 88.084 1.00 36.50 331 GLY A N 1
ATOM 2718 C CA . GLY A 1 331 ? -46.509 28.162 86.886 1.00 36.50 331 GLY A CA 1
ATOM 2719 C C . GLY A 1 331 ? -47.179 27.124 85.976 1.00 36.50 331 GLY A C 1
ATOM 2720 O O . GLY A 1 331 ? -47.790 27.501 84.977 1.00 36.50 331 GLY A O 1
ATOM 2721 N N . LEU A 1 332 ? -47.122 25.826 86.293 1.00 42.78 332 LEU A N 1
ATOM 2722 C CA . LEU A 1 332 ? -47.594 24.782 85.367 1.00 42.78 332 LEU A CA 1
ATOM 2723 C C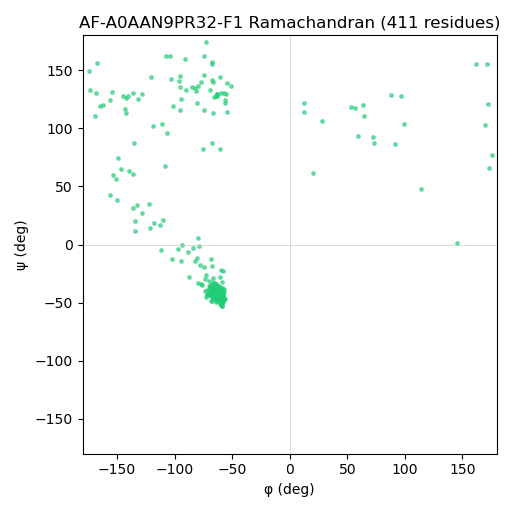 . LEU A 1 332 ? -49.124 24.762 85.135 1.00 42.78 332 LEU A C 1
ATOM 2725 O O . LEU A 1 332 ? -49.583 24.134 84.187 1.00 42.78 332 LEU A O 1
ATOM 2729 N N . PHE A 1 333 ? -49.921 25.477 85.937 1.00 35.22 333 PHE A N 1
ATOM 2730 C CA . PHE A 1 333 ? -51.386 25.500 85.797 1.00 35.22 333 PHE A CA 1
ATOM 2731 C C . PHE A 1 333 ? -51.960 26.693 85.010 1.00 35.22 333 PHE A C 1
ATOM 2733 O O . PHE A 1 333 ? -53.156 26.699 84.733 1.00 35.22 333 PHE A O 1
ATOM 2740 N N . GLN A 1 334 ? -51.140 27.662 84.576 1.00 37.97 334 GLN A N 1
ATOM 2741 C CA . GLN A 1 334 ? -51.621 28.860 83.856 1.00 37.97 334 GLN A CA 1
ATOM 2742 C C . GLN A 1 334 ? -51.219 28.951 82.377 1.00 37.97 334 GLN A C 1
ATOM 2744 O O . GLN A 1 334 ? -51.707 29.830 81.677 1.00 37.97 334 GLN A O 1
ATOM 2749 N N . SER A 1 335 ? -50.400 28.028 81.856 1.00 38.88 335 SER A N 1
ATOM 2750 C CA . SER A 1 335 ? -50.004 28.042 80.432 1.00 38.88 335 SER A CA 1
ATOM 2751 C C . SER A 1 335 ? -50.857 27.158 79.509 1.00 38.88 335 SER A C 1
ATOM 2753 O O . SER A 1 335 ? -50.803 27.323 78.294 1.00 38.88 335 SER A O 1
ATOM 2755 N N . ILE A 1 336 ? -51.678 26.239 80.036 1.00 37.88 336 ILE A N 1
ATOM 2756 C CA . ILE A 1 336 ? -52.402 25.258 79.195 1.00 37.88 336 ILE A CA 1
ATOM 2757 C C . ILE A 1 336 ? -53.703 25.836 78.589 1.00 37.88 336 ILE A C 1
ATOM 2759 O O . ILE A 1 336 ? -54.226 25.292 77.616 1.00 37.88 336 ILE A O 1
ATOM 2763 N N . SER A 1 337 ? -54.198 26.982 79.074 1.00 37.69 337 SER A N 1
ATOM 2764 C CA . SER A 1 337 ? -55.359 27.676 78.487 1.00 37.69 337 SER A CA 1
ATOM 2765 C C . SER A 1 337 ? -55.010 28.673 77.368 1.00 37.69 337 SER A C 1
ATOM 2767 O O . SER A 1 337 ? -55.924 29.181 76.724 1.00 37.69 337 SER A O 1
ATOM 2769 N N . GLY A 1 338 ? -53.722 28.937 77.097 1.00 34.78 338 GLY A N 1
ATOM 2770 C CA . GLY A 1 338 ? -53.284 30.011 76.191 1.00 34.78 338 GLY A CA 1
ATOM 2771 C C . GLY A 1 338 ? -52.830 29.613 74.779 1.00 34.78 338 GLY A C 1
ATOM 2772 O O . GLY A 1 338 ? -52.698 30.496 73.938 1.00 34.78 338 GLY A O 1
ATOM 2773 N N . SER A 1 339 ? -52.589 28.334 74.463 1.00 34.06 339 SER A N 1
ATOM 2774 C CA . SER A 1 339 ? -52.054 27.934 73.145 1.00 34.06 339 SER A CA 1
ATOM 2775 C C . SER A 1 339 ? -53.087 27.222 72.265 1.00 34.06 339 SER A C 1
ATOM 2777 O O . SER A 1 339 ? -53.002 26.040 71.940 1.00 34.06 339 SER A O 1
ATOM 2779 N N . LEU A 1 340 ? -54.102 27.973 71.849 1.00 35.81 340 LEU A N 1
ATOM 2780 C CA . LEU A 1 340 ? -54.979 27.605 70.739 1.00 35.81 340 LEU A CA 1
ATOM 2781 C C . LEU A 1 340 ? -55.191 28.836 69.856 1.00 35.81 340 LEU A C 1
ATOM 2783 O O . LEU A 1 340 ? -56.131 29.586 70.082 1.00 35.81 340 LEU A O 1
ATOM 2787 N N . GLN A 1 341 ? -54.289 29.039 68.887 1.00 29.80 341 GLN A N 1
ATOM 2788 C CA . GLN A 1 341 ? -54.516 29.460 67.485 1.00 29.80 341 GLN A CA 1
ATOM 2789 C C . GLN A 1 341 ? -53.209 30.013 66.857 1.00 29.80 341 GLN A C 1
ATOM 2791 O O . GLN A 1 341 ? -52.283 30.366 67.587 1.00 29.80 341 GLN A O 1
ATOM 2796 N N . PRO A 1 342 ? -53.080 29.968 65.514 1.00 44.72 342 PRO A N 1
ATOM 2797 C CA . PRO A 1 342 ? -51.814 29.785 64.818 1.00 44.72 342 PRO A CA 1
ATOM 2798 C C . PRO A 1 342 ? -51.184 31.109 64.397 1.00 44.72 342 PRO A C 1
ATOM 2800 O O . PRO A 1 342 ? -51.876 32.010 63.925 1.00 44.72 342 PRO A O 1
ATOM 2803 N N . THR A 1 343 ? -49.855 31.177 64.438 1.00 28.59 343 THR A N 1
ATOM 2804 C CA . THR A 1 343 ? -49.124 32.293 63.833 1.00 28.59 343 THR A CA 1
ATOM 2805 C C . THR A 1 343 ? -48.207 31.774 62.738 1.00 28.59 343 THR A C 1
ATOM 2807 O O . THR A 1 343 ? -47.145 31.205 62.980 1.00 28.59 343 THR A O 1
ATOM 2810 N N . LEU A 1 344 ? -48.688 31.968 61.512 1.00 36.88 344 LEU A N 1
ATOM 2811 C CA . LEU A 1 344 ? -47.907 32.081 60.290 1.00 36.88 344 LEU A CA 1
ATOM 2812 C C . LEU A 1 344 ? -46.868 33.205 60.427 1.00 36.88 344 LEU A C 1
ATOM 2814 O O . LEU A 1 344 ? -47.248 34.357 60.616 1.00 36.88 344 LEU A O 1
ATOM 2818 N N . SER A 1 345 ? -45.591 32.887 60.223 1.00 30.48 345 SER A N 1
ATOM 2819 C CA . SER A 1 345 ? -44.604 33.772 59.580 1.00 30.48 345 SER A CA 1
ATOM 2820 C C . SER A 1 345 ? -43.333 32.964 59.280 1.00 30.48 345 SER A C 1
ATOM 2822 O O . SER A 1 345 ? -42.747 32.328 60.146 1.00 30.48 345 SER A O 1
ATOM 2824 N N . LEU A 1 346 ? -43.053 32.706 58.002 1.00 33.22 346 LEU A N 1
ATOM 2825 C CA . LEU A 1 346 ? -42.132 33.488 57.169 1.00 33.22 346 LEU A CA 1
ATOM 2826 C C . LEU A 1 346 ? -40.703 33.526 57.745 1.00 33.22 346 LEU A C 1
ATOM 2828 O O . LEU A 1 346 ? -40.356 34.406 58.523 1.00 33.22 346 LEU A O 1
ATOM 2832 N N . ILE A 1 347 ? -39.858 32.595 57.294 1.00 28.31 347 ILE A N 1
ATOM 2833 C CA . ILE A 1 347 ? -38.401 32.749 57.352 1.00 28.31 347 ILE A CA 1
ATOM 2834 C C . ILE A 1 347 ? -37.930 33.024 55.927 1.00 28.31 347 ILE A C 1
ATOM 2836 O O . ILE A 1 347 ? -37.741 32.120 55.115 1.00 28.31 347 ILE A O 1
ATOM 2840 N N . THR A 1 348 ? -37.774 34.307 55.624 1.00 29.77 348 THR A N 1
ATOM 2841 C CA . THR A 1 348 ? -36.884 34.792 54.573 1.00 29.77 348 THR A CA 1
ATOM 2842 C C . THR A 1 348 ? -35.511 35.053 55.180 1.00 29.77 348 THR A C 1
ATOM 2844 O O . THR A 1 348 ? -35.412 35.782 56.161 1.00 29.77 348 THR A O 1
ATOM 2847 N N . GLY A 1 349 ? -34.465 34.564 54.514 1.00 28.14 349 GLY A N 1
ATOM 2848 C CA . GLY A 1 349 ? -33.242 35.347 54.342 1.00 28.14 349 GLY A CA 1
ATOM 2849 C C . GLY A 1 349 ? -32.059 35.072 55.275 1.00 28.14 349 GLY A C 1
ATOM 2850 O O . GLY A 1 349 ? -31.972 35.616 56.363 1.00 28.14 349 GLY A O 1
ATOM 2851 N N . THR A 1 350 ? -31.074 34.372 54.698 1.00 32.59 350 THR A N 1
ATOM 2852 C CA . THR A 1 350 ? -29.639 34.737 54.653 1.00 32.59 350 THR A CA 1
ATOM 2853 C C . THR A 1 350 ? -28.817 34.845 55.945 1.00 32.59 350 THR A C 1
ATOM 2855 O O . THR A 1 350 ? -29.007 35.767 56.724 1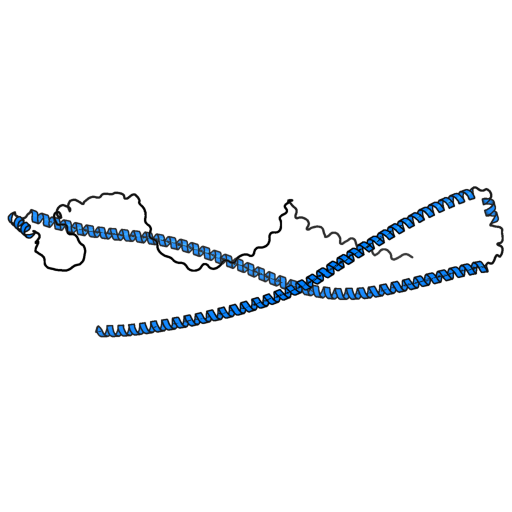.00 32.59 350 THR A O 1
ATOM 2858 N N . GLN A 1 351 ? -27.758 34.029 56.042 1.00 30.11 351 GLN A N 1
ATOM 2859 C CA . GLN A 1 351 ? -26.324 34.418 56.004 1.00 30.11 351 GLN A CA 1
ATOM 2860 C C . GLN A 1 351 ? -25.469 33.175 56.343 1.00 30.11 351 GLN A C 1
ATOM 2862 O O . GLN A 1 351 ? -25.797 32.418 57.242 1.00 30.11 351 GLN A O 1
ATOM 2867 N N . SER A 1 352 ? -24.570 32.746 55.454 1.00 29.23 352 SER A N 1
ATOM 2868 C CA . SER A 1 352 ? -23.145 33.114 55.342 1.00 29.23 352 SER A CA 1
ATOM 2869 C C . SER A 1 352 ? -22.203 32.245 56.191 1.00 29.23 352 SER A C 1
ATOM 2871 O O . SER A 1 352 ? -22.383 32.147 57.395 1.00 29.23 352 SER A O 1
ATOM 2873 N N . SER A 1 353 ? -21.172 31.726 55.509 1.00 32.06 353 SER A N 1
ATOM 2874 C CA . SER A 1 353 ? -19.836 31.320 55.981 1.00 32.06 353 SER A CA 1
ATOM 2875 C C . SER A 1 353 ? -19.733 30.286 57.114 1.00 32.06 353 SER A C 1
ATOM 2877 O O . SER A 1 353 ? -20.030 30.579 58.259 1.00 32.06 353 SER A O 1
ATOM 2879 N N . ASP A 1 354 ? -19.137 29.117 56.847 1.00 28.58 354 ASP A N 1
ATOM 2880 C CA . ASP A 1 354 ? -17.693 28.998 57.080 1.00 28.58 354 ASP A CA 1
ATOM 2881 C C . ASP A 1 354 ? -17.059 27.680 56.617 1.00 28.58 354 ASP A C 1
ATOM 2883 O O . ASP A 1 354 ? -17.640 26.596 56.611 1.00 28.58 354 ASP A O 1
ATOM 2887 N N . ARG A 1 355 ? -15.790 27.834 56.237 1.00 33.94 355 ARG A N 1
ATOM 2888 C CA . ARG A 1 355 ? -14.811 26.814 55.851 1.00 33.94 355 ARG A CA 1
ATOM 2889 C C . ARG A 1 355 ? -14.631 25.728 56.916 1.00 33.94 355 ARG A C 1
ATOM 2891 O O . ARG A 1 355 ? -14.300 26.051 58.053 1.00 33.94 355 ARG A O 1
ATOM 2898 N N . LYS A 1 356 ? -14.514 24.465 56.482 1.00 31.58 356 LYS A N 1
ATOM 2899 C CA . LYS A 1 356 ? -13.494 23.538 57.015 1.00 31.58 356 LYS A CA 1
ATOM 2900 C C . LYS A 1 356 ? -12.812 22.743 55.896 1.00 31.58 356 LYS A C 1
ATOM 2902 O O . LYS A 1 356 ? -13.446 22.202 55.001 1.00 31.58 356 LYS A O 1
ATOM 2907 N N . LYS A 1 357 ? -11.477 22.773 55.968 1.00 31.09 357 LYS A N 1
ATOM 2908 C CA . LYS A 1 357 ? -10.465 22.086 55.150 1.00 31.09 357 LYS A CA 1
ATOM 2909 C C . LYS A 1 357 ? -10.402 20.582 55.465 1.00 31.09 357 LYS A C 1
ATOM 2911 O O . LYS A 1 357 ? -10.902 20.178 56.508 1.00 31.09 357 LYS A O 1
ATOM 2916 N N . SER A 1 358 ? -9.579 19.879 54.664 1.00 27.33 358 SER A N 1
ATOM 2917 C CA . SER A 1 358 ? -8.960 18.542 54.854 1.00 27.33 358 SER A CA 1
ATOM 2918 C C . SER A 1 358 ? -9.736 17.404 54.180 1.00 27.33 358 SER A C 1
ATOM 2920 O O . SER A 1 358 ? -10.912 17.251 54.450 1.00 27.33 358 SER A O 1
ATOM 2922 N N . LYS A 1 359 ? -9.174 16.520 53.347 1.00 30.47 359 LYS A N 1
ATOM 2923 C CA . LYS A 1 359 ? -7.790 16.178 52.954 1.00 30.47 359 LYS A CA 1
ATOM 2924 C C . LYS A 1 359 ? -7.929 15.257 51.731 1.00 30.47 359 LYS A C 1
ATOM 2926 O O . LYS A 1 359 ? -8.641 14.269 51.850 1.00 30.47 359 LYS A O 1
ATOM 2931 N N . VAL A 1 360 ? -7.217 15.503 50.632 1.00 27.55 360 VAL A N 1
ATOM 2932 C CA . VAL A 1 360 ? -6.849 14.439 49.678 1.00 27.55 360 VAL A CA 1
ATOM 2933 C C . VAL A 1 360 ? -5.443 14.739 49.162 1.00 27.55 360 VAL A C 1
ATOM 2935 O O . VAL A 1 360 ? -5.202 15.786 48.565 1.00 27.55 360 VAL A O 1
ATOM 2938 N N . THR A 1 361 ? -4.511 13.840 49.463 1.00 31.62 361 THR A N 1
ATOM 2939 C CA . THR A 1 361 ? -3.161 13.766 48.889 1.00 31.62 361 THR A CA 1
ATOM 2940 C C . THR A 1 361 ? -3.160 12.847 47.650 1.00 31.62 361 THR A C 1
ATOM 2942 O O . THR A 1 361 ? -4.077 12.039 47.498 1.00 31.62 361 THR A O 1
ATOM 2945 N N . PRO A 1 362 ? -2.161 12.977 46.756 1.00 44.78 362 PRO A N 1
ATOM 2946 C CA . PRO A 1 362 ? -2.262 12.640 45.334 1.00 44.78 362 PRO A CA 1
ATOM 2947 C C . PRO A 1 362 ? -1.579 11.315 44.963 1.00 44.78 362 PRO A C 1
ATOM 2949 O O . PRO A 1 362 ? -0.669 10.882 45.662 1.00 44.78 362 PRO A O 1
ATOM 2952 N N . TYR A 1 363 ? -1.923 10.745 43.803 1.00 28.52 363 TYR A N 1
ATOM 2953 C CA . TYR A 1 363 ? -1.047 9.814 43.083 1.00 28.52 363 TYR A CA 1
ATOM 2954 C C . TYR A 1 363 ? -1.130 10.018 41.557 1.00 28.52 363 TYR A C 1
ATOM 2956 O O . TYR A 1 363 ? -2.201 9.954 40.965 1.00 28.52 363 TYR A O 1
ATOM 2964 N N . LEU A 1 364 ? 0.063 10.214 40.979 1.00 30.42 364 LEU A N 1
ATOM 2965 C CA . LEU A 1 364 ? 0.523 9.872 39.623 1.00 30.42 364 LEU A CA 1
ATOM 2966 C C . LEU A 1 364 ? 0.000 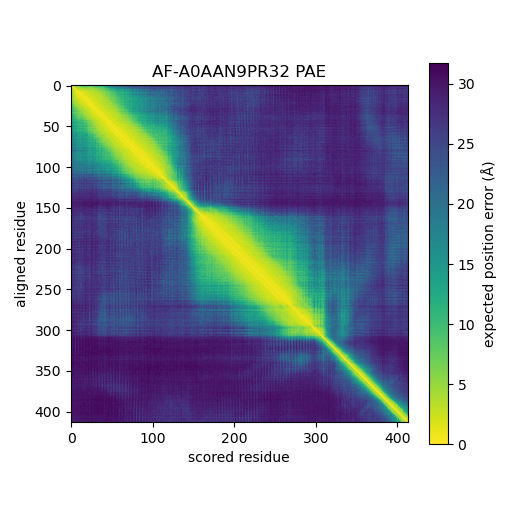10.678 38.420 1.00 30.42 364 LEU A C 1
ATOM 2968 O O . LEU A 1 364 ? -0.955 10.310 37.745 1.00 30.42 364 LEU A O 1
ATOM 2972 N N . ALA A 1 365 ? 0.772 11.712 38.069 1.00 29.20 365 ALA A N 1
ATOM 2973 C CA . ALA A 1 365 ? 0.889 12.200 36.699 1.00 29.20 365 ALA A CA 1
ATOM 2974 C C . ALA A 1 365 ? 1.883 11.309 35.927 1.00 29.20 365 ALA A C 1
ATOM 2976 O O . ALA A 1 365 ? 3.040 11.174 36.330 1.00 29.20 365 ALA A O 1
ATOM 2977 N N . VAL A 1 366 ? 1.424 10.706 34.831 1.00 30.53 366 VAL A N 1
ATOM 2978 C CA . VAL A 1 366 ? 2.244 9.974 33.855 1.00 30.53 366 VAL A CA 1
ATOM 2979 C C . VAL A 1 366 ? 2.583 10.908 32.691 1.00 30.53 366 VAL A C 1
ATOM 2981 O O . VAL A 1 366 ? 1.774 11.736 32.275 1.00 30.53 366 VAL A O 1
ATOM 2984 N N . CYS A 1 367 ? 3.822 10.781 32.227 1.00 30.66 367 CYS A N 1
ATOM 2985 C CA . CYS A 1 367 ? 4.539 11.607 31.266 1.00 30.66 367 CYS A CA 1
ATOM 2986 C C . CYS A 1 367 ? 3.804 11.879 29.942 1.00 30.66 367 CYS A C 1
ATOM 2988 O O . CYS A 1 367 ? 3.319 10.964 29.281 1.00 30.66 367 CYS A O 1
ATOM 2990 N N . ALA A 1 368 ? 3.855 13.138 29.500 1.00 34.16 368 ALA A N 1
ATOM 2991 C CA . ALA A 1 368 ? 3.672 13.524 28.104 1.00 34.16 368 ALA A CA 1
ATOM 2992 C C . ALA A 1 368 ? 5.016 13.396 27.354 1.00 34.16 368 ALA A C 1
ATOM 2994 O O . ALA A 1 368 ? 6.033 13.845 27.890 1.00 34.16 368 ALA A O 1
ATOM 2995 N N . PRO A 1 369 ? 5.064 12.824 26.138 1.00 37.56 369 PRO A N 1
ATOM 2996 C CA . PRO A 1 369 ? 6.275 12.832 25.331 1.00 37.56 369 PRO A CA 1
ATOM 2997 C C . PRO A 1 369 ? 6.438 14.165 24.589 1.00 37.56 369 PRO A C 1
ATOM 2999 O O . PRO A 1 369 ? 5.522 14.685 23.951 1.00 37.56 369 PRO A O 1
ATOM 3002 N N . SER A 1 370 ? 7.648 14.699 24.685 1.00 33.47 370 SER A N 1
ATOM 3003 C CA . SER A 1 370 ? 8.176 15.845 23.957 1.00 33.47 370 SER A CA 1
ATOM 3004 C C . SER A 1 370 ? 8.255 15.572 22.449 1.00 33.47 370 SER A C 1
ATOM 3006 O O . SER A 1 370 ? 8.858 14.596 22.006 1.00 33.47 370 SER A O 1
ATOM 3008 N N . LEU A 1 371 ? 7.678 16.478 21.654 1.00 35.91 371 LEU A N 1
ATOM 3009 C CA . LEU A 1 371 ? 7.924 16.581 20.213 1.00 35.91 371 LEU A CA 1
ATOM 3010 C C . LEU A 1 371 ? 9.371 17.040 19.947 1.00 35.91 371 LEU A C 1
ATOM 3012 O O . LEU A 1 371 ? 9.841 17.953 20.631 1.00 35.91 371 LEU A O 1
ATOM 3016 N N . PRO A 1 372 ? 10.056 16.505 18.921 1.00 37.59 372 PRO A N 1
ATOM 3017 C CA . PRO A 1 372 ? 11.330 17.041 18.476 1.00 37.59 372 PRO A CA 1
ATOM 3018 C C . PRO A 1 372 ? 11.138 18.241 17.538 1.00 37.59 372 PRO A C 1
ATOM 3020 O O . PRO A 1 372 ? 10.335 18.237 16.605 1.00 37.59 372 PRO A O 1
ATOM 3023 N N . SER A 1 373 ? 11.933 19.269 17.805 1.00 34.31 373 SER A N 1
ATOM 3024 C CA . SER A 1 373 ? 12.102 20.495 17.034 1.00 34.31 373 SER A CA 1
ATOM 3025 C C . SER A 1 373 ? 12.666 20.211 15.635 1.00 34.31 373 SER A C 1
ATOM 3027 O O . SER A 1 373 ? 13.712 19.577 15.510 1.00 34.31 373 SER A O 1
ATOM 3029 N N . ILE A 1 374 ? 12.026 20.741 14.587 1.00 33.91 374 ILE A N 1
ATOM 3030 C CA . ILE A 1 374 ? 12.581 20.826 13.223 1.00 33.91 374 ILE A CA 1
ATOM 3031 C C . ILE A 1 374 ? 13.053 22.274 12.970 1.00 33.91 374 ILE A C 1
ATOM 3033 O O . ILE A 1 374 ? 12.390 23.205 13.440 1.00 33.91 374 ILE A O 1
ATOM 3037 N N . PRO A 1 375 ? 14.180 22.505 12.262 1.00 34.78 375 PRO A N 1
ATOM 3038 C CA . PRO A 1 375 ? 14.806 23.821 12.162 1.00 34.78 375 PRO A CA 1
ATOM 3039 C C . PRO A 1 375 ? 14.051 24.780 11.238 1.00 34.78 375 PRO A C 1
ATOM 3041 O O . PRO A 1 375 ? 13.527 24.400 10.191 1.00 34.78 375 PRO A O 1
ATOM 3044 N N . GLN A 1 376 ? 14.076 26.060 11.608 1.00 34.19 376 GLN A N 1
ATOM 3045 C CA . GLN A 1 376 ? 13.608 27.172 10.789 1.00 34.19 376 GLN A CA 1
ATOM 3046 C C . GLN A 1 376 ? 14.488 27.334 9.542 1.00 34.19 376 GLN A C 1
ATOM 3048 O O . GLN A 1 376 ? 15.699 27.515 9.648 1.00 34.19 376 GLN A O 1
ATOM 3053 N N . THR A 1 377 ? 13.867 27.351 8.363 1.00 32.28 377 THR A N 1
ATOM 3054 C CA . THR A 1 377 ? 14.465 27.921 7.151 1.00 32.28 377 THR A CA 1
ATOM 3055 C C . THR A 1 377 ? 13.587 29.054 6.622 1.00 32.28 377 THR A C 1
ATOM 3057 O O . THR A 1 377 ? 12.365 29.077 6.778 1.00 32.28 377 THR A O 1
ATOM 3060 N N . ASN A 1 378 ? 14.274 30.063 6.095 1.00 30.56 378 ASN A N 1
ATOM 3061 C CA . ASN A 1 378 ? 13.807 31.415 5.822 1.00 30.56 378 ASN A CA 1
ATOM 3062 C C . ASN A 1 378 ? 12.586 31.513 4.891 1.00 30.56 378 ASN A C 1
ATOM 3064 O O . ASN A 1 378 ? 12.600 31.038 3.758 1.00 30.56 378 ASN A O 1
ATOM 3068 N N . LYS A 1 379 ? 11.581 32.284 5.328 1.00 31.20 379 LYS A N 1
ATOM 3069 C CA . LYS A 1 379 ? 10.538 32.861 4.469 1.00 31.20 379 LYS A CA 1
ATOM 3070 C C . LYS A 1 379 ? 11.116 34.028 3.658 1.00 31.20 379 LYS A C 1
ATOM 3072 O O . LYS A 1 379 ? 11.388 35.085 4.222 1.00 31.20 379 LYS A O 1
ATOM 3077 N N . LYS A 1 380 ? 11.165 33.897 2.330 1.00 35.41 380 LYS A N 1
ATOM 3078 C CA . LYS A 1 380 ? 10.978 35.034 1.413 1.00 35.41 380 LYS A CA 1
ATOM 3079 C C . LYS A 1 380 ? 9.552 34.974 0.866 1.00 35.41 380 LYS A C 1
ATOM 3081 O O . LYS A 1 380 ? 9.152 33.991 0.257 1.00 35.41 380 LYS A O 1
ATOM 3086 N N . ARG A 1 381 ? 8.782 36.030 1.138 1.00 34.12 381 ARG A N 1
ATOM 3087 C CA . ARG A 1 381 ? 7.489 36.328 0.507 1.00 34.12 381 ARG A CA 1
ATOM 3088 C C . ARG A 1 381 ? 7.732 36.904 -0.888 1.00 34.12 381 ARG A C 1
ATOM 3090 O O . ARG A 1 381 ? 8.560 37.799 -1.020 1.00 34.12 381 ARG A O 1
ATOM 3097 N N . THR A 1 382 ? 6.925 36.506 -1.865 1.00 35.56 382 THR A N 1
ATOM 3098 C CA . THR A 1 382 ? 6.078 37.417 -2.667 1.00 35.56 382 THR A CA 1
ATOM 3099 C C . THR A 1 382 ? 5.052 36.605 -3.482 1.00 35.56 382 THR A C 1
ATOM 3101 O O . THR A 1 382 ? 5.238 35.399 -3.635 1.00 35.56 382 THR A O 1
ATOM 3104 N N . PRO A 1 383 ? 3.916 37.218 -3.874 1.00 41.16 383 PRO A N 1
ATOM 3105 C CA . PRO A 1 383 ? 2.642 36.533 -4.096 1.00 41.16 383 PRO A CA 1
ATOM 3106 C C . PRO A 1 383 ? 2.259 36.411 -5.580 1.00 41.16 383 PRO A C 1
ATOM 3108 O O . PRO A 1 383 ? 2.731 37.176 -6.414 1.00 41.16 383 PRO A O 1
ATOM 3111 N N . GLY A 1 384 ? 1.332 35.502 -5.889 1.00 30.53 384 GLY A N 1
ATOM 3112 C CA . GLY A 1 384 ? 0.755 35.381 -7.229 1.00 30.53 384 GLY A CA 1
ATOM 3113 C C . GLY A 1 384 ? -0.209 34.207 -7.359 1.00 30.53 384 GLY A C 1
ATOM 3114 O O . GLY A 1 384 ? 0.139 33.163 -7.892 1.00 30.53 384 GLY A O 1
ATOM 3115 N N . SER A 1 385 ? -1.414 34.386 -6.827 1.00 33.06 385 SER A N 1
ATOM 3116 C CA . SER A 1 385 ? -2.623 33.605 -7.117 1.00 33.06 385 SER A CA 1
ATOM 3117 C C . SER A 1 385 ? -2.952 33.737 -8.622 1.00 33.06 385 SER A C 1
ATOM 3119 O O . SER A 1 385 ? -2.741 34.821 -9.152 1.00 33.06 385 SER A O 1
ATOM 3121 N N . LEU A 1 386 ? -3.451 32.783 -9.405 1.00 32.31 386 LEU A N 1
ATOM 3122 C CA . LEU A 1 386 ? -4.687 32.003 -9.304 1.00 32.31 386 LEU A CA 1
ATOM 3123 C C . LEU A 1 386 ? -4.808 31.210 -10.627 1.00 32.31 386 LEU A C 1
ATOM 3125 O O . LEU A 1 386 ? -4.360 31.689 -11.664 1.00 32.31 386 LEU A O 1
ATOM 3129 N N . CYS A 1 387 ? -5.531 30.090 -10.576 1.00 30.20 387 CYS A N 1
ATOM 3130 C CA .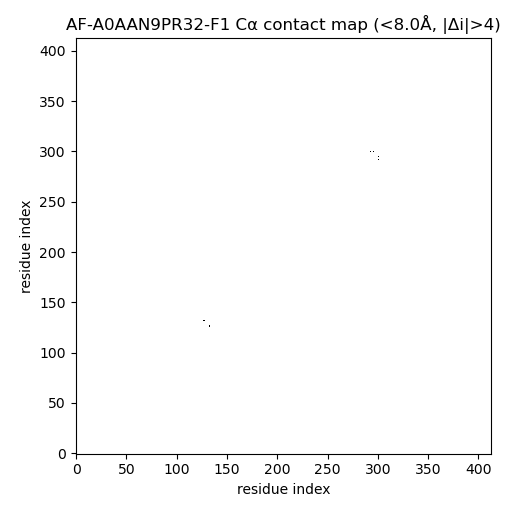 CYS A 1 387 ? -6.273 29.471 -11.683 1.00 30.20 387 CYS A CA 1
ATOM 3131 C C . CYS A 1 387 ? -5.491 28.930 -12.897 1.00 30.20 387 CYS A C 1
ATOM 3133 O O . CYS A 1 387 ? -5.065 29.668 -13.774 1.00 30.20 387 CYS A O 1
ATOM 3135 N N . MET A 1 388 ? -5.472 27.604 -13.043 1.00 33.06 388 MET A N 1
ATOM 3136 C CA . MET A 1 388 ? -6.362 26.885 -13.973 1.00 33.06 388 MET A CA 1
ATOM 3137 C C . MET A 1 388 ? -5.888 25.432 -14.072 1.00 33.06 388 MET A C 1
ATOM 3139 O O . MET A 1 388 ? -4.922 25.110 -14.760 1.00 33.06 388 MET A O 1
ATOM 3143 N N . GLY A 1 389 ? -6.604 24.536 -13.393 1.00 37.34 389 GLY A N 1
ATOM 3144 C CA . GLY A 1 389 ? -6.674 23.156 -13.847 1.00 37.34 389 GLY A CA 1
ATOM 3145 C C . GLY A 1 389 ? -7.417 23.150 -15.176 1.00 37.34 389 GLY A C 1
ATOM 3146 O O . GLY A 1 389 ? -8.578 23.536 -15.194 1.00 37.34 389 GLY A O 1
ATOM 3147 N N . LEU A 1 390 ? -6.718 22.801 -16.259 1.00 39.59 390 LEU A N 1
ATOM 3148 C CA . LEU A 1 390 ? -7.248 22.378 -17.565 1.00 39.59 390 LEU A CA 1
ATOM 3149 C C . LEU A 1 390 ? -6.095 22.244 -18.576 1.00 39.59 390 LEU A C 1
ATOM 3151 O O . LEU A 1 390 ? -6.035 22.981 -19.548 1.00 39.59 390 LEU A O 1
ATOM 3155 N N . VAL A 1 391 ? -5.176 21.294 -18.373 1.00 32.12 391 VAL A N 1
ATOM 3156 C CA . VAL A 1 391 ? -4.374 20.726 -19.479 1.00 32.12 391 VAL A CA 1
ATOM 3157 C C . VAL A 1 391 ? -4.100 19.247 -19.177 1.00 32.12 391 VAL A C 1
ATOM 3159 O O . VAL A 1 391 ? -2.982 18.829 -18.906 1.00 32.12 391 VAL A O 1
ATOM 3162 N N . CYS A 1 392 ? -5.167 18.445 -19.156 1.00 36.28 392 CYS A N 1
ATOM 3163 C CA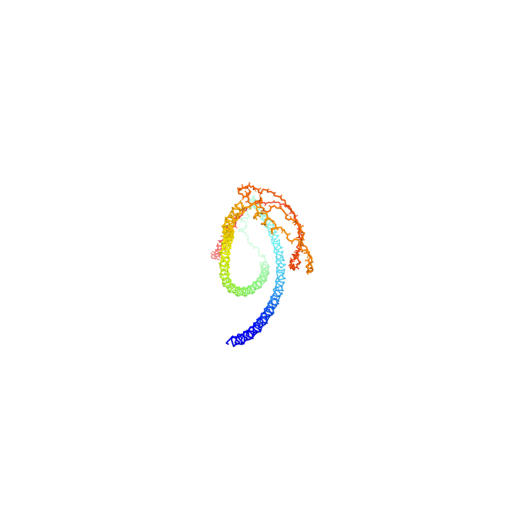 . CYS A 1 392 ? -5.088 16.978 -19.222 1.00 36.28 392 CYS A CA 1
ATOM 3164 C C . CYS A 1 392 ? -5.620 16.447 -20.566 1.00 36.28 392 CYS A C 1
ATOM 3166 O O . CYS A 1 392 ? -5.989 15.288 -20.698 1.00 36.28 392 CYS A O 1
ATOM 3168 N N . VAL A 1 393 ? -5.655 17.298 -21.589 1.00 39.91 393 VAL A N 1
ATOM 3169 C CA . VAL A 1 393 ? -5.990 16.940 -22.968 1.00 39.91 393 VAL A CA 1
ATOM 3170 C C . VAL A 1 393 ? -5.039 17.747 -23.845 1.00 39.91 393 VAL A C 1
ATOM 3172 O O . VAL A 1 393 ? -4.959 18.955 -23.648 1.00 39.91 393 VAL A O 1
ATOM 3175 N N . LEU A 1 394 ? -4.332 17.076 -24.766 1.00 33.41 394 LEU A N 1
ATOM 3176 C CA . LEU A 1 394 ? -3.348 17.581 -25.756 1.00 33.41 394 LEU A CA 1
ATOM 3177 C C . LEU A 1 394 ? -1.882 17.132 -25.581 1.00 33.41 394 LEU A C 1
ATOM 3179 O O . LEU A 1 394 ? -0.967 17.921 -25.778 1.00 33.41 394 LEU A O 1
ATOM 3183 N N . VAL A 1 395 ? -1.638 15.833 -25.376 1.00 33.53 395 VAL A N 1
ATOM 3184 C CA . VAL A 1 395 ? -0.479 15.160 -26.013 1.00 33.53 395 VAL A CA 1
ATOM 3185 C C . VAL A 1 395 ? -0.932 13.803 -26.560 1.00 33.53 395 VAL A C 1
ATOM 3187 O O . VAL A 1 395 ? -0.486 12.740 -26.148 1.00 33.53 395 VAL A O 1
ATOM 3190 N N . GLN A 1 396 ? -1.893 13.840 -27.483 1.00 34.75 396 GLN A N 1
ATOM 3191 C CA . GLN A 1 396 ? -2.300 12.678 -28.283 1.00 34.75 396 GLN A CA 1
ATOM 3192 C C . GLN A 1 396 ? -2.478 13.058 -29.762 1.00 34.75 396 GLN A C 1
ATOM 3194 O O . GLN A 1 396 ? -3.293 12.491 -30.473 1.00 34.75 396 GLN A O 1
ATOM 3199 N N . TYR A 1 397 ? -1.683 14.027 -30.226 1.00 35.00 397 TYR A N 1
ATOM 3200 C CA . TYR A 1 397 ? -1.601 14.438 -31.629 1.00 35.00 397 TYR A CA 1
ATOM 3201 C C . TYR A 1 397 ? -0.143 14.714 -32.016 1.00 35.00 397 TYR A C 1
ATOM 3203 O O . TYR A 1 397 ? 0.244 15.830 -32.338 1.00 35.00 397 TYR A O 1
ATOM 3211 N N . GLN A 1 398 ? 0.701 13.682 -31.956 1.00 34.84 398 GLN A N 1
ATOM 3212 C CA . GLN A 1 398 ? 1.943 13.668 -32.740 1.00 34.84 398 GLN A CA 1
ATOM 3213 C C . GLN A 1 398 ? 2.458 12.245 -33.011 1.00 34.84 398 GLN A C 1
ATOM 3215 O O . GLN A 1 398 ? 3.648 11.965 -32.904 1.00 34.84 398 GLN A O 1
ATOM 3220 N N . LYS A 1 399 ? 1.554 11.317 -33.359 1.00 36.91 399 LYS A N 1
ATOM 3221 C CA . LYS A 1 399 ? 1.923 9.928 -33.685 1.00 36.91 399 LYS A CA 1
ATOM 3222 C C . LYS A 1 399 ? 1.375 9.416 -35.023 1.00 36.91 399 LYS A C 1
ATOM 3224 O O . LYS A 1 399 ? 1.239 8.212 -35.183 1.00 36.91 399 LYS A O 1
ATOM 3229 N N . GLU A 1 400 ? 1.128 10.302 -35.995 1.00 37.47 400 GLU A N 1
ATOM 3230 C CA . GLU A 1 400 ? 0.678 9.893 -37.345 1.00 37.47 400 GLU A CA 1
ATOM 3231 C C . GLU A 1 400 ? 1.385 10.565 -38.544 1.00 37.47 400 GLU A C 1
ATOM 3233 O O . GLU A 1 400 ? 0.989 10.335 -39.679 1.00 37.47 400 GLU A O 1
ATOM 3238 N N . SER A 1 401 ? 2.499 11.292 -38.367 1.00 37.66 401 SER A N 1
ATOM 3239 C CA . SER A 1 401 ? 3.200 11.937 -39.509 1.00 37.66 401 SER A CA 1
ATOM 3240 C C . SER A 1 401 ? 4.592 11.389 -39.863 1.00 37.66 401 SER A C 1
ATOM 3242 O O . SER A 1 401 ? 5.317 12.042 -40.610 1.00 37.66 401 SER A O 1
ATOM 3244 N N . CYS A 1 402 ? 4.978 10.191 -39.405 1.00 36.69 402 CYS A N 1
ATOM 3245 C CA . CYS A 1 402 ? 6.277 9.586 -39.770 1.00 36.69 402 CYS A CA 1
ATOM 3246 C C . CYS A 1 402 ? 6.205 8.212 -40.461 1.00 36.69 402 CYS A C 1
ATOM 3248 O O . CYS A 1 402 ? 7.235 7.558 -40.596 1.00 36.69 402 CYS A O 1
ATOM 3250 N N . LEU A 1 403 ? 5.038 7.777 -40.954 1.00 42.47 403 LEU A N 1
ATOM 3251 C CA . LEU A 1 403 ? 4.894 6.481 -41.645 1.00 42.47 403 LEU A CA 1
ATOM 3252 C C . LEU A 1 403 ? 4.455 6.558 -43.119 1.00 42.47 403 LEU A C 1
ATOM 3254 O O . LEU A 1 403 ? 4.076 5.548 -43.698 1.00 42.47 403 LEU A O 1
ATOM 3258 N N . THR A 1 404 ? 4.589 7.712 -43.781 1.00 40.34 404 THR A N 1
ATOM 3259 C CA . THR A 1 404 ? 4.240 7.867 -45.214 1.00 40.34 404 THR A CA 1
ATOM 3260 C C . THR A 1 404 ? 5.302 8.584 -46.054 1.00 40.34 404 THR A C 1
ATOM 3262 O O . THR A 1 404 ? 4.982 9.279 -47.015 1.00 40.34 404 THR A O 1
ATOM 3265 N N . LYS A 1 405 ? 6.596 8.401 -45.748 1.00 38.97 405 LYS A N 1
ATOM 3266 C CA . LYS A 1 405 ? 7.695 8.871 -46.627 1.00 38.97 405 LYS A CA 1
ATOM 3267 C C . LYS A 1 405 ? 8.824 7.861 -46.880 1.00 38.97 405 LYS A C 1
ATOM 3269 O O . LYS A 1 405 ? 9.898 8.261 -47.309 1.00 38.97 405 LYS A O 1
ATOM 3274 N N . SER A 1 406 ? 8.587 6.559 -46.682 1.00 37.16 406 SER A N 1
ATOM 3275 C CA . SER A 1 406 ? 9.595 5.509 -46.946 1.00 37.16 406 SER A CA 1
ATOM 3276 C C . SER A 1 406 ? 9.141 4.438 -47.953 1.00 37.16 406 SER A C 1
ATOM 3278 O O . SER A 1 406 ? 9.477 3.265 -47.826 1.00 37.16 406 SER A O 1
ATOM 3280 N N . SER A 1 407 ? 8.361 4.815 -48.972 1.00 40.31 407 SER A N 1
ATOM 3281 C CA . SER A 1 407 ? 8.037 3.910 -50.091 1.00 40.31 407 SER A CA 1
ATOM 3282 C C . SER A 1 407 ? 7.775 4.659 -51.403 1.00 40.31 407 SER A C 1
ATOM 3284 O O . SER A 1 407 ? 6.703 4.547 -51.993 1.00 40.31 407 SER A O 1
ATOM 3286 N N . ALA A 1 408 ? 8.728 5.469 -51.865 1.00 43.16 408 ALA A N 1
ATOM 3287 C CA . ALA A 1 408 ? 8.592 6.123 -53.169 1.00 43.16 408 ALA A CA 1
ATOM 3288 C C . ALA A 1 408 ? 9.925 6.394 -53.879 1.00 43.16 408 ALA A C 1
ATOM 3290 O O . ALA A 1 408 ? 10.051 7.422 -54.516 1.00 43.16 408 ALA A O 1
ATOM 3291 N N . TYR A 1 409 ? 10.909 5.491 -53.796 1.00 35.72 409 TYR A N 1
ATOM 3292 C CA . TYR A 1 409 ? 12.018 5.436 -54.764 1.00 35.72 409 TYR A CA 1
ATOM 3293 C C . TYR A 1 409 ? 12.508 3.993 -54.917 1.00 35.72 409 TYR A C 1
ATOM 3295 O O . TYR A 1 409 ? 13.543 3.587 -54.396 1.00 35.72 409 TYR A O 1
ATOM 3303 N N . ARG A 1 410 ? 11.722 3.186 -55.626 1.00 49.25 410 ARG A N 1
ATOM 3304 C CA . ARG A 1 410 ? 12.210 1.984 -56.304 1.00 49.25 410 ARG A CA 1
ATOM 3305 C C . ARG A 1 410 ? 11.399 1.868 -57.596 1.00 49.25 410 ARG A C 1
ATOM 3307 O O . ARG A 1 410 ? 10.178 1.947 -57.528 1.00 49.25 410 ARG A O 1
ATOM 3314 N N . TYR A 1 411 ? 12.103 1.733 -58.722 1.00 40.22 411 TYR A N 1
ATOM 3315 C CA . TYR A 1 411 ? 11.680 1.850 -60.132 1.00 40.22 411 TYR A CA 1
ATOM 3316 C C . TYR A 1 411 ? 11.803 3.240 -60.781 1.00 40.22 411 TYR A C 1
ATOM 3318 O O . TYR A 1 411 ? 10.827 3.977 -60.897 1.00 40.22 411 TYR A O 1
ATOM 3326 N N . ARG A 1 412 ? 12.991 3.531 -61.331 1.00 44.41 412 ARG A N 1
ATOM 3327 C CA . ARG A 1 412 ? 13.205 3.686 -62.787 1.00 44.41 412 ARG A CA 1
ATOM 3328 C C . ARG A 1 412 ? 14.696 3.865 -63.105 1.00 44.41 412 ARG A C 1
ATOM 3330 O O . ARG A 1 412 ? 15.322 4.738 -62.515 1.00 44.41 412 ARG A O 1
ATOM 3337 N N . LEU A 1 413 ? 15.126 3.089 -64.107 1.00 39.56 413 LEU A N 1
ATOM 3338 C CA . LEU A 1 413 ? 16.444 2.977 -64.753 1.00 39.56 413 LEU A CA 1
ATOM 3339 C C . LEU A 1 413 ? 17.505 2.212 -63.960 1.00 39.56 413 LEU A C 1
ATOM 3341 O O . LEU A 1 413 ? 18.117 2.787 -63.038 1.00 39.56 413 LEU A O 1
#

pLDDT: mean 74.89, std 25.86, range [27.33, 98.69]

Secondary structure (DSSP, 8-state):
-HHHHHHHHHHHHHHHHHHHHHHHHHHHHHHHHHHHHHHHHHHHHHHHHHHHHHHHHHHHHHHHHHHHHHHHHHHHHHHHHHHHHHHHHHHHHHHHHHHHHHHHHHHHHHHHHHHHHHHHHHHHHHHHTSTTHHHHHHHHTS-PPP---HHHHHHHHHHHHHHHHHHHHHHHHHHHHHHHHHHHHHHHHHHHHHHHHHHHHHHHHHHHHHHHHHHHHHHHHHHHHHHHHHHHHHHHHHHHHHHHHHHHHHHHHHHHHHHHHHHHHHHHHHHHHHHHHHHHHHHHHHHHHHHHHHTS-HHHHHHHHHHSS------------S---------TTTSTTS--S-----------------------PPPPPPPPPPPP---------------SS-SSSSSSSSSSSSSS-----

Foldseek 3Di:
DVVVVVVVVVVVVVVVVVVVVVVVVVVVVVVVVVVVVVVVVVVVVVVVVVVVVVVVVVVVVVVVVVVVVVVVVVVVVVVVVVVVVVVVVVVVVVVVVVVVVVVVVVVVVVVVVVVVVVVVVVVVVVLVPDPCNVVVVVVVVDDDDPPDCPPVVVVVVVVVVVVVVVVVVVVVVVVVVVVVVVVVVVVVVVVVVVVVVVVVVVVVVVVVVVVVVVVVVVVVVVVVVVVVVVVVVVVVVVVVVVVVVVVVVVVVVVVVVVVVVVVVVVVVVVVVVVVVVVVVVVVVVVVVVVVVLVPDDPVVVVVVVVVPPPPPDDDDDDDDDDDDDDDDDDDPPPPPVPPPDDDDDDDDDDDDDDDDDDDDDDDDDDDDDDDDDDDDDDDDDDDDDDDDDDDPDPPPPDDPDPPPPPPPDDDDD

Solvent-accessible surface area (backbone atoms only — not comparable to full-atom values): 25395 Å² total; per-residue (Å²): 119,67,71,61,53,52,53,52,51,52,52,52,50,53,52,49,54,52,50,55,48,53,50,50,52,51,50,51,52,52,52,52,54,52,49,52,53,49,51,51,52,51,52,52,51,52,55,51,51,51,52,52,52,53,51,54,52,50,52,52,52,52,53,51,52,52,51,53,56,50,50,55,51,51,54,52,52,53,53,50,49,53,51,52,53,51,52,50,54,51,53,53,50,54,50,51,53,50,51,51,51,50,51,53,49,52,53,54,48,52,53,48,51,54,51,50,51,52,50,50,52,52,51,50,55,57,48,75,71,39,85,59,50,68,56,48,64,66,46,69,79,66,68,85,80,76,94,65,67,68,63,61,61,50,51,50,53,52,54,51,49,50,54,50,50,55,52,50,52,52,50,51,51,55,50,50,54,51,52,53,55,53,50,55,48,49,58,52,49,53,52,49,53,53,54,50,49,56,51,51,54,52,50,51,53,55,51,52,56,52,49,52,54,49,54,54,51,50,55,52,50,54,51,49,53,54,49,50,52,54,52,54,50,51,52,52,51,52,50,54,54,49,54,53,52,51,56,49,49,60,50,50,52,53,52,50,56,52,50,51,54,51,50,53,54,49,51,54,53,53,52,50,51,53,52,50,53,54,52,51,50,50,50,54,52,52,50,52,52,50,56,52,63,70,69,49,54,77,69,58,47,51,52,54,56,64,68,67,51,81,82,86,73,80,90,82,90,77,97,72,84,83,89,83,88,88,82,82,92,82,64,88,86,71,59,82,86,70,82,82,82,88,81,90,76,88,88,79,81,89,82,82,88,83,91,81,86,87,87,86,86,89,86,84,90,79,85,81,85,82,80,84,87,78,83,91,74,88,87,79,87,84,89,80,88,79,90,79,95,81,79,91,74,86,90,86,82,86,88,81,88,84,84,85,81,87,84,85,88,81,89,84,136

Organism: Canavalia gladiata (NCBI:txid3824)

Radius of gyration: 66.42 Å; Cα contacts (8 Å, |Δi|>4): 4; chains: 1; bounding box: 120×70×200 Å